Protein AF-A0A328IWG0-F1 (afdb_monomer)

Radius of gyration: 37.29 Å; Cα contacts (8 Å, |Δi|>4): 409; chains: 1; bounding box: 123×72×119 Å

Nearest PDB structures (foldseek):
  6xt9-assembly1_H  TM=5.058E-01  e=4.377E-04  Homo sapiens
  6voa-assembly1_F  TM=5.046E-01  e=1.473E-03  Bos taurus
  5a31-assembly1_J  TM=4.387E-01  e=6.372E-03  Homo sapiens
  4ui9-assembly1_J  TM=4.140E-01  e=6.644E-03  Homo sapiens
  5gap-assembly1_J  TM=2.674E-01  e=7.846E-02  Saccharomyces cerevisiae

Secondary structure (DSSP, 8-state):
--STTSSS----------HHHHHHSTTHHHHHHTS-TTSHHHHHHHHHHHHHHHHHH--HHHHHHHHHHHHHHTTS---HHHHHHHHHHHIIIII-HHHHHHHHHT-----HHHHHHHHHHHHHHHHHH--HHHHHHHHHHHHHHHHHSTT-HHHHHHHHHHHHSTTT--HHHHHHHHHHHHHTT-HHHHHHHHHHHHHHTT-HHHHHHHHHHHT---HHHHHHHHHHHHHTT-HHHHHHHHHH--GGGS-HHHHHHHHHHHHHHHHHTT-HHHHHHHHHHHHHH-TT-HHHHHHHHHHHHHT--GGGHHHHHHHHHHHT-TTT-HHHHHHHHHHHHHHHHHHIIIIIHHHHHHHHHHHHHHHHHHHHHHHHHHHHHHHHGGG----

Solvent-accessible surface area (backbone atoms only — not comparable to full-atom values): 20886 Å² total; per-residue (Å²): 145,83,77,82,76,80,82,79,68,89,69,75,81,71,72,76,75,56,68,56,58,36,65,29,36,89,56,21,54,61,60,47,65,70,48,74,66,85,42,69,64,51,41,50,53,38,32,44,37,34,26,50,49,18,69,72,65,70,45,67,68,34,51,53,51,22,52,53,49,48,57,71,50,62,89,59,91,66,59,68,67,59,48,53,41,44,51,40,37,44,26,48,70,75,71,33,59,69,60,22,49,55,51,56,79,68,54,88,75,85,48,67,56,43,45,56,52,46,34,54,54,28,43,50,47,22,76,75,67,63,42,66,67,29,50,51,46,31,56,54,44,22,51,55,43,38,78,76,45,67,92,45,42,44,41,55,52,53,48,38,54,43,24,24,33,86,93,53,55,32,68,70,63,42,49,54,48,51,52,46,32,65,75,72,69,34,44,95,77,41,43,63,57,48,38,50,24,29,48,67,58,66,37,44,68,55,26,49,52,47,50,68,72,63,70,68,85,51,59,56,47,49,49,50,34,24,53,32,28,46,75,74,65,40,50,71,64,16,45,63,47,56,76,71,50,66,53,87,74,33,61,42,69,57,28,16,50,50,27,33,52,56,14,50,54,28,45,75,73,66,40,42,69,63,14,35,52,26,16,49,48,7,30,66,51,29,76,81,40,40,66,31,34,32,51,32,10,48,35,32,47,71,64,69,45,73,88,30,43,65,55,12,46,50,29,34,59,71,27,66,39,53,90,79,32,69,68,52,34,52,51,47,54,51,52,54,51,49,52,54,48,52,49,40,59,69,51,50,49,53,51,49,50,51,52,52,51,50,53,51,52,52,51,52,52,49,54,51,49,50,57,52,49,54,57,48,50,60,58,59,71,73,69,76,88,86,133

Sequence (387 aa):
MLVLAFILTVSALAFSVDKTDLLLSKNYLMDIQSLDSRDLETKAYLTLAVGLKYRETIQPNYKVWFSNLYSELQGEVLPPYLQEAIEVVYQLVAVSTVSALNMLYSSESEDHLLKAVSLRAFFYDWVDTRDPRSAKQIAETANELIDARPGQYFPYKALLELYSSIGSMDIERLMEIRETVFSENLQGLLGDDLIESEFVSGLTEMVIEDFSRLETEDPLSSYYVAMSYLQLGEVPQAWEILDSLDLNQIPPRFASNASMVIGDIYLEDGNFEEAIERYQEAARFWPNNSRAIRNLGMAYYETKDRDYYDLARFYLQLSGFEDYDYAVSSALKELRRRVIFELALVTVVPLTAVVVLGLFLLEYFSRKRKSSQERKAMKEDGGNDEN

pLDDT: mean 91.88, std 13.82, range [32.06, 98.81]

Foldseek 3Di:
DPPVPVVPPPPDPPPVPDLLLLLLAPPSLVVLVPDDCPDLVSLLSNLLSLLLVCLVPVDVVSLVVSVVSVVVCPPPDDDPVSVLSNVLSCCVRPNHLVVSVVSVVPDPDPDSSNLSSLLSSLLSVCVVPVDVVSLVSLLVSLVSCCVVPNLRQRSLLSQLCQCLDPVRNDVVSLVVSVCCCVVVVVLVRCLLSNLVSCLSNVVLVVLQVSCVVSVDPQLVSLLSNLVSCVVVVVNVSSCVSLVPRPLVRDQLQSSLVSLQVQLVVCVVVVVLVSSLVSLVSSCVSPVPPLVSLCSNLVSLLVPVDPVSLVVSLVSLVVSVCLVPDPVSVVSNVVSVVVVVVVCCVVPVVVVVVVVVVVVVVVVVVVVVVVVVVVVVVVVVVVPPPDD

Mean predicted aligned error: 8.49 Å

Structure (mmCIF, N/CA/C/O backbone):
data_AF-A0A328IWG0-F1
#
_entry.id   AF-A0A328IWG0-F1
#
loop_
_atom_site.group_PDB
_atom_site.id
_atom_site.type_symbol
_atom_site.label_atom_id
_atom_site.label_alt_id
_atom_site.label_comp_id
_atom_site.label_asym_id
_atom_site.label_entity_id
_atom_site.label_seq_id
_atom_site.pdbx_PDB_ins_code
_atom_site.Cartn_x
_atom_site.Cartn_y
_atom_site.Cartn_z
_atom_site.occupancy
_atom_site.B_iso_or_equiv
_atom_site.auth_seq_id
_atom_site.auth_comp_id
_atom_site.auth_asym_id
_atom_site.auth_atom_id
_atom_site.pdbx_PDB_model_num
ATOM 1 N N . MET A 1 1 ? -58.934 -3.078 2.498 1.00 43.19 1 MET A N 1
ATOM 2 C CA . MET A 1 1 ? -58.686 -2.709 3.911 1.00 43.19 1 MET A CA 1
ATOM 3 C C . MET A 1 1 ? -58.237 -3.926 4.738 1.00 43.19 1 MET A C 1
ATOM 5 O O . MET A 1 1 ? -58.719 -4.136 5.838 1.00 43.19 1 MET A O 1
ATOM 9 N N . LEU A 1 2 ? -57.324 -4.751 4.200 1.00 38.16 2 LEU A N 1
ATOM 10 C CA . LEU A 1 2 ? -56.770 -5.932 4.893 1.00 38.16 2 LEU A CA 1
ATOM 11 C C . LEU A 1 2 ? -55.423 -6.388 4.284 1.00 38.16 2 LEU A C 1
ATOM 13 O O . LEU A 1 2 ? -55.051 -7.546 4.373 1.00 38.16 2 LEU A O 1
ATOM 17 N N . VAL A 1 3 ? -54.699 -5.457 3.645 1.00 34.41 3 VAL A N 1
ATOM 18 C CA . VAL A 1 3 ? -53.347 -5.678 3.080 1.00 34.41 3 VAL A CA 1
ATOM 19 C C . VAL A 1 3 ? -52.335 -4.659 3.642 1.00 34.41 3 VAL A C 1
ATOM 21 O O . VAL A 1 3 ? -51.138 -4.787 3.441 1.00 34.41 3 VAL A O 1
ATOM 24 N N . LEU A 1 4 ? -52.788 -3.684 4.444 1.00 32.06 4 LEU A N 1
ATOM 25 C CA . LEU A 1 4 ? -51.922 -2.676 5.077 1.00 32.06 4 LEU A CA 1
ATOM 26 C C . LEU A 1 4 ? -51.420 -3.063 6.482 1.00 32.06 4 LEU A C 1
ATOM 28 O O . LEU A 1 4 ? -50.754 -2.264 7.127 1.00 32.06 4 LEU A O 1
ATOM 32 N N . ALA A 1 5 ? -51.736 -4.266 6.968 1.00 35.44 5 ALA A N 1
ATOM 33 C CA . ALA A 1 5 ? -51.410 -4.697 8.331 1.00 35.44 5 ALA A CA 1
ATOM 34 C C . ALA A 1 5 ? -50.200 -5.647 8.419 1.00 35.44 5 ALA A C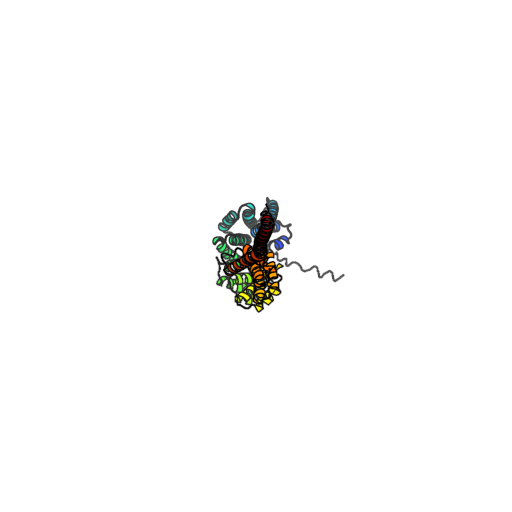 1
ATOM 36 O O . ALA A 1 5 ? -49.877 -6.099 9.510 1.00 35.44 5 ALA A O 1
ATOM 37 N N . PHE A 1 6 ? -49.522 -5.943 7.302 1.00 32.78 6 PHE A N 1
ATOM 38 C CA . PHE A 1 6 ? -48.376 -6.868 7.282 1.00 32.78 6 PHE A CA 1
ATOM 39 C C . PHE A 1 6 ? -47.007 -6.178 7.127 1.00 32.78 6 PHE A C 1
ATOM 41 O O . PHE A 1 6 ? -45.985 -6.848 7.087 1.00 32.78 6 PHE A O 1
ATOM 48 N N . ILE A 1 7 ? -46.967 -4.839 7.077 1.00 38.09 7 ILE A N 1
ATOM 49 C CA . ILE A 1 7 ? -45.715 -4.053 7.000 1.00 38.09 7 ILE A CA 1
ATOM 50 C C . ILE A 1 7 ? -45.317 -3.467 8.374 1.00 38.09 7 ILE A C 1
ATOM 52 O O . ILE A 1 7 ? -44.265 -2.861 8.517 1.00 38.09 7 ILE A O 1
ATOM 56 N N . LEU A 1 8 ? -46.109 -3.686 9.430 1.00 37.59 8 LEU A N 1
ATOM 57 C CA . LEU A 1 8 ? -45.939 -2.993 10.717 1.00 37.59 8 LEU A CA 1
ATOM 58 C C . LEU A 1 8 ? -45.653 -3.895 11.924 1.00 37.59 8 LEU A C 1
ATOM 60 O O . LEU A 1 8 ? -45.870 -3.483 13.059 1.00 37.59 8 LEU A O 1
ATOM 64 N N . THR A 1 9 ? -45.116 -5.096 11.704 1.00 35.69 9 THR A N 1
ATOM 65 C CA . THR A 1 9 ? -44.628 -5.956 12.796 1.00 35.69 9 THR A CA 1
ATOM 66 C C . THR A 1 9 ? -43.388 -6.765 12.400 1.00 35.69 9 THR A C 1
ATOM 68 O O . THR A 1 9 ? -43.342 -7.971 12.616 1.00 35.69 9 THR A O 1
ATOM 71 N N . VAL A 1 10 ? -42.334 -6.110 11.902 1.00 35.44 10 VAL A N 1
ATOM 72 C CA . VAL A 1 10 ? -40.981 -6.480 12.366 1.00 35.44 10 VAL A CA 1
ATOM 73 C C . VAL A 1 10 ? -40.744 -5.652 13.622 1.00 35.44 10 VAL A C 1
ATOM 75 O O . VAL A 1 10 ? -40.074 -4.627 13.651 1.00 35.44 10 VAL A O 1
ATOM 78 N N . SER A 1 11 ? -41.473 -6.060 14.654 1.00 36.34 11 SER A N 1
ATOM 79 C CA . SER A 1 11 ? -41.309 -5.607 16.020 1.00 36.34 11 SER A CA 1
ATOM 80 C C . SER A 1 11 ? -39.923 -6.049 16.472 1.00 36.34 11 SER A C 1
ATOM 82 O O . SER A 1 11 ? -39.730 -7.223 16.770 1.00 36.34 11 SER A O 1
ATOM 84 N N . ALA A 1 12 ? -38.987 -5.105 16.504 1.00 36.34 12 ALA A N 1
ATOM 85 C CA . ALA A 1 12 ? -38.072 -4.919 17.621 1.00 36.34 12 ALA A CA 1
ATOM 86 C C . ALA A 1 12 ? -37.622 -6.210 18.343 1.00 36.34 12 ALA A C 1
ATOM 88 O O . ALA A 1 12 ? -37.922 -6.413 19.515 1.00 36.34 12 ALA A O 1
ATOM 89 N N . LEU A 1 13 ? -36.806 -7.033 17.684 1.00 34.56 13 LEU A N 1
ATOM 90 C CA . LEU A 1 13 ? -35.502 -7.283 18.289 1.00 34.56 13 LEU A CA 1
ATOM 91 C C . LEU A 1 13 ? -34.614 -6.142 17.803 1.00 34.56 13 LEU A C 1
ATOM 93 O O . LEU A 1 13 ? -33.903 -6.259 16.811 1.00 34.56 13 LEU A O 1
ATOM 97 N N . ALA A 1 14 ? -34.737 -4.991 18.462 1.00 37.25 14 ALA A N 1
ATOM 98 C CA . ALA A 1 14 ? -33.698 -3.985 18.397 1.00 37.25 14 ALA A CA 1
ATOM 99 C C . ALA A 1 14 ? -32.498 -4.606 19.115 1.00 37.25 14 ALA A C 1
ATOM 101 O O . ALA A 1 14 ? -32.352 -4.458 20.325 1.00 37.25 14 ALA A O 1
ATOM 102 N N . PHE A 1 15 ? -31.695 -5.388 18.391 1.00 43.84 15 PHE A N 1
ATOM 103 C CA . PHE A 1 15 ? -30.315 -5.586 18.793 1.00 43.84 15 PHE A CA 1
ATOM 104 C C . PHE A 1 15 ? -29.742 -4.175 18.864 1.00 43.84 15 PHE A C 1
ATOM 106 O O . PHE A 1 15 ? -29.611 -3.503 17.841 1.00 43.84 15 PHE A O 1
ATOM 113 N N . SER A 1 16 ? -29.544 -3.668 20.080 1.00 62.09 16 SER A N 1
ATOM 114 C CA . SER A 1 16 ? -28.776 -2.451 20.281 1.00 62.09 16 SER A CA 1
ATOM 115 C C . SER A 1 16 ? -27.409 -2.737 19.683 1.00 62.09 16 SER A C 1
ATOM 117 O O . SER A 1 16 ? -26.665 -3.550 20.229 1.00 62.09 16 SER A O 1
ATOM 119 N N . VAL A 1 17 ? -27.135 -2.161 18.517 1.00 78.19 17 VAL A N 1
ATOM 120 C CA . VAL A 1 17 ? -25.839 -2.303 17.865 1.00 78.19 17 VAL A CA 1
ATOM 121 C C . VAL A 1 17 ? -24.803 -1.749 18.834 1.00 78.19 17 VAL A C 1
ATOM 123 O O . VAL A 1 17 ? -24.912 -0.593 19.252 1.00 78.19 17 VAL A O 1
ATOM 126 N N . ASP A 1 18 ? -23.849 -2.582 19.245 1.00 91.56 18 ASP A N 1
ATOM 127 C CA . ASP A 1 18 ? -22.782 -2.130 20.125 1.00 91.56 18 ASP A CA 1
ATOM 128 C C . ASP A 1 18 ? -21.903 -1.151 19.340 1.00 91.56 18 ASP A C 1
ATOM 130 O O . ASP A 1 18 ? -21.287 -1.486 18.328 1.00 91.56 18 ASP A O 1
ATOM 134 N N . LYS A 1 19 ? -21.869 0.100 19.794 1.00 94.00 19 LYS A N 1
ATOM 135 C CA . LYS A 1 19 ? -21.129 1.176 19.131 1.00 94.00 19 LYS A CA 1
ATOM 136 C C . LYS A 1 19 ? -19.611 0.920 19.157 1.00 94.00 19 LYS A C 1
ATOM 138 O O . LYS A 1 19 ? -18.894 1.449 18.309 1.00 94.00 19 LYS A O 1
ATOM 143 N N . THR A 1 20 ? -19.123 0.087 20.080 1.00 95.69 20 THR A N 1
ATOM 144 C CA . THR A 1 20 ? -17.727 -0.381 20.108 1.00 95.69 20 THR A CA 1
ATOM 145 C C . THR A 1 20 ? -17.436 -1.331 18.951 1.00 95.69 20 THR A C 1
ATOM 147 O O . THR A 1 20 ? -16.402 -1.188 18.304 1.00 95.69 20 THR A O 1
ATOM 150 N N . ASP A 1 21 ? -18.362 -2.238 18.624 1.00 96.62 21 ASP A N 1
ATOM 151 C CA . ASP A 1 21 ? -18.229 -3.105 17.443 1.00 96.62 21 ASP A CA 1
ATOM 152 C C . ASP A 1 21 ? -18.213 -2.263 16.165 1.00 96.62 21 ASP A C 1
ATOM 154 O O . ASP A 1 21 ? -17.387 -2.473 15.279 1.00 96.62 21 ASP A O 1
ATOM 158 N N . LEU A 1 22 ? -19.039 -1.211 16.105 1.00 96.19 22 LEU A N 1
ATOM 159 C CA . LEU A 1 22 ? -18.986 -0.273 14.984 1.00 96.19 22 LEU A CA 1
ATOM 160 C C . LEU A 1 22 ? -17.622 0.410 14.858 1.00 96.19 22 LEU A C 1
ATOM 162 O O . LEU A 1 22 ? -17.141 0.556 13.739 1.00 96.19 22 LEU A O 1
ATOM 166 N N . LEU A 1 23 ? -16.956 0.776 15.959 1.00 96.94 23 LEU A N 1
ATOM 167 C CA . LEU A 1 23 ? -15.590 1.321 15.912 1.00 96.94 23 LEU A CA 1
ATOM 168 C C . LEU A 1 23 ? -14.553 0.316 15.387 1.00 96.94 23 LEU A C 1
ATOM 170 O O . LEU A 1 23 ? -13.536 0.730 14.821 1.00 96.94 23 LEU A O 1
ATOM 174 N N . LEU A 1 24 ? -14.797 -0.985 15.541 1.00 97.94 24 LEU A N 1
ATOM 175 C CA . LEU A 1 24 ? -13.937 -2.060 15.037 1.00 97.94 24 LEU A CA 1
ATOM 176 C C . LEU A 1 24 ? -14.292 -2.504 13.610 1.00 97.94 24 LEU A C 1
ATOM 178 O O . LEU A 1 24 ? -13.554 -3.285 13.013 1.00 97.94 24 LEU A O 1
ATOM 182 N N . SER A 1 25 ? -15.380 -1.998 13.033 1.00 97.00 25 SER A N 1
ATOM 183 C CA . SER A 1 25 ? -15.787 -2.324 11.665 1.00 97.00 25 SER A CA 1
ATOM 184 C C . SER A 1 25 ? -14.884 -1.684 10.594 1.00 97.00 25 SER A C 1
ATOM 186 O O . SER A 1 25 ? -14.150 -0.716 10.839 1.00 97.00 25 SER A O 1
ATOM 188 N N . LYS A 1 26 ? -14.967 -2.211 9.364 1.00 95.44 26 LYS A N 1
ATOM 189 C CA . LYS A 1 26 ? -14.246 -1.698 8.183 1.00 95.44 26 LYS A CA 1
ATOM 190 C C . LYS A 1 26 ? -14.662 -0.264 7.835 1.00 95.44 26 LYS A C 1
ATOM 192 O O . LYS A 1 26 ? -13.807 0.574 7.563 1.00 95.44 26 LYS A O 1
ATOM 197 N N . ASN A 1 27 ? -15.957 0.045 7.943 1.00 96.19 27 ASN A N 1
ATOM 198 C CA . ASN A 1 27 ? -16.545 1.340 7.585 1.00 96.19 27 ASN A CA 1
ATOM 199 C C . ASN A 1 27 ? -16.959 2.174 8.810 1.00 96.19 27 ASN A C 1
ATOM 201 O O . ASN A 1 27 ? -17.872 2.994 8.721 1.00 96.19 27 ASN A O 1
ATOM 205 N N . TYR A 1 28 ? -16.243 2.024 9.930 1.00 96.88 28 TYR A N 1
ATOM 206 C CA . TYR A 1 28 ? -16.608 2.559 11.249 1.00 96.88 28 TYR A CA 1
ATOM 207 C C . TYR A 1 28 ? -17.141 3.995 11.274 1.00 96.88 28 TYR A C 1
ATOM 209 O O . TYR A 1 28 ? -18.137 4.270 11.940 1.00 96.88 28 TYR A O 1
ATOM 217 N N . LEU A 1 29 ? -16.511 4.926 10.549 1.00 97.25 29 LEU A N 1
ATOM 218 C CA . LEU A 1 29 ? -16.974 6.312 10.508 1.00 97.25 29 LEU A CA 1
ATOM 219 C C . LEU A 1 29 ? -18.357 6.425 9.857 1.00 97.25 29 LEU A C 1
ATOM 221 O O . LEU A 1 29 ? -19.216 7.125 10.385 1.00 97.25 29 LEU A O 1
ATOM 225 N N . MET A 1 30 ? -18.569 5.746 8.729 1.00 96.19 30 MET A N 1
ATOM 226 C CA . MET A 1 30 ? -19.844 5.760 8.012 1.00 96.19 30 MET A CA 1
ATOM 227 C C . MET A 1 30 ? -20.933 5.060 8.825 1.00 96.19 30 MET A C 1
ATOM 229 O O . MET A 1 30 ? -22.040 5.587 8.946 1.00 96.19 30 MET A O 1
ATOM 233 N N . ASP A 1 31 ? -20.598 3.927 9.440 1.00 94.88 31 ASP A N 1
ATOM 234 C CA . ASP A 1 31 ? -21.534 3.145 10.242 1.00 94.88 31 ASP A CA 1
ATOM 235 C C . ASP A 1 31 ? -22.001 3.936 11.472 1.00 94.88 31 ASP A C 1
ATOM 237 O O . ASP A 1 31 ? -23.202 4.043 11.722 1.00 94.88 31 ASP A O 1
ATOM 241 N N . ILE A 1 32 ? -21.084 4.596 12.187 1.00 95.12 32 ILE A N 1
ATOM 242 C CA . ILE A 1 32 ? -21.422 5.446 13.341 1.00 95.12 32 ILE A CA 1
ATOM 243 C C . ILE A 1 32 ? -22.162 6.713 12.904 1.00 95.12 32 ILE A C 1
ATOM 245 O O . ILE A 1 32 ? -23.115 7.126 13.564 1.00 95.12 32 ILE A O 1
ATOM 249 N N . GLN A 1 33 ? -21.772 7.326 11.783 1.00 93.69 33 GLN A N 1
ATOM 250 C CA . GLN A 1 33 ? -22.454 8.503 11.239 1.00 93.69 33 GLN A CA 1
ATOM 251 C C . GLN A 1 33 ? -23.907 8.205 10.836 1.00 93.69 33 GLN A C 1
ATOM 253 O O . GLN A 1 33 ? -24.736 9.115 10.840 1.00 93.69 33 GLN A O 1
ATOM 258 N N . SER A 1 34 ? -24.223 6.953 10.494 1.00 91.62 34 SER A N 1
ATOM 259 C CA . SER A 1 34 ? -25.581 6.534 10.135 1.00 91.62 34 SER A CA 1
ATOM 260 C C . SER A 1 34 ? -26.551 6.467 11.326 1.00 91.62 34 SER A C 1
ATOM 262 O O . SER A 1 34 ? -27.767 6.426 11.124 1.00 91.62 34 SER A O 1
ATOM 264 N N . LEU A 1 35 ? -26.037 6.478 12.562 1.00 90.56 35 LEU A N 1
ATOM 265 C CA . LEU A 1 35 ? -26.842 6.436 13.783 1.00 90.56 35 LEU A CA 1
ATOM 266 C C . LEU A 1 35 ? -27.534 7.784 14.071 1.00 90.56 35 LEU A C 1
ATOM 268 O O . LEU A 1 35 ? -27.075 8.849 13.660 1.00 90.56 35 LEU A O 1
ATOM 272 N N . ASP A 1 36 ? -28.640 7.756 14.829 1.00 77.19 36 ASP A N 1
ATOM 273 C CA . ASP A 1 36 ? -29.354 8.978 15.240 1.00 77.19 36 ASP A CA 1
ATOM 274 C C . ASP A 1 36 ? -28.512 9.800 16.230 1.00 77.19 36 ASP A C 1
ATOM 276 O O . ASP A 1 36 ? -28.416 9.492 17.419 1.00 77.19 36 ASP A O 1
ATOM 280 N N . SER A 1 37 ? -27.922 10.894 15.745 1.00 69.94 37 SER A N 1
ATOM 281 C CA . SER A 1 37 ? -26.982 11.743 16.488 1.00 69.94 37 SER A CA 1
ATOM 282 C C . SER A 1 37 ? -27.623 12.626 17.572 1.00 69.94 37 SER A C 1
ATOM 284 O O . SER A 1 37 ? -26.986 13.561 18.063 1.00 69.94 37 SER A O 1
ATOM 286 N N . ARG A 1 38 ? -28.900 12.402 17.910 1.00 77.75 38 ARG A N 1
ATOM 287 C CA . ARG A 1 38 ? -29.600 13.117 18.994 1.00 77.75 38 ARG A CA 1
ATOM 288 C C . ARG A 1 38 ? -29.199 12.627 20.381 1.00 77.75 38 ARG A C 1
ATOM 290 O O . ARG A 1 38 ? -29.353 13.370 21.346 1.00 77.75 38 ARG A O 1
ATOM 297 N N . ASP A 1 39 ? -28.707 11.397 20.471 1.00 88.19 39 ASP A N 1
ATOM 298 C CA . ASP A 1 39 ? -28.166 10.813 21.693 1.00 88.19 39 ASP A CA 1
ATOM 299 C C . ASP A 1 39 ? -26.727 11.302 21.946 1.00 88.19 39 ASP A C 1
ATOM 301 O O . ASP A 1 39 ? -25.875 11.286 21.051 1.00 88.19 39 ASP A O 1
ATOM 305 N N . LEU A 1 40 ? -26.461 11.725 23.185 1.00 92.12 40 LEU A N 1
ATOM 306 C CA . LEU A 1 40 ? -25.160 12.223 23.627 1.00 92.12 40 LEU A CA 1
ATOM 307 C C . LEU A 1 40 ? -24.065 11.155 23.489 1.00 92.12 40 LEU A C 1
ATOM 309 O O . LEU A 1 40 ? -22.946 11.473 23.090 1.00 92.12 40 LEU A O 1
ATOM 313 N N . GLU A 1 41 ? -24.387 9.891 23.765 1.00 93.19 41 GLU A N 1
ATOM 314 C CA . GLU A 1 41 ? -23.439 8.788 23.620 1.00 93.19 41 GLU A CA 1
ATOM 315 C C . GLU A 1 41 ? -23.078 8.574 22.144 1.00 93.19 41 GLU A C 1
ATOM 317 O O . GLU A 1 41 ? -21.906 8.508 21.794 1.00 93.19 41 GLU A O 1
ATOM 322 N N . THR A 1 42 ? -24.056 8.544 21.241 1.00 94.00 42 THR A N 1
ATOM 323 C CA . THR A 1 42 ? -23.813 8.441 19.791 1.00 94.00 42 THR A CA 1
ATOM 324 C C . THR A 1 42 ? -22.951 9.596 19.280 1.00 94.00 42 THR A C 1
ATOM 326 O O . THR A 1 42 ? -22.029 9.374 18.494 1.00 94.00 42 THR A O 1
ATOM 329 N N . LYS A 1 43 ? -23.177 10.821 19.775 1.00 95.56 43 LYS A N 1
ATOM 330 C CA . LYS A 1 43 ? -22.305 11.963 19.471 1.00 95.56 43 LYS A CA 1
ATOM 331 C C . LYS A 1 43 ? -20.875 11.735 19.973 1.00 95.56 43 LYS A C 1
ATOM 333 O O . LYS A 1 43 ? -19.939 12.014 19.232 1.00 95.56 43 LYS A O 1
ATOM 338 N N . ALA A 1 44 ? -20.695 11.191 21.177 1.00 97.06 44 ALA A N 1
ATOM 339 C CA . ALA A 1 44 ? -19.382 10.828 21.710 1.00 97.06 44 ALA A CA 1
ATOM 340 C C . ALA A 1 44 ? -18.656 9.790 20.832 1.00 97.06 44 ALA A C 1
ATOM 342 O O . ALA A 1 44 ? -17.500 10.004 20.472 1.00 97.06 44 ALA A O 1
ATOM 343 N N . TYR A 1 45 ? -19.339 8.727 20.398 1.00 97.69 45 TYR A N 1
ATOM 344 C CA . TYR A 1 45 ? -18.768 7.742 19.470 1.00 97.69 45 TYR A CA 1
ATOM 345 C C . TYR A 1 45 ? -18.431 8.340 18.100 1.00 97.69 45 TYR A C 1
ATOM 347 O O . TYR A 1 45 ? -17.387 8.018 17.534 1.00 97.69 45 TYR A O 1
ATOM 355 N N . LEU A 1 46 ? -19.260 9.250 17.578 1.00 97.69 46 LEU A N 1
ATOM 356 C CA . LEU A 1 46 ? -18.946 9.969 16.343 1.00 97.69 46 LEU A CA 1
ATOM 357 C C . LEU A 1 46 ? -17.698 10.847 16.516 1.00 97.69 46 LEU A C 1
ATOM 359 O O . LEU A 1 46 ? -16.838 10.855 15.639 1.00 97.69 46 LEU A O 1
ATOM 363 N N . THR A 1 47 ? -17.552 11.533 17.654 1.00 98.19 47 THR A N 1
ATOM 364 C CA . THR A 1 47 ? -16.337 12.295 17.985 1.00 98.19 47 THR A CA 1
ATOM 365 C C . THR A 1 47 ? -15.101 11.396 17.980 1.00 98.19 47 THR A C 1
ATOM 367 O O . THR A 1 47 ? -14.102 11.746 17.351 1.00 98.19 47 THR A O 1
ATOM 370 N N . LEU A 1 48 ? -15.169 10.215 18.607 1.00 98.56 48 LEU A N 1
ATOM 371 C CA . LEU A 1 48 ? -14.083 9.228 18.584 1.00 98.56 48 LEU A CA 1
ATOM 372 C C . LEU A 1 48 ? -13.754 8.786 17.153 1.00 98.56 48 LEU A C 1
ATOM 374 O O . LEU A 1 48 ? -12.597 8.856 16.741 1.00 98.56 48 LEU A O 1
ATOM 378 N N . ALA A 1 49 ? -14.765 8.394 16.375 1.00 98.44 49 ALA A N 1
ATOM 379 C CA . ALA A 1 49 ? -14.594 7.925 15.003 1.00 98.44 49 ALA A CA 1
ATOM 380 C C . ALA A 1 49 ? -13.950 8.990 14.102 1.00 98.44 49 ALA A C 1
ATOM 382 O O . ALA A 1 49 ? -13.012 8.703 13.363 1.00 98.44 49 ALA A O 1
ATOM 383 N N . VAL A 1 50 ? -14.395 10.244 14.192 1.00 98.50 50 VAL A N 1
ATOM 384 C CA . VAL A 1 50 ? -13.829 11.349 13.405 1.00 98.50 50 VAL A CA 1
ATOM 385 C C . VAL A 1 50 ? -12.382 11.638 13.809 1.00 98.50 50 VAL A C 1
ATOM 387 O O . VAL A 1 50 ? -11.534 11.861 12.943 1.00 98.50 50 VAL A O 1
ATOM 390 N N . GLY A 1 51 ? -12.070 11.610 15.108 1.00 98.44 51 GLY A N 1
ATOM 391 C CA . GLY A 1 51 ? -10.705 11.823 15.590 1.00 98.44 51 GLY A CA 1
ATOM 392 C C . GLY A 1 51 ? -9.747 10.696 15.189 1.00 98.44 51 GLY A C 1
ATOM 393 O O . GLY A 1 51 ? -8.626 10.959 14.751 1.00 98.44 51 GLY A O 1
ATOM 394 N N . LEU A 1 52 ? -10.209 9.446 15.235 1.00 98.31 52 LEU A N 1
ATOM 395 C CA . LEU A 1 52 ? -9.468 8.293 14.721 1.00 98.31 52 LEU A CA 1
ATOM 396 C C . LEU A 1 52 ? -9.292 8.363 13.198 1.00 98.31 52 LEU A C 1
ATOM 398 O O . LEU A 1 52 ? -8.196 8.099 12.707 1.00 98.31 52 LEU A O 1
ATOM 402 N N . LYS A 1 53 ? -10.302 8.831 12.449 1.00 98.12 53 LYS A N 1
ATOM 403 C CA . LYS A 1 53 ? -10.183 9.038 10.996 1.00 98.12 53 LYS A CA 1
ATOM 404 C C . LYS A 1 53 ? -9.185 10.132 10.645 1.00 98.12 53 LYS A C 1
ATOM 406 O O . LYS A 1 53 ? -8.457 10.021 9.655 1.00 98.12 53 LYS A O 1
ATOM 411 N N . TYR A 1 54 ? -9.107 11.182 11.463 1.00 97.69 54 TYR A N 1
ATOM 412 C CA . TYR A 1 54 ? -8.023 12.150 11.353 1.00 97.69 54 TYR A CA 1
ATOM 413 C C . TYR A 1 54 ? -6.667 11.478 11.575 1.00 97.69 54 TYR A C 1
ATOM 415 O O . TYR A 1 54 ? -5.767 11.707 10.778 1.00 97.69 54 TYR A O 1
ATOM 423 N N . ARG A 1 55 ? -6.510 10.629 12.599 1.00 95.62 55 ARG A N 1
ATOM 424 C CA . ARG A 1 55 ? -5.239 9.931 12.849 1.00 95.62 55 ARG A CA 1
ATOM 425 C C . ARG A 1 55 ? -4.833 9.004 11.698 1.00 95.62 55 ARG A C 1
ATOM 427 O O . ARG A 1 55 ? -3.650 8.947 11.373 1.00 95.62 55 ARG A O 1
ATOM 434 N N . GLU A 1 56 ? -5.799 8.323 11.095 1.00 95.19 56 GLU A N 1
ATOM 435 C CA . GLU A 1 56 ? -5.625 7.434 9.942 1.00 95.19 56 GLU A CA 1
ATOM 436 C C . GLU A 1 56 ? -5.195 8.188 8.673 1.00 95.19 56 GLU A C 1
ATOM 438 O O . GLU A 1 56 ? -4.349 7.716 7.923 1.00 95.19 56 GLU A O 1
ATOM 443 N N . THR A 1 57 ? -5.784 9.359 8.409 1.00 95.69 57 THR A N 1
ATOM 444 C CA . THR A 1 57 ? -5.661 10.029 7.098 1.00 95.69 57 THR A CA 1
ATOM 445 C C . THR A 1 57 ? -4.844 11.319 7.116 1.00 95.69 57 THR A C 1
ATOM 447 O O . THR A 1 57 ? -4.436 11.808 6.063 1.00 95.69 57 THR A O 1
ATOM 450 N N . ILE A 1 58 ? -4.661 11.919 8.293 1.00 94.69 58 ILE A N 1
ATOM 451 C CA . ILE A 1 58 ? -4.043 13.233 8.531 1.00 94.69 58 ILE A CA 1
ATOM 452 C C . ILE A 1 58 ? -4.728 14.370 7.734 1.00 94.69 58 ILE A C 1
ATOM 454 O O . ILE A 1 58 ? -4.178 15.457 7.552 1.00 94.69 58 ILE A O 1
ATOM 458 N N . GLN A 1 59 ? -5.971 14.175 7.272 1.00 96.75 59 GLN A N 1
ATOM 459 C CA . GLN A 1 59 ? -6.665 15.192 6.479 1.00 96.75 59 GLN A CA 1
ATOM 460 C C . GLN A 1 59 ? -7.259 16.306 7.371 1.00 96.75 59 GLN A C 1
ATOM 462 O O . GLN A 1 59 ? -7.991 16.016 8.326 1.00 96.75 59 GLN A O 1
ATOM 467 N N . PRO A 1 60 ? -7.010 17.600 7.072 1.00 96.69 60 PRO A N 1
ATOM 468 C CA . PRO A 1 60 ? -7.423 18.712 7.938 1.00 96.69 60 PRO A CA 1
ATOM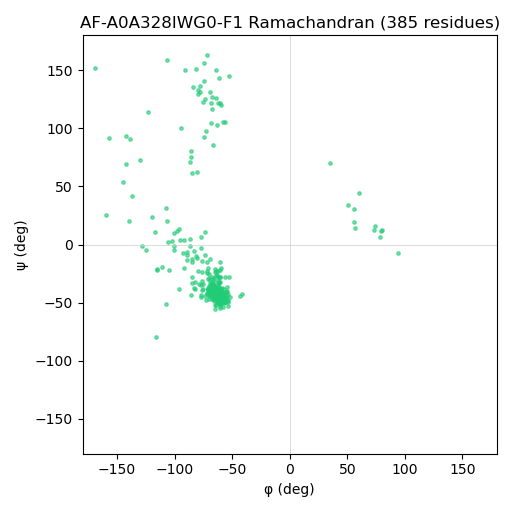 469 C C . PRO A 1 60 ? -8.934 18.841 8.188 1.00 96.69 60 PRO A C 1
ATOM 471 O O . PRO A 1 60 ? -9.344 19.341 9.234 1.00 96.69 60 PRO A O 1
ATOM 474 N N . ASN A 1 61 ? -9.773 18.395 7.253 1.00 97.69 61 ASN A N 1
ATOM 475 C CA . ASN A 1 61 ? -11.233 18.401 7.388 1.00 97.69 61 ASN A CA 1
ATOM 476 C C . ASN A 1 61 ? -11.708 17.572 8.593 1.00 97.69 61 ASN A C 1
ATOM 478 O O . ASN A 1 61 ? -12.555 18.051 9.348 1.00 97.69 61 ASN A O 1
ATOM 482 N N . TYR A 1 62 ? -11.135 16.386 8.829 1.00 98.19 62 TYR A N 1
ATOM 483 C CA . TYR A 1 62 ? -11.492 15.564 9.990 1.00 98.19 62 TYR A CA 1
ATOM 484 C C . TYR A 1 62 ? -11.063 16.216 11.306 1.00 98.19 62 TYR A C 1
ATOM 486 O O . TYR A 1 62 ? -11.801 16.154 12.283 1.00 98.19 62 TYR A O 1
ATOM 494 N N . LYS A 1 63 ? -9.933 16.934 11.330 1.00 98.00 63 LYS A N 1
ATOM 495 C CA . LYS A 1 63 ? -9.505 17.696 12.515 1.00 98.00 63 LYS A CA 1
ATOM 496 C C . LYS A 1 63 ? -10.489 18.804 12.884 1.00 98.00 63 LYS A C 1
ATOM 498 O O . LYS A 1 63 ? -10.804 18.992 14.059 1.00 98.00 63 LYS A O 1
ATOM 503 N N . VAL A 1 64 ? -10.972 19.549 11.889 1.00 98.25 64 VAL A N 1
ATOM 504 C CA . VAL A 1 64 ? -11.975 20.605 12.100 1.00 98.25 64 VAL A CA 1
ATOM 505 C C . VAL A 1 64 ? -13.292 19.995 12.575 1.00 98.25 64 VAL A C 1
ATOM 507 O O . VAL A 1 64 ? -13.872 20.476 13.546 1.00 98.25 64 VAL A O 1
ATOM 510 N N . TRP A 1 65 ? -13.734 18.908 11.939 1.00 98.06 65 TRP A N 1
ATOM 511 C CA . TRP A 1 65 ? -14.958 18.212 12.328 1.00 98.06 65 TRP A CA 1
ATOM 512 C C . TRP A 1 65 ? -14.880 17.674 13.762 1.00 98.06 65 TRP A C 1
ATOM 514 O O . TRP A 1 65 ? -15.779 17.942 14.560 1.00 98.06 65 TRP A O 1
ATOM 524 N N . PHE A 1 66 ? -13.772 17.021 14.121 1.00 98.50 66 PHE A N 1
ATOM 525 C CA . PHE A 1 66 ? -13.505 16.575 15.486 1.00 98.50 66 PHE A CA 1
ATOM 526 C C . PHE A 1 66 ? -13.602 17.733 16.481 1.00 98.50 66 PHE A C 1
ATOM 528 O O . PHE A 1 66 ? -14.281 17.616 17.492 1.00 98.50 66 PHE A O 1
ATOM 535 N N . SER A 1 67 ? -12.957 18.864 16.180 1.00 98.12 67 SER A N 1
ATOM 536 C CA . SER A 1 67 ? -12.903 20.018 17.087 1.00 98.12 67 SER A CA 1
ATOM 537 C C . SER A 1 67 ? -14.297 20.584 17.382 1.00 98.12 67 SER A C 1
ATOM 539 O O . SER A 1 67 ? -14.601 20.912 18.528 1.00 98.12 67 SER A O 1
ATOM 541 N N . ASN A 1 68 ? -15.160 20.646 16.363 1.00 97.56 68 ASN A N 1
ATOM 542 C CA . ASN A 1 68 ? -16.550 21.075 16.511 1.00 97.56 68 ASN A CA 1
ATOM 543 C C . ASN A 1 68 ? -17.344 20.103 17.393 1.00 97.56 68 ASN A C 1
ATOM 545 O O . ASN A 1 68 ? -17.927 20.533 18.386 1.00 97.56 68 ASN A O 1
ATOM 549 N N . LEU A 1 69 ? -17.307 18.801 17.091 1.00 96.88 69 LEU A N 1
ATOM 550 C CA . LEU A 1 69 ? -18.009 17.791 17.890 1.00 96.88 69 LEU A CA 1
ATOM 551 C C . LEU A 1 69 ? -17.503 17.747 19.337 1.00 96.88 69 LEU A C 1
ATOM 553 O O . LEU A 1 69 ? -18.298 17.694 20.270 1.00 96.88 69 LEU A O 1
ATOM 557 N N . TYR A 1 70 ? -16.188 17.824 19.534 1.00 97.38 70 TYR A N 1
ATOM 558 C CA . TYR A 1 70 ? -15.573 17.857 20.856 1.00 97.38 70 TYR A CA 1
ATOM 559 C C . TYR A 1 70 ? -16.052 19.065 21.669 1.00 97.38 70 TYR A C 1
ATOM 561 O O . TYR A 1 70 ? -16.414 18.906 22.831 1.00 97.38 70 TYR A O 1
ATOM 569 N N . SER A 1 71 ? -16.132 20.256 21.059 1.00 96.69 71 SER A N 1
ATOM 570 C CA . SER A 1 71 ? -16.658 21.455 21.730 1.00 96.69 71 SER A CA 1
ATOM 571 C C . SER A 1 71 ? -18.116 21.313 22.170 1.00 96.69 71 SER A C 1
ATOM 573 O O . SER A 1 71 ? -18.483 21.827 23.220 1.00 96.69 71 SER A O 1
ATOM 575 N N . GLU A 1 72 ? -18.935 20.576 21.416 1.00 94.44 72 GLU A N 1
ATOM 576 C CA . GLU A 1 72 ? -20.334 20.324 21.773 1.00 94.44 72 GLU A CA 1
ATOM 577 C C . GLU A 1 72 ? -20.479 19.357 22.952 1.00 94.44 72 GLU A C 1
ATOM 579 O O . GLU A 1 72 ? -21.512 19.356 23.614 1.00 94.44 72 GLU A O 1
ATOM 584 N N . LEU A 1 73 ? -19.464 18.531 23.212 1.00 95.06 73 LEU A N 1
ATOM 585 C CA . LEU A 1 73 ? -19.420 17.635 24.368 1.00 95.06 73 LEU A CA 1
ATOM 586 C C . LEU A 1 73 ? -18.878 18.332 25.624 1.00 95.06 73 LEU A C 1
ATOM 588 O O . LEU A 1 73 ? -18.985 17.788 26.724 1.00 95.06 73 LEU A O 1
ATOM 592 N N . GLN A 1 74 ? -18.293 19.529 25.498 1.00 92.38 74 GLN A N 1
ATOM 593 C CA . GLN A 1 74 ? -17.760 20.253 26.648 1.00 92.38 74 GLN A CA 1
ATOM 594 C C . GLN A 1 74 ? -18.888 20.732 27.566 1.00 92.38 74 GLN A C 1
ATOM 596 O O . GLN A 1 74 ? -19.746 21.517 27.174 1.00 92.38 74 GLN A O 1
ATOM 601 N N . GLY A 1 75 ? -18.840 20.298 28.827 1.00 87.69 75 GLY A N 1
ATOM 602 C CA . GLY A 1 75 ? -19.846 20.626 29.841 1.00 87.69 75 GLY A CA 1
ATOM 603 C C . GLY A 1 75 ? -20.959 19.586 29.978 1.00 87.69 75 GLY A C 1
ATOM 604 O O . GLY A 1 75 ? -21.731 19.665 30.933 1.00 87.69 75 GLY A O 1
ATOM 605 N N . GLU A 1 76 ? -21.002 18.593 29.091 1.00 93.62 76 GLU A N 1
ATOM 606 C CA . GLU A 1 76 ? -21.877 17.432 29.219 1.00 93.62 76 GLU A CA 1
ATOM 607 C C . GLU A 1 76 ? -21.269 16.387 30.169 1.00 93.62 76 GLU A C 1
ATOM 609 O O . GLU A 1 76 ? -20.049 16.270 30.308 1.00 93.62 76 GLU A O 1
ATOM 614 N N . VAL A 1 77 ? -22.121 15.607 30.839 1.00 93.94 77 VAL A N 1
ATOM 615 C CA . VAL A 1 77 ? -21.678 14.539 31.749 1.00 93.94 77 VAL A CA 1
ATOM 616 C C . VAL A 1 77 ? -21.638 13.221 30.986 1.00 93.94 77 VAL A C 1
ATOM 618 O O . VAL A 1 77 ? -22.670 12.583 30.779 1.00 93.94 77 VAL A O 1
ATOM 621 N N . LEU A 1 78 ? -20.439 12.816 30.571 1.00 94.62 78 LEU A N 1
ATOM 622 C CA . LEU A 1 78 ? -20.211 11.541 29.897 1.00 94.62 78 LEU A CA 1
ATOM 623 C C . LEU A 1 78 ? -19.883 10.426 30.902 1.00 94.62 78 LEU A C 1
ATOM 625 O O . LEU A 1 78 ? -19.283 10.692 31.947 1.00 94.62 78 LEU A O 1
ATOM 629 N N . PRO A 1 79 ? -20.237 9.167 30.596 1.00 94.19 79 PRO A N 1
ATOM 630 C CA . PRO A 1 79 ? -19.723 8.017 31.327 1.00 94.19 79 PRO A CA 1
ATOM 631 C C . PRO A 1 79 ? -18.182 8.020 31.395 1.00 94.19 79 PRO A C 1
ATOM 633 O O . PRO A 1 79 ? -17.546 8.393 30.405 1.00 94.19 79 PRO A O 1
ATOM 636 N N . PRO A 1 80 ? -17.565 7.561 32.504 1.00 93.75 80 PRO A N 1
ATOM 637 C CA . PRO A 1 80 ? -16.110 7.619 32.680 1.00 93.75 80 PRO A CA 1
ATOM 638 C C . PRO A 1 80 ? -15.310 6.967 31.545 1.00 93.75 80 PRO A C 1
ATOM 640 O O . PRO A 1 80 ? -14.324 7.539 31.094 1.00 93.75 80 PRO A O 1
ATOM 643 N N . TYR A 1 81 ? -15.777 5.823 31.036 1.00 93.00 81 TYR A N 1
ATOM 644 C CA . TYR A 1 81 ? -15.112 5.098 29.950 1.00 93.00 81 TYR A CA 1
ATOM 645 C C . TYR A 1 81 ? -15.091 5.902 28.631 1.00 93.00 81 TYR A C 1
ATOM 647 O O . TYR A 1 81 ? -14.079 5.944 27.935 1.00 93.00 81 TYR A O 1
ATOM 655 N N . LEU A 1 82 ? -16.169 6.637 28.320 1.00 96.12 82 LEU A N 1
ATOM 656 C CA . LEU A 1 82 ? -16.223 7.542 27.163 1.00 96.12 82 LEU A CA 1
ATOM 657 C C . LEU A 1 82 ? -15.347 8.771 27.358 1.00 96.12 82 LEU A C 1
ATOM 659 O O . LEU A 1 82 ? -14.718 9.229 26.408 1.00 96.12 82 LEU A O 1
ATOM 663 N N . GLN A 1 83 ? -15.314 9.312 28.574 1.00 95.88 83 GLN A N 1
ATOM 664 C CA . GLN A 1 83 ? -14.477 10.461 28.892 1.00 95.88 83 GLN A CA 1
ATOM 665 C C . GLN A 1 83 ? -12.989 10.121 28.726 1.00 95.88 83 GLN A C 1
ATOM 667 O O . GLN A 1 83 ? -12.255 10.904 28.127 1.00 95.88 83 GLN A O 1
ATOM 672 N N . GLU A 1 84 ? -12.563 8.948 29.201 1.00 96.12 84 GLU A N 1
ATOM 673 C CA . GLU A 1 84 ? -11.195 8.449 29.027 1.00 96.12 84 GLU A CA 1
ATOM 674 C C . GLU A 1 84 ? -10.849 8.269 27.541 1.00 96.12 84 GLU A C 1
ATOM 676 O O . GLU A 1 84 ? -9.856 8.823 27.065 1.00 96.12 84 GLU A O 1
ATOM 681 N N . ALA A 1 85 ? -11.706 7.578 26.781 1.00 98.00 85 ALA A N 1
ATOM 682 C CA . ALA A 1 85 ? -11.510 7.372 25.348 1.00 98.00 85 ALA A CA 1
ATOM 683 C C . ALA A 1 85 ? -11.432 8.699 24.566 1.00 98.00 85 ALA A C 1
ATOM 685 O O . ALA A 1 85 ? -10.571 8.868 23.698 1.00 98.00 85 ALA A O 1
ATOM 686 N N . ILE A 1 86 ? -12.307 9.662 24.879 1.00 98.06 86 ILE A N 1
ATOM 687 C CA . ILE A 1 86 ? -12.316 10.981 24.232 1.00 98.06 86 ILE A CA 1
ATOM 688 C C . ILE A 1 86 ? -11.045 11.753 24.549 1.00 98.06 86 ILE A C 1
ATOM 690 O O . ILE A 1 86 ? -10.506 12.393 23.648 1.00 98.06 86 ILE A O 1
ATOM 694 N N . GLU A 1 87 ? -10.554 11.699 25.787 1.00 97.56 87 GLU A N 1
ATOM 695 C CA . GLU A 1 87 ? -9.320 12.388 26.154 1.00 97.56 87 GLU A CA 1
ATOM 696 C C . GLU A 1 87 ? -8.128 11.834 25.361 1.00 97.56 87 GLU A C 1
ATOM 698 O O . GLU A 1 87 ? -7.353 12.607 24.800 1.00 97.56 87 GLU A O 1
ATOM 703 N N . VAL A 1 88 ? -8.020 10.509 25.207 1.00 98.31 88 VAL A N 1
ATOM 704 C CA . VAL A 1 88 ? -6.972 9.894 24.372 1.00 98.31 88 VAL A CA 1
ATOM 705 C C . VAL A 1 88 ? -7.056 10.383 22.925 1.00 98.31 88 VAL A C 1
ATOM 707 O O . VAL A 1 88 ? -6.051 10.810 22.349 1.00 98.31 88 VAL A O 1
ATOM 710 N N . VAL A 1 89 ? -8.250 10.372 22.326 1.00 98.50 89 VAL A N 1
ATOM 711 C CA . VAL A 1 89 ? -8.431 10.843 20.944 1.00 98.50 89 VAL A CA 1
ATOM 712 C C . VAL A 1 89 ? -8.185 12.350 20.826 1.00 98.50 89 VAL A C 1
ATOM 714 O O . VAL A 1 89 ? -7.592 12.804 19.847 1.00 98.50 89 VAL A O 1
ATOM 717 N N . TYR A 1 90 ? -8.547 13.140 21.836 1.00 98.50 90 TYR A N 1
ATOM 718 C CA . TYR A 1 90 ? -8.207 14.557 21.897 1.00 98.50 90 TYR A CA 1
ATOM 719 C C . TYR A 1 90 ? -6.688 14.764 21.879 1.00 98.50 90 TYR A C 1
ATOM 721 O O . TYR A 1 90 ? -6.200 15.572 21.085 1.00 98.50 90 TYR A O 1
ATOM 729 N N . GLN A 1 91 ? -5.921 13.997 22.659 1.00 98.38 91 GLN A N 1
ATOM 730 C CA . GLN A 1 91 ? -4.458 14.059 22.614 1.00 98.38 91 GLN A CA 1
ATOM 731 C C . GLN A 1 91 ? -3.909 13.707 21.223 1.00 98.38 91 GLN A C 1
ATOM 733 O O . GLN A 1 91 ? -3.026 14.420 20.736 1.00 98.38 91 GLN A O 1
ATOM 738 N N . LEU A 1 92 ? -4.460 12.681 20.554 1.00 97.25 92 LEU A N 1
ATOM 739 C CA . LEU A 1 92 ? -4.077 12.297 19.184 1.00 97.25 92 LEU A CA 1
ATOM 740 C C . LEU A 1 92 ? -4.300 13.438 18.178 1.00 97.25 92 LEU A C 1
ATOM 742 O O . LEU A 1 92 ? -3.456 13.682 17.316 1.00 97.25 92 LEU A O 1
ATOM 746 N N . VAL A 1 93 ? -5.434 14.136 18.271 1.00 97.75 93 VAL A N 1
ATOM 747 C CA . VAL A 1 93 ? -5.850 15.136 17.274 1.00 97.75 93 VAL A CA 1
ATOM 748 C C . VAL A 1 93 ? -5.254 16.524 17.548 1.00 97.75 93 VAL A C 1
ATOM 750 O O . VAL A 1 93 ? -4.831 17.234 16.622 1.00 97.75 93 VAL A O 1
ATOM 753 N N . ALA A 1 94 ? -5.259 16.943 18.814 1.00 97.06 94 ALA A N 1
ATOM 754 C CA . ALA A 1 94 ? -5.011 18.322 19.226 1.00 97.06 94 ALA A CA 1
ATOM 755 C C . ALA A 1 94 ? -3.621 18.558 19.833 1.00 97.06 94 ALA A C 1
ATOM 757 O O . ALA A 1 94 ? -3.158 19.699 19.805 1.00 97.06 94 ALA A O 1
ATOM 758 N N . VAL A 1 95 ? -2.948 17.519 20.345 1.00 96.69 95 VAL A N 1
ATOM 759 C CA . VAL A 1 95 ? -1.674 17.659 21.071 1.00 96.69 95 VAL A CA 1
ATOM 760 C C . VAL A 1 95 ? -0.530 16.962 20.338 1.00 96.69 95 VAL A C 1
ATOM 762 O O . VAL A 1 95 ? 0.264 17.624 19.672 1.00 96.69 95 VAL A O 1
ATOM 765 N N . SER A 1 96 ? -0.412 15.639 20.469 1.00 94.88 96 SER A N 1
ATOM 766 C CA . SER A 1 96 ? 0.571 14.821 19.754 1.00 94.88 96 SER A CA 1
ATOM 767 C C . SER A 1 96 ? 0.276 13.331 19.921 1.00 94.88 96 SER A C 1
ATOM 769 O O . SER A 1 96 ? -0.204 12.905 20.974 1.00 94.88 96 SER A O 1
ATOM 771 N N . THR A 1 97 ? 0.679 12.528 18.932 1.00 94.69 97 THR A N 1
ATOM 772 C CA . THR A 1 97 ? 0.624 11.060 19.010 1.00 94.69 97 THR A CA 1
ATOM 773 C C . THR A 1 97 ? 1.355 10.534 20.245 1.00 94.69 97 THR A C 1
ATOM 775 O O . THR A 1 97 ? 0.806 9.731 20.987 1.00 94.69 97 THR A O 1
ATOM 778 N N . VAL A 1 98 ? 2.548 11.060 20.541 1.00 95.94 98 VAL A N 1
ATOM 779 C CA . VAL A 1 98 ? 3.353 10.645 21.705 1.00 95.94 98 VAL A CA 1
ATOM 780 C C . VAL A 1 98 ? 2.616 10.868 23.030 1.00 95.94 98 VAL A C 1
ATOM 782 O O . VAL A 1 98 ? 2.683 10.014 23.910 1.00 95.94 98 VAL A O 1
ATOM 785 N N . SER A 1 99 ? 1.899 11.989 23.178 1.00 97.19 99 SER A N 1
ATOM 786 C CA . SER A 1 99 ? 1.106 12.272 24.384 1.00 97.19 99 SER A CA 1
ATOM 787 C C . SER A 1 99 ? 0.021 11.214 24.594 1.00 97.19 99 SER A C 1
ATOM 789 O O . SER A 1 99 ? -0.065 10.623 25.668 1.00 97.19 99 SER A O 1
ATOM 791 N N . ALA A 1 100 ? -0.744 10.914 23.540 1.00 97.62 100 ALA A N 1
ATOM 792 C CA . ALA A 1 100 ? -1.791 9.900 23.590 1.00 97.62 100 ALA A CA 1
ATOM 793 C C . ALA A 1 100 ? -1.230 8.504 23.890 1.00 97.62 100 ALA A C 1
ATOM 795 O O . ALA A 1 100 ? -1.746 7.806 24.755 1.00 97.62 100 ALA A O 1
ATOM 796 N N . LEU A 1 101 ? -0.134 8.113 23.234 1.00 97.25 101 LEU A N 1
ATOM 797 C CA . LEU A 1 101 ? 0.493 6.813 23.470 1.00 97.25 101 LEU A CA 1
ATOM 798 C C . LEU A 1 101 ? 1.005 6.675 24.904 1.00 97.25 101 LEU A C 1
ATOM 800 O O . LEU A 1 101 ? 0.831 5.624 25.503 1.00 97.25 101 LEU A O 1
ATOM 804 N N . ASN A 1 102 ? 1.587 7.724 25.492 1.00 97.19 102 ASN A N 1
ATOM 805 C CA . ASN A 1 102 ? 2.010 7.687 26.895 1.00 97.19 102 ASN A CA 1
ATOM 806 C C . ASN A 1 102 ? 0.830 7.475 27.853 1.00 97.19 102 ASN A C 1
ATOM 808 O O . ASN A 1 102 ? 0.990 6.777 28.855 1.00 97.19 102 ASN A O 1
ATOM 812 N N . MET A 1 103 ? -0.341 8.050 27.549 1.00 97.38 103 MET A N 1
ATOM 813 C CA . MET A 1 103 ? -1.561 7.771 28.311 1.00 97.38 103 MET A CA 1
ATOM 814 C C . MET A 1 103 ? -1.959 6.303 28.189 1.00 97.38 103 MET A C 1
ATOM 816 O O . MET A 1 103 ? -2.217 5.666 29.203 1.00 97.38 103 MET A O 1
ATOM 820 N N . LEU A 1 104 ? -1.944 5.759 26.971 1.00 97.12 104 LEU A N 1
ATOM 821 C CA . LEU A 1 104 ? -2.314 4.369 26.714 1.00 97.12 104 LEU A CA 1
ATOM 822 C C . LEU A 1 104 ? -1.346 3.370 27.356 1.00 97.12 104 LEU A C 1
ATOM 824 O O . LEU A 1 104 ? -1.792 2.463 28.042 1.00 97.12 104 LEU A O 1
ATOM 828 N N . TYR A 1 105 ? -0.031 3.581 27.235 1.00 95.62 105 TYR A N 1
ATOM 829 C CA . TYR A 1 105 ? 0.988 2.747 27.889 1.00 95.62 105 TYR A CA 1
ATOM 830 C C . TYR A 1 105 ? 0.887 2.747 29.421 1.00 95.62 105 TYR A C 1
ATOM 832 O O . TYR A 1 105 ? 1.429 1.853 30.065 1.00 95.62 105 TYR A O 1
ATOM 840 N N . SER A 1 106 ? 0.256 3.771 30.001 1.00 93.25 106 SER A N 1
ATOM 841 C CA . SER A 1 106 ? 0.069 3.902 31.449 1.00 93.25 106 SER A CA 1
ATOM 842 C C . SER A 1 106 ? -1.331 3.487 31.909 1.00 93.25 106 SER A C 1
ATOM 844 O O . SER A 1 106 ? -1.594 3.524 33.110 1.00 93.25 106 SER A O 1
ATOM 846 N N . SER A 1 107 ? -2.238 3.160 30.985 1.00 91.50 107 SER A N 1
ATOM 847 C CA . SER A 1 107 ? -3.607 2.770 31.314 1.00 91.50 107 SER A CA 1
ATOM 848 C C . SER A 1 107 ? -3.659 1.285 31.669 1.00 91.50 107 SER A C 1
ATOM 850 O O . SER A 1 107 ? -3.078 0.449 30.985 1.00 91.50 107 SER A O 1
ATOM 852 N N . GLU A 1 108 ? -4.379 0.964 32.743 1.00 88.31 108 GLU A N 1
ATOM 853 C CA . GLU A 1 108 ? -4.717 -0.407 33.161 1.00 88.31 108 GLU A CA 1
ATOM 854 C C . GLU A 1 108 ? -6.205 -0.706 32.883 1.00 88.31 108 GLU A C 1
ATOM 856 O O . GLU A 1 108 ? -6.819 -1.554 33.530 1.00 88.31 108 GLU A O 1
ATOM 861 N N . SER A 1 109 ? -6.831 0.060 31.984 1.00 89.50 109 SER A N 1
ATOM 862 C CA . SER A 1 109 ? -8.258 -0.059 31.699 1.00 89.50 109 SER A CA 1
ATOM 863 C C . SER A 1 109 ? -8.559 -1.323 30.894 1.00 89.50 109 SER A C 1
ATOM 865 O O . SER A 1 109 ? -8.041 -1.530 29.799 1.00 89.50 109 SER A O 1
ATOM 867 N N . GLU A 1 110 ? -9.467 -2.142 31.420 1.00 90.38 110 GLU A N 1
ATOM 868 C CA . GLU A 1 110 ? -9.993 -3.333 30.743 1.00 90.38 110 GLU A CA 1
ATOM 869 C C . GLU A 1 110 ? -11.198 -3.015 29.838 1.00 90.38 110 GLU A C 1
ATOM 871 O O . GLU A 1 110 ? -11.822 -3.912 29.270 1.00 90.38 110 GLU A O 1
ATOM 876 N N . ASP A 1 111 ? -11.555 -1.736 29.704 1.00 95.31 111 ASP A N 1
ATOM 877 C CA . ASP A 1 111 ? -12.713 -1.306 28.934 1.00 95.31 111 ASP A CA 1
ATOM 878 C C . ASP A 1 111 ? -12.525 -1.550 27.426 1.00 95.31 111 ASP A C 1
ATOM 880 O O . ASP A 1 111 ? -11.548 -1.120 26.807 1.00 95.31 111 ASP A O 1
ATOM 884 N N . HIS A 1 112 ? -13.490 -2.235 26.807 1.00 95.94 112 HIS A N 1
ATOM 885 C CA . HIS A 1 112 ? -13.385 -2.628 25.401 1.00 95.94 112 HIS A CA 1
ATOM 886 C C . HIS A 1 112 ? -13.416 -1.434 24.434 1.00 95.94 112 HIS A C 1
ATOM 888 O O . HIS A 1 112 ? -12.834 -1.532 23.352 1.00 95.94 112 HIS A O 1
ATOM 894 N N . LEU A 1 113 ? -14.068 -0.318 24.790 1.00 97.50 113 LEU A N 1
ATOM 895 C CA . LEU A 1 113 ? -14.041 0.891 23.966 1.00 97.50 113 LEU A CA 1
ATOM 896 C C . LEU A 1 113 ? -12.634 1.481 23.965 1.00 97.50 113 LEU A C 1
ATOM 898 O O . LEU A 1 113 ? -12.107 1.795 22.894 1.00 97.50 113 LEU A O 1
ATOM 902 N N . LEU A 1 114 ? -12.009 1.598 25.141 1.00 97.62 114 LEU A N 1
ATOM 903 C CA . LEU A 1 114 ? -10.638 2.087 25.201 1.00 97.62 114 LEU A CA 1
ATOM 904 C C . LEU A 1 114 ? -9.695 1.151 24.443 1.00 97.62 114 LEU A C 1
ATOM 906 O O . LEU A 1 114 ? -8.901 1.644 23.653 1.00 97.62 114 LEU A O 1
ATOM 910 N N . LYS A 1 115 ? -9.830 -0.175 24.570 1.00 98.00 115 LYS A N 1
ATOM 911 C CA . LYS A 1 115 ? -9.037 -1.136 23.778 1.00 98.00 115 LYS A CA 1
ATOM 912 C C . LYS A 1 115 ? -9.220 -0.949 22.269 1.00 98.00 115 LYS A C 1
ATOM 914 O O . LYS A 1 115 ? -8.234 -0.952 21.535 1.00 98.00 115 LYS A O 1
ATOM 919 N N . ALA A 1 116 ? -10.444 -0.713 21.791 1.00 98.38 116 ALA A N 1
ATOM 920 C CA . ALA A 1 116 ? -10.699 -0.432 20.376 1.00 98.38 116 ALA A CA 1
ATOM 921 C C . ALA A 1 116 ? -10.010 0.862 19.897 1.00 98.38 116 ALA A C 1
ATOM 923 O O . ALA A 1 116 ? -9.413 0.894 18.815 1.00 98.38 116 ALA A O 1
ATOM 924 N N . VAL A 1 117 ? -10.046 1.921 20.714 1.00 98.50 117 VAL A N 1
ATOM 925 C CA . VAL A 1 117 ? -9.327 3.182 20.458 1.00 98.50 117 VAL A CA 1
ATOM 926 C C . VAL A 1 117 ? -7.812 2.957 20.473 1.00 98.50 117 VAL A C 1
ATOM 928 O O . VAL A 1 117 ? -7.117 3.409 19.559 1.00 98.50 117 VAL A O 1
ATOM 931 N N . SER A 1 118 ? -7.306 2.226 21.466 1.00 98.19 118 SER A N 1
ATOM 932 C CA . SER A 1 118 ? -5.891 1.900 21.644 1.00 98.19 118 SER A CA 1
ATOM 933 C C . SER A 1 118 ? -5.338 1.117 20.468 1.00 98.19 118 SER A C 1
ATOM 935 O O . SER A 1 118 ? -4.306 1.499 19.923 1.00 98.19 118 SER A O 1
ATOM 937 N N . LEU A 1 119 ? -6.043 0.074 20.022 1.00 98.69 119 LEU A N 1
ATOM 938 C CA . LEU A 1 119 ? -5.622 -0.742 18.889 1.00 98.69 119 LEU A CA 1
ATOM 939 C C . LEU A 1 119 ? -5.424 0.123 17.638 1.00 98.69 119 LEU A C 1
ATOM 941 O O . LEU A 1 119 ? -4.383 0.034 16.994 1.00 98.69 119 LEU A O 1
ATOM 945 N N . ARG A 1 120 ? -6.371 1.018 17.321 1.00 98.25 120 ARG A N 1
ATOM 946 C CA . ARG A 1 120 ? -6.231 1.961 16.195 1.00 98.25 120 ARG A CA 1
ATOM 947 C C . ARG A 1 120 ? -5.079 2.944 16.403 1.00 98.25 120 ARG A C 1
ATOM 949 O O . ARG A 1 120 ? -4.341 3.220 15.460 1.00 98.25 120 ARG A O 1
ATOM 956 N N . ALA A 1 121 ? -4.908 3.469 17.615 1.00 98.25 121 ALA A N 1
ATOM 957 C CA . ALA A 1 121 ? -3.831 4.403 17.927 1.00 98.25 121 ALA A CA 1
ATOM 958 C C . ALA A 1 121 ? -2.444 3.765 17.743 1.00 98.25 121 ALA A C 1
ATOM 960 O O . ALA A 1 121 ? -1.603 4.336 17.045 1.00 98.25 121 ALA A O 1
ATOM 961 N N . PHE A 1 122 ? -2.228 2.575 18.314 1.00 98.56 122 PHE A N 1
ATOM 962 C CA . PHE A 1 122 ? -0.987 1.815 18.166 1.00 98.56 122 PHE A CA 1
ATOM 963 C C . PHE A 1 122 ? -0.767 1.363 16.726 1.00 98.56 122 PHE A C 1
ATOM 965 O O . PHE A 1 122 ? 0.349 1.480 16.230 1.00 98.56 122 PHE A O 1
ATOM 972 N N . PHE A 1 123 ? -1.817 0.913 16.034 1.00 98.56 123 PHE A N 1
ATOM 973 C CA . PHE A 1 123 ? -1.733 0.495 14.638 1.00 98.56 123 PHE A CA 1
ATOM 974 C C . PHE A 1 123 ? -1.220 1.616 13.734 1.00 98.56 123 PHE A C 1
ATOM 976 O O . PHE A 1 123 ? -0.204 1.443 13.068 1.00 98.56 123 PHE A O 1
ATOM 983 N N . TYR A 1 124 ? -1.843 2.798 13.756 1.00 97.38 124 TYR A N 1
ATOM 984 C CA . TYR A 1 124 ? -1.393 3.893 12.891 1.00 97.38 124 TYR A CA 1
ATOM 985 C C . TYR A 1 124 ? -0.048 4.483 13.325 1.00 97.38 124 TYR A C 1
ATOM 987 O O . TYR A 1 124 ? 0.712 4.951 12.482 1.00 97.38 124 TYR A O 1
ATOM 995 N N . ASP A 1 125 ? 0.289 4.452 14.618 1.00 97.44 125 ASP A N 1
ATOM 996 C CA . ASP A 1 125 ? 1.651 4.765 15.062 1.00 97.44 125 ASP A CA 1
ATOM 997 C C . ASP A 1 125 ? 2.685 3.782 14.502 1.00 97.44 125 ASP A C 1
ATOM 999 O O . ASP A 1 125 ? 3.714 4.204 13.976 1.00 97.44 125 ASP A O 1
ATOM 1003 N N . TRP A 1 126 ? 2.399 2.483 14.546 1.00 97.94 126 TRP A N 1
ATOM 1004 C CA . TRP A 1 126 ? 3.272 1.453 13.998 1.00 97.94 126 TRP A CA 1
ATOM 1005 C C . TRP A 1 126 ? 3.391 1.538 12.473 1.00 97.94 126 TRP A C 1
ATOM 1007 O O . TRP A 1 126 ? 4.500 1.416 11.955 1.00 97.94 126 TRP A O 1
ATOM 1017 N N . VAL A 1 127 ? 2.304 1.815 11.748 1.00 95.94 127 VAL A N 1
ATOM 1018 C CA . VAL A 1 127 ? 2.347 2.031 10.291 1.00 95.94 127 VAL A CA 1
ATOM 1019 C C . VAL A 1 127 ? 3.330 3.154 9.938 1.00 95.94 127 VAL A C 1
ATOM 1021 O O . VAL A 1 127 ? 4.149 2.988 9.028 1.00 95.94 127 VAL A O 1
ATOM 1024 N N . ASP A 1 128 ? 3.301 4.254 10.698 1.00 94.81 128 ASP A N 1
ATOM 1025 C CA . ASP A 1 128 ? 4.142 5.431 10.465 1.00 94.81 128 ASP A CA 1
ATOM 1026 C C . ASP A 1 128 ? 5.601 5.238 10.907 1.00 94.81 128 ASP A C 1
ATOM 1028 O O . ASP A 1 128 ? 6.524 5.726 10.252 1.00 94.81 128 ASP A O 1
ATOM 1032 N N . THR A 1 129 ? 5.826 4.567 12.040 1.00 95.50 129 THR A N 1
ATOM 1033 C CA . THR A 1 129 ? 7.125 4.584 12.742 1.00 95.50 129 THR A CA 1
ATOM 1034 C C . THR A 1 129 ? 7.830 3.236 12.793 1.00 95.50 129 THR A C 1
ATOM 1036 O O . THR A 1 129 ? 9.044 3.188 12.992 1.00 95.50 129 THR A O 1
ATOM 1039 N N . ARG A 1 130 ? 7.077 2.144 12.632 1.00 95.81 130 ARG A N 1
ATOM 1040 C CA . ARG A 1 130 ? 7.502 0.764 12.898 1.00 95.81 130 ARG A CA 1
ATOM 1041 C C . ARG A 1 130 ? 8.017 0.559 14.333 1.00 95.81 130 ARG A C 1
ATOM 1043 O O . ARG A 1 130 ? 8.878 -0.292 14.550 1.00 95.81 130 ARG A O 1
ATOM 1050 N N . ASP A 1 131 ? 7.509 1.318 15.315 1.00 95.69 131 ASP A N 1
ATOM 1051 C CA . ASP A 1 131 ? 7.897 1.176 16.728 1.00 95.69 131 ASP A CA 1
ATOM 1052 C C . ASP A 1 131 ? 7.550 -0.239 17.248 1.00 95.69 131 ASP A C 1
ATOM 1054 O O . ASP A 1 131 ? 6.377 -0.635 17.234 1.00 95.69 131 ASP A O 1
ATOM 1058 N N . PRO A 1 132 ? 8.536 -1.017 17.740 1.00 95.75 132 PRO A N 1
ATOM 1059 C CA . PRO A 1 132 ? 8.297 -2.359 18.269 1.00 95.75 132 PRO A CA 1
ATOM 1060 C C . PRO A 1 132 ? 7.411 -2.375 19.524 1.00 95.75 132 PRO A C 1
ATOM 1062 O O . PRO A 1 132 ? 6.792 -3.396 19.821 1.00 95.75 132 PRO A O 1
ATOM 1065 N N . ARG A 1 133 ? 7.325 -1.270 20.276 1.00 96.19 133 ARG A N 1
ATOM 1066 C CA . ARG A 1 133 ? 6.414 -1.161 21.426 1.00 96.19 133 ARG A CA 1
ATOM 1067 C C . ARG A 1 133 ? 4.961 -1.130 20.964 1.00 96.19 133 ARG A C 1
ATOM 1069 O O . ARG A 1 133 ? 4.145 -1.864 21.512 1.00 96.19 133 ARG A O 1
ATOM 1076 N N . SER A 1 134 ? 4.672 -0.361 19.915 1.00 97.44 134 SER A N 1
ATOM 1077 C CA . SER A 1 134 ? 3.347 -0.305 19.295 1.00 97.44 134 SER A CA 1
ATOM 1078 C C . SER A 1 134 ? 2.998 -1.646 18.643 1.00 97.44 134 SER A C 1
ATOM 1080 O O . SER A 1 134 ? 1.904 -2.149 18.867 1.00 97.44 134 SER A O 1
ATOM 1082 N N . ALA A 1 135 ? 3.949 -2.296 17.957 1.00 97.88 135 ALA A N 1
ATOM 1083 C CA . ALA A 1 135 ? 3.785 -3.658 17.426 1.00 97.88 135 ALA A CA 1
ATOM 1084 C C . ALA A 1 135 ? 3.348 -4.667 18.503 1.00 97.88 135 ALA A C 1
ATOM 1086 O O . ALA A 1 135 ? 2.386 -5.412 18.318 1.00 97.88 135 ALA A O 1
ATOM 1087 N N . LYS A 1 136 ? 4.026 -4.657 19.658 1.00 97.31 136 LYS A N 1
ATOM 1088 C CA . LYS A 1 136 ? 3.681 -5.521 20.791 1.00 97.31 136 LYS A CA 1
ATOM 1089 C C . LYS A 1 136 ? 2.258 -5.250 21.294 1.00 97.31 136 LYS A C 1
ATOM 1091 O O . LYS A 1 136 ? 1.495 -6.190 21.489 1.00 97.31 136 LYS A O 1
ATOM 1096 N N . GLN A 1 137 ? 1.899 -3.979 21.467 1.00 98.06 137 GLN A N 1
ATOM 1097 C CA . GLN A 1 137 ? 0.570 -3.595 21.943 1.00 98.06 137 GLN A CA 1
ATOM 1098 C C . GLN A 1 137 ? -0.540 -3.918 20.939 1.00 98.06 137 GLN A C 1
ATOM 1100 O O . GLN A 1 137 ? -1.636 -4.265 21.364 1.00 98.06 137 GLN A O 1
ATOM 1105 N N . ILE A 1 138 ? -0.272 -3.856 19.630 1.00 98.56 138 ILE A N 1
ATOM 1106 C CA . ILE A 1 138 ? -1.213 -4.316 18.598 1.00 98.56 138 ILE A CA 1
ATOM 1107 C C . ILE A 1 138 ? -1.505 -5.800 18.794 1.00 98.56 138 ILE A C 1
ATOM 1109 O O . ILE A 1 138 ? -2.671 -6.168 18.883 1.00 98.56 138 ILE A O 1
ATOM 1113 N N . ALA A 1 139 ? -0.465 -6.634 18.909 1.00 98.25 139 ALA A N 1
ATOM 1114 C CA . ALA A 1 139 ? -0.636 -8.072 19.090 1.00 98.25 139 ALA A CA 1
ATOM 1115 C C . ALA A 1 139 ? -1.436 -8.404 20.361 1.00 98.25 139 ALA A C 1
ATOM 1117 O O . ALA A 1 139 ? -2.368 -9.201 20.307 1.00 98.25 139 ALA A O 1
ATOM 1118 N N . GLU A 1 140 ? -1.108 -7.776 21.492 1.00 97.56 140 GLU A N 1
ATOM 1119 C CA . GLU A 1 140 ? -1.814 -7.985 22.766 1.00 97.56 140 GLU A CA 1
ATOM 1120 C C . GLU A 1 140 ? -3.276 -7.509 22.678 1.00 97.56 140 GLU A C 1
ATOM 1122 O O . GLU A 1 140 ? -4.203 -8.299 22.853 1.00 97.56 140 GLU A O 1
ATOM 1127 N N . THR A 1 141 ? -3.493 -6.246 22.299 1.00 98.25 141 THR A N 1
ATOM 1128 C CA . THR A 1 141 ? -4.832 -5.629 22.282 1.00 98.25 141 THR A CA 1
ATOM 1129 C C . THR A 1 141 ? -5.755 -6.280 21.250 1.00 98.25 141 THR A C 1
ATOM 1131 O O . THR A 1 141 ? -6.949 -6.427 21.499 1.00 98.25 141 THR A O 1
ATOM 1134 N N . ALA A 1 142 ? -5.235 -6.668 20.080 1.00 98.56 142 ALA A N 1
ATOM 1135 C CA . ALA A 1 142 ? -6.041 -7.314 19.050 1.00 98.56 142 ALA A CA 1
ATOM 1136 C C . ALA A 1 142 ? -6.516 -8.703 19.485 1.00 98.56 142 ALA A C 1
ATOM 1138 O O . ALA A 1 142 ? -7.694 -8.997 19.312 1.00 98.56 142 ALA A O 1
ATOM 1139 N N . ASN A 1 143 ? -5.649 -9.525 20.088 1.00 98.19 143 ASN A N 1
ATOM 1140 C CA . ASN A 1 143 ? -6.047 -10.847 20.582 1.00 98.19 143 ASN A CA 1
ATOM 1141 C C . ASN A 1 143 ? -7.091 -10.741 21.702 1.00 98.19 143 ASN A C 1
ATOM 1143 O O . ASN A 1 143 ? -8.104 -11.430 21.658 1.00 98.19 143 ASN A O 1
ATOM 1147 N N . GLU A 1 144 ? -6.919 -9.809 22.644 1.00 97.62 144 GLU A N 1
ATOM 1148 C CA . GLU A 1 144 ? -7.925 -9.562 23.687 1.00 97.62 144 GLU A CA 1
ATOM 1149 C C . GLU A 1 144 ? -9.279 -9.125 23.107 1.00 97.62 144 GLU A C 1
ATOM 1151 O O . GLU A 1 144 ? -10.336 -9.534 23.591 1.00 97.62 144 GLU A O 1
ATOM 1156 N N . LEU A 1 145 ? -9.266 -8.293 22.060 1.00 98.12 145 LEU A N 1
ATOM 1157 C CA . LEU A 1 145 ? -10.485 -7.881 21.367 1.00 98.12 145 LEU A CA 1
ATOM 1158 C C . LEU A 1 145 ? -11.114 -9.023 20.567 1.00 98.12 145 LEU A C 1
ATOM 1160 O O . LEU A 1 145 ? -12.336 -9.086 20.522 1.00 98.12 145 LEU A O 1
ATOM 1164 N N . ILE A 1 146 ? -10.326 -9.915 19.967 1.00 97.62 146 ILE A N 1
ATOM 1165 C CA . ILE A 1 146 ? -10.832 -11.110 19.276 1.00 97.62 146 ILE A CA 1
ATOM 1166 C C . ILE A 1 146 ? -11.521 -12.045 20.275 1.00 97.62 146 ILE A C 1
ATOM 1168 O O . ILE A 1 146 ? -12.656 -12.451 20.035 1.00 97.62 146 ILE A O 1
ATOM 1172 N N . ASP A 1 147 ? -10.893 -12.304 21.424 1.00 96.62 147 ASP A N 1
ATOM 1173 C CA . ASP A 1 147 ? -11.460 -13.145 22.484 1.00 96.62 147 ASP A CA 1
ATOM 1174 C C . ASP A 1 147 ? -12.781 -12.573 23.026 1.00 96.62 147 ASP A C 1
ATOM 1176 O O . ASP A 1 147 ? -13.738 -13.305 23.293 1.00 96.62 147 ASP A O 1
ATOM 1180 N N . ALA A 1 148 ? -12.849 -11.250 23.194 1.00 95.94 148 ALA A N 1
ATOM 1181 C CA . ALA A 1 148 ? -14.019 -10.571 23.741 1.00 95.94 148 ALA A CA 1
ATOM 1182 C C . ALA A 1 148 ? -15.126 -10.301 22.708 1.00 95.94 148 ALA A C 1
ATOM 1184 O O . ALA A 1 148 ? -16.306 -10.229 23.064 1.00 95.94 148 ALA A O 1
ATOM 1185 N N . ARG A 1 149 ? -14.745 -10.070 21.449 1.00 94.94 149 ARG A N 1
ATOM 1186 C CA . ARG A 1 149 ? -15.595 -9.600 20.346 1.00 94.94 149 ARG A CA 1
ATOM 1187 C C . ARG A 1 149 ? -15.169 -10.299 19.040 1.00 94.94 149 ARG A C 1
ATOM 1189 O O . ARG A 1 149 ? -14.619 -9.651 18.144 1.00 94.94 149 ARG A O 1
ATOM 1196 N N . PRO A 1 150 ? -15.416 -11.613 18.906 1.00 94.44 150 PRO A N 1
ATOM 1197 C CA . PRO A 1 150 ? -15.012 -12.362 17.722 1.00 94.44 150 PRO A CA 1
ATOM 1198 C C . PRO A 1 150 ? -15.743 -11.862 16.470 1.00 94.44 150 PRO A C 1
ATOM 1200 O O . PRO A 1 150 ? -16.872 -11.370 16.531 1.00 94.44 150 PRO A O 1
ATOM 1203 N N . GLY A 1 151 ? -15.084 -11.987 15.320 1.00 94.19 151 GLY A N 1
ATOM 1204 C CA . GLY A 1 151 ? -15.624 -11.579 14.018 1.00 94.19 151 GLY A CA 1
ATOM 1205 C C . GLY A 1 151 ? -15.584 -10.075 13.723 1.00 94.19 151 GLY A C 1
ATOM 1206 O O . GLY A 1 151 ? -16.110 -9.646 12.697 1.00 94.19 151 GLY A O 1
ATOM 1207 N N . GLN A 1 152 ? -14.957 -9.259 14.576 1.00 96.50 152 GLN A N 1
ATOM 1208 C CA . GLN A 1 152 ? -14.740 -7.841 14.284 1.00 96.50 152 GLN A CA 1
ATOM 1209 C C . GLN A 1 152 ? -13.569 -7.643 13.316 1.00 96.50 152 GLN A C 1
ATOM 1211 O O . GLN A 1 152 ? -12.512 -8.240 13.478 1.00 96.50 152 GLN A O 1
ATOM 1216 N N . TYR A 1 153 ? -13.738 -6.766 12.325 1.00 98.25 153 TYR A N 1
ATOM 1217 C CA . TYR A 1 153 ? -12.773 -6.575 11.233 1.00 98.25 153 TYR A CA 1
ATOM 1218 C C . TYR A 1 153 ? -11.386 -6.125 11.708 1.00 98.25 153 TYR A C 1
ATOM 1220 O O . TYR A 1 153 ? -10.370 -6.734 11.376 1.00 98.25 153 TYR A O 1
ATOM 1228 N N . PHE A 1 154 ? -11.335 -5.026 12.462 1.00 98.56 154 PHE A N 1
ATOM 1229 C CA . PHE A 1 154 ? -10.087 -4.304 12.685 1.00 98.56 154 PHE A CA 1
ATOM 1230 C C . PHE A 1 154 ? -9.034 -5.079 13.501 1.00 98.56 154 PHE A C 1
ATOM 1232 O O . PHE A 1 154 ? -7.863 -4.984 13.141 1.00 98.56 154 PHE A O 1
ATOM 1239 N N . PRO A 1 155 ? -9.389 -5.868 14.538 1.00 98.69 155 PRO A N 1
ATOM 1240 C CA . PRO A 1 155 ? -8.432 -6.735 15.229 1.00 98.69 155 PRO A CA 1
ATOM 1241 C C . PRO A 1 155 ? -7.709 -7.703 14.292 1.00 98.69 155 PRO A C 1
ATOM 1243 O O . PRO A 1 155 ? -6.479 -7.735 14.281 1.00 98.69 155 PRO A O 1
ATOM 1246 N N . TYR A 1 156 ? -8.448 -8.419 13.443 1.00 98.69 156 TYR A N 1
ATOM 1247 C CA . TYR A 1 156 ? -7.844 -9.333 12.477 1.00 98.69 156 TYR A CA 1
ATOM 1248 C C . TYR A 1 156 ? -7.028 -8.591 11.420 1.00 98.69 156 TYR A C 1
ATOM 1250 O O . TYR A 1 156 ? -5.898 -8.987 11.152 1.00 98.69 156 TYR A O 1
ATOM 1258 N N . LYS A 1 157 ? -7.540 -7.478 10.872 1.00 98.56 157 LYS A N 1
ATOM 1259 C CA . LYS A 1 157 ? -6.788 -6.654 9.911 1.00 98.56 157 LYS A CA 1
ATOM 1260 C C . LYS A 1 157 ? -5.452 -6.179 10.490 1.00 98.56 157 LYS A C 1
ATOM 1262 O O . LYS A 1 157 ? -4.422 -6.276 9.827 1.00 98.56 157 LYS A O 1
ATOM 1267 N N . ALA A 1 158 ? -5.453 -5.703 11.734 1.00 98.69 158 ALA A N 1
ATOM 1268 C CA . ALA A 1 158 ? -4.244 -5.232 12.396 1.00 98.69 158 ALA A CA 1
ATOM 1269 C C . ALA A 1 158 ? -3.204 -6.351 12.556 1.00 98.69 158 ALA A C 1
ATOM 1271 O O . ALA A 1 158 ? -2.019 -6.114 12.326 1.00 98.69 158 ALA A O 1
ATOM 1272 N N . LEU A 1 159 ? -3.635 -7.568 12.905 1.00 98.81 159 LEU A N 1
ATOM 1273 C CA . LEU A 1 159 ? -2.743 -8.722 13.013 1.00 98.81 159 LEU A CA 1
ATOM 1274 C C . LEU A 1 159 ? -2.246 -9.220 11.648 1.00 98.81 159 LEU A C 1
ATOM 1276 O O . LEU A 1 159 ? -1.059 -9.511 11.516 1.00 98.81 159 LEU A O 1
ATOM 1280 N N . LEU A 1 160 ? -3.116 -9.274 10.634 1.00 98.69 160 LEU A N 1
ATOM 1281 C CA . LEU A 1 160 ? -2.751 -9.652 9.265 1.00 98.69 160 LEU A CA 1
ATOM 1282 C C . LEU A 1 160 ? -1.625 -8.763 8.730 1.00 98.69 160 LEU A C 1
ATOM 1284 O O . LEU A 1 160 ? -0.645 -9.286 8.203 1.00 98.69 160 LEU A O 1
ATOM 1288 N N . GLU A 1 161 ? -1.732 -7.440 8.879 1.00 98.50 161 GLU A N 1
ATOM 1289 C CA . GL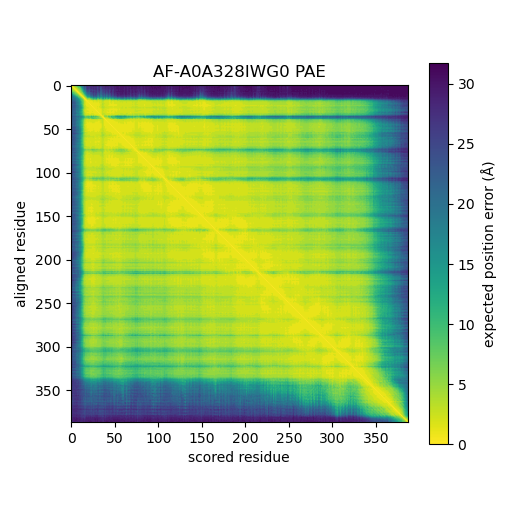U A 1 161 ? -0.681 -6.510 8.444 1.00 98.50 161 GLU A CA 1
ATOM 1290 C C . GLU A 1 161 ? 0.574 -6.579 9.320 1.00 98.50 161 GLU A C 1
ATOM 1292 O O . GLU A 1 161 ? 1.700 -6.485 8.820 1.00 98.50 161 GLU A O 1
ATOM 1297 N N . LEU A 1 162 ? 0.401 -6.736 10.636 1.00 98.56 162 LEU A N 1
ATOM 1298 C CA . LEU A 1 162 ? 1.521 -6.842 11.563 1.00 98.56 162 LEU A CA 1
ATOM 1299 C C . LEU A 1 162 ? 2.402 -8.046 11.217 1.00 98.56 162 LEU A C 1
ATOM 1301 O O . LEU A 1 162 ? 3.616 -7.891 11.069 1.00 98.56 162 LEU A O 1
ATOM 1305 N N . TYR A 1 163 ? 1.788 -9.218 11.053 1.00 98.50 163 TYR A N 1
ATOM 1306 C CA . TYR A 1 163 ? 2.487 -10.482 10.832 1.00 98.50 163 TYR A CA 1
ATOM 1307 C C . TYR A 1 163 ? 2.942 -10.707 9.387 1.00 98.50 163 TYR A C 1
ATOM 1309 O O . TYR A 1 163 ? 3.759 -11.598 9.158 1.00 98.50 163 TYR A O 1
ATOM 1317 N N . SER A 1 164 ? 2.495 -9.899 8.422 1.00 98.06 164 SER A N 1
ATOM 1318 C CA . SER A 1 164 ? 3.066 -9.889 7.065 1.00 98.06 164 SER A CA 1
ATOM 1319 C C . SER A 1 164 ? 4.195 -8.869 6.887 1.00 98.06 164 SER A C 1
ATOM 1321 O O . SER A 1 164 ? 5.042 -8.996 6.005 1.00 98.06 164 SER A O 1
ATOM 1323 N N . SER A 1 165 ? 4.286 -7.857 7.749 1.00 96.25 165 SER A N 1
ATOM 1324 C CA . SER A 1 165 ? 5.321 -6.827 7.654 1.00 96.25 165 SER A CA 1
ATOM 1325 C C . SER A 1 165 ? 6.728 -7.362 7.970 1.00 96.25 165 SER A C 1
ATOM 1327 O O . SER A 1 165 ? 6.963 -7.901 9.044 1.00 96.25 165 SER A O 1
ATOM 1329 N N . ILE A 1 166 ? 7.715 -7.071 7.108 1.00 89.38 166 ILE A N 1
ATOM 1330 C CA . ILE A 1 166 ? 9.130 -7.516 7.192 1.00 89.38 166 ILE A CA 1
ATOM 1331 C C . ILE A 1 166 ? 9.736 -7.472 8.612 1.00 89.38 166 ILE A C 1
ATOM 1333 O O . ILE A 1 166 ? 10.457 -8.384 9.003 1.00 89.38 166 ILE A O 1
ATOM 1337 N N . GLY A 1 167 ? 9.481 -6.412 9.388 1.00 88.56 167 GLY A N 1
ATOM 1338 C CA . GLY A 1 167 ? 10.061 -6.236 10.732 1.00 88.56 167 GLY A CA 1
ATOM 1339 C C . GLY A 1 167 ? 9.351 -6.987 11.867 1.00 88.56 167 GLY A C 1
ATOM 1340 O O . GLY A 1 167 ? 9.850 -7.005 12.990 1.00 88.56 167 GLY A O 1
ATOM 1341 N N . SER A 1 168 ? 8.183 -7.564 11.602 1.00 92.38 168 SER A N 1
ATOM 1342 C CA . SER A 1 168 ? 7.331 -8.252 12.584 1.00 92.38 168 SER A CA 1
ATOM 1343 C C . SER A 1 168 ? 6.725 -9.531 12.000 1.00 92.38 168 SER A C 1
ATOM 1345 O O . SER A 1 168 ? 5.726 -10.027 12.512 1.00 92.38 168 SER A O 1
ATOM 1347 N N . MET A 1 169 ? 7.338 -10.043 10.928 1.00 96.31 169 MET A N 1
ATOM 1348 C CA . MET A 1 169 ? 6.801 -11.141 10.146 1.00 96.31 169 MET A CA 1
ATOM 1349 C C . MET A 1 169 ? 6.732 -12.414 10.985 1.00 96.31 169 MET A C 1
ATOM 1351 O O . MET A 1 169 ? 7.743 -12.846 11.543 1.00 96.31 169 MET A O 1
ATOM 1355 N N . ASP A 1 170 ? 5.549 -13.013 11.036 1.00 97.88 170 ASP A N 1
ATOM 1356 C CA . ASP A 1 170 ? 5.273 -14.237 11.780 1.00 97.88 170 ASP A CA 1
ATOM 1357 C C . ASP A 1 170 ? 4.308 -15.106 10.967 1.00 97.88 170 ASP A C 1
ATOM 1359 O O . ASP A 1 170 ? 3.089 -14.940 10.998 1.00 97.88 170 ASP A O 1
ATOM 1363 N N . ILE A 1 171 ? 4.880 -16.016 10.176 1.00 97.94 171 ILE A N 1
ATOM 1364 C CA . ILE A 1 171 ? 4.107 -16.869 9.268 1.00 97.94 171 ILE A CA 1
ATOM 1365 C C . ILE A 1 171 ? 3.224 -17.847 10.044 1.00 97.94 171 ILE A C 1
ATOM 1367 O O . ILE A 1 171 ? 2.122 -18.137 9.596 1.00 97.94 171 ILE A O 1
ATOM 1371 N N . GLU A 1 172 ? 3.662 -18.330 11.209 1.00 98.25 172 GLU A N 1
ATOM 1372 C CA . GLU A 1 172 ? 2.864 -19.252 12.024 1.00 98.25 172 GLU A CA 1
ATOM 1373 C C . GLU A 1 172 ? 1.578 -18.563 12.490 1.00 98.25 172 GLU A C 1
ATOM 1375 O O . GLU A 1 172 ? 0.482 -19.061 12.236 1.00 98.25 172 GLU A O 1
ATOM 1380 N N . ARG A 1 173 ? 1.696 -17.352 13.048 1.00 98.19 173 ARG A N 1
ATOM 1381 C CA . ARG A 1 173 ? 0.533 -16.555 13.462 1.00 98.19 173 ARG A CA 1
ATOM 1382 C C . ARG A 1 173 ? -0.336 -16.101 12.296 1.00 98.19 173 ARG A C 1
ATOM 1384 O O . ARG A 1 173 ? -1.558 -16.068 12.422 1.00 98.19 173 ARG A O 1
ATOM 1391 N N . LEU A 1 174 ? 0.266 -15.785 11.151 1.00 98.31 174 LEU A N 1
ATOM 1392 C CA . LEU A 1 174 ? -0.491 -15.481 9.939 1.00 98.31 174 LEU A CA 1
ATOM 1393 C C . LEU A 1 174 ? -1.362 -16.677 9.512 1.00 98.31 174 LEU A C 1
ATOM 1395 O O . LEU A 1 174 ? -2.522 -16.486 9.151 1.00 98.31 174 LEU A O 1
ATOM 1399 N N . MET A 1 175 ? -0.838 -17.905 9.603 1.00 98.19 175 MET A N 1
ATOM 1400 C CA . MET A 1 175 ? -1.590 -19.123 9.280 1.00 98.19 175 MET A CA 1
ATOM 1401 C C . MET A 1 175 ? -2.711 -19.414 10.282 1.00 98.19 175 MET A C 1
ATOM 1403 O O . MET A 1 175 ? -3.790 -19.829 9.867 1.00 98.19 175 MET A O 1
ATOM 1407 N N . GLU A 1 176 ? -2.513 -19.138 11.572 1.00 98.19 176 GLU A N 1
ATOM 1408 C CA . GLU A 1 176 ? -3.589 -19.227 12.573 1.00 98.19 176 GLU A CA 1
ATOM 1409 C C . GLU A 1 176 ? -4.763 -18.290 12.222 1.00 98.19 176 GLU A C 1
ATOM 1411 O O . GLU A 1 176 ? -5.935 -18.676 12.286 1.00 98.19 176 GLU A O 1
ATOM 1416 N N . ILE A 1 177 ? -4.461 -17.061 11.787 1.00 98.12 177 ILE A N 1
ATOM 1417 C CA . ILE A 1 177 ? -5.491 -16.103 11.361 1.00 98.12 177 ILE A CA 1
ATOM 1418 C C . ILE A 1 177 ? -6.161 -16.578 10.073 1.00 98.12 177 ILE A C 1
ATOM 1420 O O . ILE A 1 177 ? -7.387 -16.546 9.990 1.00 98.12 177 ILE A O 1
ATOM 1424 N N . ARG A 1 178 ? -5.394 -17.073 9.095 1.00 98.06 178 ARG A N 1
ATOM 1425 C CA . ARG A 1 178 ? -5.933 -17.676 7.866 1.00 98.06 178 ARG A CA 1
ATOM 1426 C C . ARG A 1 178 ? -6.933 -18.790 8.182 1.00 98.06 178 ARG A C 1
ATOM 1428 O O . ARG A 1 178 ? -8.048 -18.789 7.661 1.00 98.06 178 ARG A O 1
ATOM 1435 N N . GLU A 1 179 ? -6.573 -19.729 9.057 1.00 98.06 179 GLU A N 1
ATOM 1436 C CA . GLU A 1 179 ? -7.475 -20.805 9.485 1.00 98.06 179 GLU A CA 1
ATOM 1437 C C . GLU A 1 179 ? -8.756 -20.254 10.124 1.00 98.06 179 GLU A C 1
ATOM 1439 O O . GLU A 1 179 ? -9.856 -20.734 9.828 1.00 98.06 179 GLU A O 1
ATOM 1444 N N . THR A 1 180 ? -8.631 -19.210 10.945 1.00 97.31 180 THR A N 1
ATOM 1445 C CA . THR A 1 180 ? -9.766 -18.518 11.573 1.00 97.31 180 THR A CA 1
ATOM 1446 C C . THR A 1 180 ? -10.677 -17.872 10.527 1.00 97.31 180 THR A C 1
ATOM 1448 O O . THR A 1 180 ? -11.888 -18.088 10.554 1.00 97.31 180 THR A O 1
ATOM 1451 N N . VAL A 1 181 ? -10.113 -17.172 9.532 1.00 97.31 181 VAL A N 1
ATOM 1452 C CA . VAL A 1 181 ? -10.871 -16.529 8.443 1.00 97.31 181 VAL A CA 1
ATOM 1453 C C . VAL A 1 181 ? -11.786 -17.528 7.738 1.00 97.31 181 VAL A C 1
ATOM 1455 O O . VAL A 1 181 ? -12.954 -17.233 7.474 1.00 97.31 181 VAL A O 1
ATOM 1458 N N . PHE A 1 182 ? -11.287 -18.734 7.469 1.00 97.00 182 PHE A N 1
ATOM 1459 C CA . PHE A 1 182 ? -12.079 -19.754 6.794 1.00 97.00 182 PHE A CA 1
ATOM 1460 C C . PHE A 1 182 ? -13.015 -20.538 7.716 1.00 97.00 182 PHE A C 1
ATOM 1462 O O . PHE A 1 182 ? -14.117 -20.886 7.291 1.00 97.00 182 PHE A O 1
ATOM 1469 N N . SER A 1 183 ? -12.593 -20.853 8.940 1.00 96.69 183 SER A N 1
ATOM 1470 C CA . SER A 1 183 ? -13.385 -21.668 9.871 1.00 96.69 183 SER A CA 1
ATOM 1471 C C . SER A 1 183 ? -14.537 -20.893 10.517 1.00 96.69 183 SER A C 1
ATOM 1473 O O . SER A 1 183 ? -15.600 -21.472 10.748 1.00 96.69 183 SER A O 1
ATOM 1475 N N . GLU A 1 184 ? -14.375 -19.584 10.728 1.00 96.00 184 GLU A N 1
ATOM 1476 C CA . GLU A 1 184 ? -15.394 -18.703 11.314 1.00 96.00 184 GLU A CA 1
ATOM 1477 C C . GLU A 1 184 ? -16.253 -17.966 10.274 1.00 96.00 184 GLU A C 1
ATOM 1479 O O . GLU A 1 184 ? -17.134 -17.185 10.627 1.00 96.00 184 GLU A O 1
ATOM 1484 N N . ASN A 1 185 ? -16.060 -18.254 8.986 1.00 95.56 185 ASN A N 1
ATOM 1485 C CA . ASN A 1 185 ? -16.746 -17.606 7.865 1.00 95.56 185 ASN A CA 1
ATOM 1486 C C . ASN A 1 185 ? -16.518 -16.083 7.767 1.00 95.56 185 ASN A C 1
ATOM 1488 O O . ASN A 1 185 ? -17.451 -15.314 7.522 1.00 95.56 185 ASN A O 1
ATOM 1492 N N . LEU A 1 186 ? -15.272 -15.637 7.944 1.00 96.06 186 LEU A N 1
ATOM 1493 C CA . LEU A 1 186 ? -14.878 -14.227 7.833 1.00 96.06 186 LEU A CA 1
ATOM 1494 C C . LEU A 1 186 ? -14.318 -13.874 6.444 1.00 96.06 186 LEU A C 1
ATOM 1496 O O . LEU A 1 186 ? -13.739 -12.803 6.268 1.00 96.06 186 LEU A O 1
ATOM 1500 N N . GLN A 1 187 ? -14.494 -14.740 5.441 1.00 95.94 187 GLN A N 1
ATOM 1501 C CA . GLN A 1 187 ? 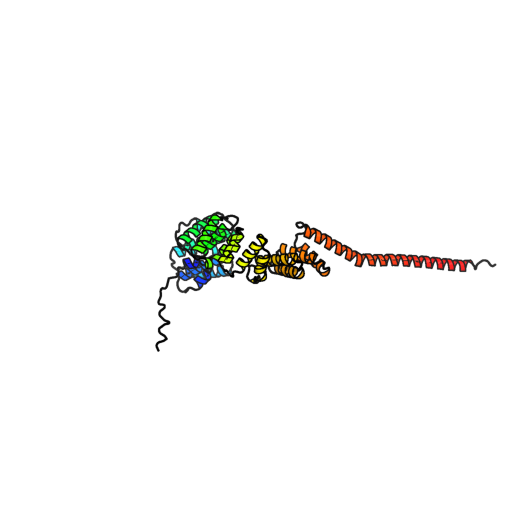-13.928 -14.571 4.097 1.00 95.94 187 GLN A CA 1
ATOM 1502 C C . GLN A 1 187 ? -14.380 -13.264 3.439 1.00 95.94 187 GLN A C 1
ATOM 1504 O O . GLN A 1 187 ? -13.558 -12.506 2.945 1.00 95.94 187 GLN A O 1
ATOM 1509 N N . GLY A 1 188 ? -15.678 -12.951 3.496 1.00 94.06 188 GLY A N 1
ATOM 1510 C CA . GLY A 1 188 ? -16.205 -11.701 2.932 1.00 94.06 188 GLY A CA 1
ATOM 1511 C C . GLY A 1 188 ? -15.773 -10.443 3.695 1.00 94.06 188 GLY A C 1
ATOM 1512 O O . GLY A 1 188 ? -15.980 -9.333 3.211 1.00 94.06 188 GLY A O 1
ATOM 1513 N N . LEU A 1 189 ? -15.203 -10.602 4.894 1.00 95.06 189 LEU A N 1
ATOM 1514 C CA . LEU A 1 189 ? -14.739 -9.500 5.731 1.00 95.06 189 LEU A CA 1
ATOM 1515 C C . LEU A 1 189 ? -13.238 -9.233 5.565 1.00 95.06 189 LEU A C 1
ATOM 1517 O O . LEU A 1 189 ? -12.834 -8.072 5.593 1.00 95.06 189 LEU A O 1
ATOM 1521 N N . LEU A 1 190 ? -12.442 -10.299 5.431 1.00 97.50 190 LEU A N 1
ATOM 1522 C CA . LEU A 1 190 ? -10.977 -10.283 5.534 1.00 97.50 190 LEU A CA 1
ATOM 1523 C C . LEU A 1 190 ? -10.260 -10.939 4.347 1.00 97.50 190 LEU A C 1
ATOM 1525 O O . LEU A 1 190 ? -9.037 -10.981 4.349 1.00 97.50 190 LEU A O 1
ATOM 1529 N N . GLY A 1 191 ? -10.980 -11.480 3.361 1.00 97.56 191 GLY A N 1
ATOM 1530 C CA . GLY A 1 191 ? -10.390 -12.232 2.251 1.00 97.56 191 GLY A CA 1
ATOM 1531 C C . GLY A 1 191 ? -9.346 -11.430 1.477 1.00 97.56 191 GLY A C 1
ATOM 1532 O O . GLY A 1 191 ? -8.224 -11.892 1.311 1.00 97.56 191 GLY A O 1
ATOM 1533 N N . ASP A 1 192 ? -9.678 -10.200 1.087 1.00 97.69 192 ASP A N 1
ATOM 1534 C CA . ASP A 1 192 ? -8.753 -9.335 0.341 1.00 97.69 192 ASP A CA 1
ATOM 1535 C C . ASP A 1 192 ? -7.517 -8.964 1.188 1.00 97.69 192 ASP A C 1
ATOM 1537 O O . ASP A 1 192 ? -6.387 -8.940 0.702 1.00 97.69 192 ASP A O 1
ATOM 1541 N N . ASP A 1 193 ? -7.719 -8.734 2.490 1.00 98.25 193 ASP A N 1
ATOM 1542 C CA . ASP A 1 193 ? -6.649 -8.416 3.439 1.00 98.25 193 ASP A CA 1
ATOM 1543 C C . ASP A 1 193 ? -5.722 -9.614 3.693 1.00 98.25 193 ASP A C 1
ATOM 1545 O O . ASP A 1 193 ? -4.519 -9.444 3.890 1.00 98.25 193 ASP A O 1
ATOM 1549 N N . LEU A 1 194 ? -6.277 -10.828 3.676 1.00 98.56 194 LEU A N 1
ATOM 1550 C CA . LEU A 1 194 ? -5.523 -12.072 3.760 1.00 98.56 194 LEU A CA 1
ATOM 1551 C C . LEU A 1 194 ? -4.646 -12.252 2.516 1.00 98.56 194 LEU A C 1
ATOM 1553 O O . LEU A 1 194 ? -3.447 -12.478 2.668 1.00 98.56 194 LEU A O 1
ATOM 1557 N N . ILE A 1 195 ? -5.207 -12.071 1.314 1.00 98.62 195 ILE A N 1
ATOM 1558 C CA . ILE A 1 195 ? -4.459 -12.157 0.048 1.00 98.62 195 ILE A CA 1
ATOM 1559 C C . ILE A 1 195 ? -3.301 -11.154 0.036 1.00 98.62 195 ILE A C 1
ATOM 1561 O O . ILE A 1 195 ? -2.172 -11.511 -0.311 1.00 98.62 195 ILE A O 1
ATOM 1565 N N . GLU A 1 196 ? -3.553 -9.902 0.434 1.00 98.38 196 GLU A N 1
ATOM 1566 C CA . GLU A 1 196 ? -2.503 -8.886 0.557 1.00 98.38 196 GLU A CA 1
ATOM 1567 C C . GLU A 1 196 ? -1.388 -9.359 1.499 1.00 98.38 196 GLU A C 1
ATOM 1569 O O . GLU A 1 196 ? -0.207 -9.312 1.146 1.00 98.38 196 GLU A O 1
ATOM 1574 N N . SER A 1 197 ? -1.746 -9.846 2.688 1.00 98.50 197 SER A N 1
ATOM 1575 C CA . SER A 1 197 ? -0.770 -10.305 3.675 1.00 98.50 197 SER A CA 1
ATOM 1576 C C . SER A 1 197 ? 0.041 -11.511 3.207 1.00 98.50 197 SER A C 1
ATOM 1578 O O . SER A 1 197 ? 1.251 -11.552 3.432 1.00 98.50 197 SER A O 1
ATOM 1580 N N . GLU A 1 198 ? -0.576 -12.473 2.528 1.00 98.56 198 GLU A N 1
ATOM 1581 C CA . GLU A 1 198 ? 0.121 -13.616 1.936 1.00 98.56 198 GLU A CA 1
ATOM 1582 C C . GLU A 1 198 ? 1.103 -13.177 0.849 1.00 98.56 198 GLU A C 1
ATOM 1584 O O . GLU A 1 198 ? 2.257 -13.622 0.835 1.00 98.56 198 GLU A O 1
ATOM 1589 N N . PHE A 1 199 ? 0.679 -12.253 -0.016 1.00 98.38 199 PHE A N 1
ATOM 1590 C CA . PHE A 1 199 ? 1.521 -11.692 -1.065 1.00 98.38 199 PHE A CA 1
ATOM 1591 C C . PHE A 1 199 ? 2.734 -10.962 -0.481 1.00 98.38 199 PHE A C 1
ATOM 1593 O O . PHE A 1 199 ? 3.870 -11.217 -0.885 1.00 98.38 199 PHE A O 1
ATOM 1600 N N . VAL A 1 200 ? 2.519 -10.097 0.515 1.00 97.31 200 VAL A N 1
ATOM 1601 C CA . VAL A 1 200 ? 3.596 -9.366 1.204 1.00 97.31 200 VAL A CA 1
ATOM 1602 C C . VAL A 1 200 ? 4.561 -10.325 1.915 1.00 97.31 200 VAL A C 1
ATOM 1604 O O . VAL A 1 200 ? 5.770 -10.080 1.921 1.00 97.31 200 VAL A O 1
ATOM 1607 N N . SER A 1 201 ? 4.058 -11.441 2.446 1.00 97.56 201 SER A N 1
ATOM 1608 C CA . SER A 1 201 ? 4.866 -12.507 3.050 1.00 97.56 201 SER A CA 1
ATOM 1609 C C . SER A 1 201 ? 5.566 -13.427 2.040 1.00 97.56 201 SER A C 1
ATOM 1611 O O . SER A 1 201 ? 6.321 -14.314 2.442 1.00 97.56 201 SER A O 1
ATOM 1613 N N . GLY A 1 202 ? 5.355 -13.238 0.734 1.00 96.75 202 GLY A N 1
ATOM 1614 C CA . GLY A 1 202 ? 5.958 -14.058 -0.321 1.00 96.75 202 GLY A CA 1
ATOM 1615 C C . GLY A 1 202 ? 5.345 -15.456 -0.461 1.00 96.75 202 GLY A C 1
ATOM 1616 O O . GLY A 1 202 ? 5.940 -16.327 -1.102 1.00 96.75 202 GLY A O 1
ATOM 1617 N N . LEU A 1 203 ? 4.160 -15.684 0.109 1.00 97.81 203 LEU A N 1
ATOM 1618 C CA . LEU A 1 203 ? 3.440 -16.959 0.114 1.00 97.81 203 LEU A CA 1
ATOM 1619 C C . LEU A 1 203 ? 2.694 -17.173 -1.212 1.00 97.81 203 LEU A C 1
ATOM 1621 O O . LEU A 1 203 ? 1.473 -17.252 -1.273 1.00 97.81 203 LEU A O 1
ATOM 1625 N N . THR A 1 204 ? 3.465 -17.250 -2.293 1.00 97.19 204 THR A N 1
ATOM 1626 C CA . THR A 1 204 ? 2.985 -17.147 -3.683 1.00 97.19 204 THR A CA 1
ATOM 1627 C C . THR A 1 204 ? 1.917 -18.189 -4.032 1.00 97.19 204 THR A C 1
ATOM 1629 O O . THR A 1 204 ? 0.912 -17.858 -4.655 1.00 97.19 204 THR A O 1
ATOM 1632 N N . GLU A 1 205 ? 2.115 -19.441 -3.609 1.00 97.56 205 GLU A N 1
ATOM 1633 C CA . GLU A 1 205 ? 1.163 -20.532 -3.857 1.00 97.56 205 GLU A CA 1
ATOM 1634 C C . GLU A 1 205 ? -0.150 -20.336 -3.082 1.00 97.56 205 GLU A C 1
ATOM 1636 O O . GLU A 1 205 ? -1.219 -20.588 -3.634 1.00 97.56 205 GLU A O 1
ATOM 1641 N N . MET A 1 206 ? -0.084 -19.824 -1.844 1.00 98.12 206 MET A N 1
ATOM 1642 C CA . MET A 1 206 ? -1.279 -19.557 -1.032 1.00 98.12 206 MET A CA 1
ATOM 1643 C C . MET A 1 206 ? -2.115 -18.422 -1.608 1.00 98.12 206 MET A C 1
ATOM 1645 O O . MET A 1 206 ? -3.320 -18.591 -1.722 1.00 98.12 206 MET A O 1
ATOM 1649 N N . VAL A 1 207 ? -1.482 -17.347 -2.090 1.00 98.62 207 VAL A N 1
ATOM 1650 C CA . VAL A 1 207 ? -2.186 -16.251 -2.779 1.00 98.62 207 VAL A CA 1
ATOM 1651 C C . VAL A 1 207 ? -3.079 -16.790 -3.902 1.00 98.62 207 VAL A C 1
ATOM 1653 O O . VAL A 1 207 ? -4.228 -16.378 -4.043 1.00 98.62 207 VAL A O 1
ATOM 1656 N N . ILE A 1 208 ? -2.557 -17.723 -4.705 1.00 98.06 208 ILE A N 1
ATOM 1657 C CA . ILE A 1 208 ? -3.287 -18.326 -5.827 1.00 98.06 208 ILE A CA 1
ATOM 1658 C C . ILE A 1 208 ? -4.406 -19.250 -5.320 1.00 98.06 208 ILE A C 1
ATOM 1660 O O . ILE A 1 208 ? -5.535 -19.169 -5.811 1.00 98.06 208 ILE A O 1
ATOM 1664 N N . GLU A 1 209 ? -4.106 -20.115 -4.345 1.00 97.50 209 GLU A N 1
ATOM 1665 C CA . GLU A 1 209 ? -5.081 -21.025 -3.729 1.00 97.50 209 GLU A CA 1
ATOM 1666 C C . GLU A 1 209 ? -6.262 -20.251 -3.128 1.00 97.50 209 GLU A C 1
ATOM 1668 O O . GLU A 1 209 ? -7.424 -20.545 -3.426 1.00 97.50 209 GLU A O 1
ATOM 1673 N N . ASP A 1 210 ? -5.969 -19.238 -2.319 1.00 98.00 210 ASP A N 1
ATOM 1674 C CA . ASP A 1 210 ? -6.970 -18.506 -1.559 1.00 98.00 210 ASP A CA 1
ATOM 1675 C C . ASP A 1 210 ? -7.750 -17.528 -2.411 1.00 98.00 210 ASP A C 1
ATOM 1677 O O . ASP A 1 210 ? -8.962 -17.440 -2.238 1.00 98.00 210 ASP A O 1
ATOM 1681 N N . PHE A 1 211 ? -7.140 -16.888 -3.407 1.00 97.31 211 PHE A N 1
ATOM 1682 C CA . PHE A 1 211 ? -7.907 -16.122 -4.386 1.00 97.31 211 PHE A CA 1
ATOM 1683 C C . PHE A 1 211 ? -8.949 -16.989 -5.099 1.00 97.31 211 PHE A C 1
ATOM 1685 O O . PHE A 1 211 ? -10.115 -16.604 -5.196 1.00 97.31 211 PHE A O 1
ATOM 1692 N N . SER A 1 212 ? -8.567 -18.202 -5.521 1.00 95.12 212 SER A N 1
ATOM 1693 C CA . SER A 1 212 ? -9.513 -19.143 -6.132 1.00 95.12 212 SER A CA 1
ATOM 1694 C C . SER A 1 212 ? -10.593 -19.608 -5.155 1.00 95.12 212 SER A C 1
ATOM 1696 O O . SER A 1 212 ? -11.703 -19.912 -5.585 1.00 95.12 212 SER A O 1
ATOM 1698 N N . ARG A 1 213 ? -10.275 -19.718 -3.862 1.00 95.94 213 ARG A N 1
ATOM 1699 C CA . ARG A 1 213 ? -11.210 -20.169 -2.826 1.00 95.94 213 ARG A CA 1
ATOM 1700 C C . ARG A 1 213 ? -12.180 -19.076 -2.381 1.00 95.94 213 ARG A C 1
ATOM 1702 O O . ARG A 1 213 ? -13.303 -19.390 -1.991 1.00 95.94 213 ARG A O 1
ATOM 1709 N N . LEU A 1 214 ? -11.726 -17.826 -2.371 1.00 95.12 214 LEU A N 1
ATOM 1710 C CA . LEU A 1 214 ? -12.485 -16.664 -1.918 1.00 95.12 214 LEU A CA 1
ATOM 1711 C C . LEU A 1 214 ? -13.471 -16.165 -2.977 1.00 95.12 214 LEU A C 1
ATOM 1713 O O . LEU A 1 214 ? -14.440 -15.509 -2.607 1.00 95.12 214 LEU A O 1
ATOM 1717 N N . GLU A 1 215 ? -13.232 -16.472 -4.258 1.00 90.75 215 GLU A N 1
ATOM 1718 C CA . GLU A 1 215 ? -14.034 -15.978 -5.391 1.00 90.75 215 GLU A CA 1
ATOM 1719 C C . GLU A 1 215 ? -14.207 -14.441 -5.346 1.00 90.75 215 GLU A C 1
ATOM 1721 O O . GLU A 1 215 ? -15.254 -13.906 -5.707 1.00 90.75 215 GLU A O 1
ATOM 1726 N N . THR A 1 216 ? -13.187 -13.723 -4.852 1.00 90.44 216 THR A N 1
ATOM 1727 C CA . THR A 1 216 ? -13.219 -12.258 -4.735 1.00 90.44 216 THR A CA 1
ATOM 1728 C C . THR A 1 216 ? -13.054 -11.597 -6.102 1.00 90.44 216 THR A C 1
ATOM 1730 O O . THR A 1 216 ? -12.255 -12.029 -6.932 1.00 90.44 216 THR A O 1
ATOM 1733 N N . GLU A 1 217 ? -13.799 -10.515 -6.324 1.00 90.12 217 GLU A N 1
ATOM 1734 C CA . GLU A 1 217 ? -13.671 -9.645 -7.501 1.00 90.12 217 GLU A CA 1
ATOM 1735 C C . GLU A 1 217 ? -12.810 -8.404 -7.199 1.00 90.12 217 GLU A C 1
ATOM 1737 O O . GLU A 1 217 ? -12.798 -7.449 -7.978 1.00 90.12 217 GLU A O 1
ATOM 1742 N N . ASP A 1 218 ? -12.105 -8.380 -6.059 1.00 95.25 218 ASP A N 1
ATOM 1743 C CA . ASP A 1 218 ? -11.266 -7.249 -5.677 1.00 95.25 218 ASP A CA 1
ATOM 1744 C C . ASP A 1 218 ? -10.123 -7.026 -6.699 1.00 95.25 218 ASP A C 1
ATOM 1746 O O . ASP A 1 218 ? -9.290 -7.918 -6.934 1.00 95.25 218 ASP A O 1
ATOM 1750 N N . PRO A 1 219 ? -10.041 -5.832 -7.322 1.00 96.88 219 PRO A N 1
ATOM 1751 C CA . PRO A 1 219 ? -9.031 -5.538 -8.337 1.00 96.88 219 PRO A CA 1
ATOM 1752 C C . PRO A 1 219 ? -7.593 -5.637 -7.816 1.00 96.88 219 PRO A C 1
ATOM 1754 O O . PRO A 1 219 ? -6.684 -6.019 -8.557 1.00 96.88 219 PRO A O 1
ATOM 1757 N N . LEU A 1 220 ? -7.360 -5.293 -6.547 1.00 97.31 220 LEU A N 1
ATOM 1758 C CA . LEU A 1 220 ? -6.020 -5.323 -5.969 1.00 97.31 220 LEU A CA 1
ATOM 1759 C C . LEU A 1 220 ? -5.574 -6.760 -5.661 1.00 97.31 220 LEU A C 1
ATOM 1761 O O . LEU A 1 220 ? -4.436 -7.125 -5.957 1.00 97.31 220 LEU A O 1
ATOM 1765 N N . SER A 1 221 ? -6.491 -7.598 -5.186 1.00 98.00 221 SER A N 1
ATOM 1766 C CA . SER A 1 221 ? -6.299 -9.042 -5.032 1.00 98.00 221 SER A CA 1
ATOM 1767 C C . SER A 1 221 ? -5.984 -9.717 -6.368 1.00 98.00 221 SER A C 1
ATOM 1769 O O . SER A 1 221 ? -5.034 -10.495 -6.462 1.00 98.00 221 SER A O 1
ATOM 1771 N N . SER A 1 222 ? -6.694 -9.333 -7.435 1.00 98.00 222 SER A N 1
ATOM 1772 C CA . SER A 1 222 ? -6.405 -9.792 -8.802 1.00 98.00 222 SER A CA 1
ATOM 1773 C C . SER A 1 222 ? -4.982 -9.419 -9.239 1.00 98.00 222 SER A C 1
ATOM 1775 O O . SER A 1 222 ? -4.249 -10.248 -9.782 1.00 98.00 222 SER A O 1
ATOM 1777 N N . TYR A 1 223 ? -4.541 -8.190 -8.944 1.00 98.44 223 TYR A N 1
ATOM 1778 C CA . TYR A 1 223 ? -3.159 -7.774 -9.185 1.00 98.44 223 TYR A CA 1
ATOM 1779 C C . TYR A 1 223 ? -2.149 -8.648 -8.419 1.00 98.44 223 TYR A C 1
ATOM 1781 O O . TYR A 1 223 ? -1.166 -9.090 -9.017 1.00 98.44 223 TYR A O 1
ATOM 1789 N N . TYR A 1 224 ? -2.371 -8.929 -7.129 1.00 98.50 224 TYR A N 1
ATOM 1790 C CA . TYR A 1 224 ? -1.452 -9.757 -6.336 1.00 98.50 224 TYR A CA 1
ATOM 1791 C C . TYR A 1 224 ? -1.308 -11.167 -6.905 1.00 98.50 224 TYR A C 1
ATOM 1793 O O . TYR A 1 224 ? -0.193 -11.668 -7.039 1.00 98.50 224 TYR A O 1
ATOM 1801 N N . VAL A 1 225 ? -2.413 -11.776 -7.320 1.00 98.12 225 VAL A N 1
ATOM 1802 C CA . VAL A 1 225 ? -2.421 -13.124 -7.897 1.00 98.12 225 VAL A CA 1
ATOM 1803 C C . VAL A 1 225 ? -1.723 -13.154 -9.249 1.00 98.12 225 VAL A C 1
ATOM 1805 O O . VAL A 1 225 ? -0.925 -14.055 -9.504 1.00 98.12 225 VAL A O 1
ATOM 1808 N N . ALA A 1 226 ? -1.935 -12.143 -10.094 1.00 98.19 226 ALA A N 1
ATOM 1809 C CA . ALA A 1 226 ? -1.200 -12.024 -11.347 1.00 98.19 226 ALA A CA 1
ATOM 1810 C C . ALA A 1 226 ? 0.314 -11.898 -11.119 1.00 98.19 226 ALA A C 1
ATOM 1812 O O . ALA A 1 226 ? 1.103 -12.554 -11.800 1.00 98.19 226 ALA A O 1
ATOM 1813 N N . MET A 1 227 ? 0.735 -11.090 -10.139 1.00 98.56 227 MET A N 1
ATOM 1814 C CA . MET A 1 227 ? 2.149 -10.986 -9.768 1.00 98.56 227 MET A CA 1
ATOM 1815 C C . MET A 1 227 ? 2.695 -12.318 -9.230 1.00 98.56 227 MET A C 1
ATOM 1817 O O . MET A 1 227 ? 3.826 -12.682 -9.555 1.00 98.56 227 MET A O 1
ATOM 1821 N N . SER A 1 228 ? 1.893 -13.068 -8.469 1.00 98.38 228 SER A N 1
ATOM 1822 C CA . SER A 1 228 ? 2.255 -14.404 -7.992 1.00 98.38 228 SER A CA 1
ATOM 1823 C C . SER A 1 228 ? 2.445 -15.403 -9.140 1.00 98.38 228 SER A C 1
ATOM 182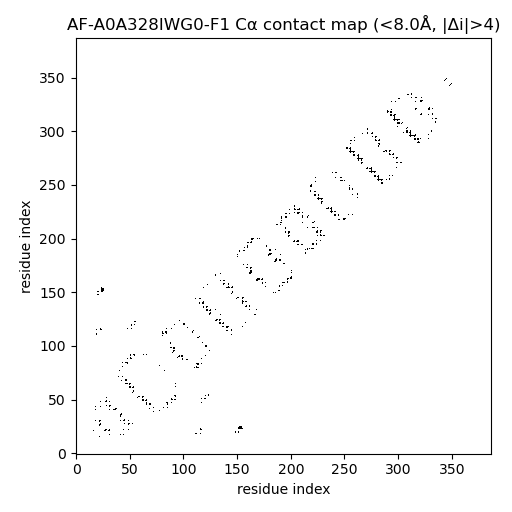5 O O . SER A 1 228 ? 3.455 -16.105 -9.172 1.00 98.38 228 SER A O 1
ATOM 1827 N N . TYR A 1 229 ? 1.555 -15.420 -10.138 1.00 98.38 229 TYR A N 1
ATOM 1828 C CA . TYR A 1 229 ? 1.734 -16.247 -11.338 1.00 98.38 229 TYR A CA 1
ATOM 1829 C C . TYR A 1 229 ? 3.029 -15.908 -12.089 1.00 98.38 229 TYR A C 1
ATOM 1831 O O . TYR A 1 229 ? 3.774 -16.811 -12.473 1.00 98.38 229 TYR A O 1
ATOM 1839 N N . LEU A 1 230 ? 3.366 -14.623 -12.238 1.00 97.75 230 LEU A N 1
ATOM 1840 C CA . LEU A 1 230 ? 4.629 -14.210 -12.869 1.00 97.75 230 LEU A CA 1
ATOM 1841 C C . LEU A 1 230 ? 5.853 -14.675 -12.088 1.00 97.75 230 LEU A C 1
ATOM 1843 O O . LEU A 1 230 ? 6.833 -15.109 -12.693 1.00 97.75 230 LEU A O 1
ATOM 1847 N N . GLN A 1 231 ? 5.802 -14.627 -10.756 1.00 97.12 231 GLN A N 1
ATOM 1848 C CA . GLN A 1 231 ? 6.886 -15.122 -9.910 1.00 97.12 231 GLN A CA 1
ATOM 1849 C C . GLN A 1 231 ? 7.117 -16.632 -10.088 1.00 97.12 231 GLN A C 1
ATOM 1851 O O . GLN A 1 231 ? 8.257 -17.090 -9.990 1.00 97.12 231 GLN A O 1
ATOM 1856 N N . LEU A 1 232 ? 6.064 -17.394 -10.399 1.00 97.25 232 LEU A N 1
ATOM 1857 C CA . LEU A 1 232 ? 6.145 -18.820 -10.734 1.00 97.25 232 LEU A CA 1
ATOM 1858 C C . LEU A 1 232 ? 6.509 -19.087 -12.208 1.00 97.25 232 LEU A C 1
ATOM 1860 O O . LEU A 1 232 ? 6.744 -20.234 -12.583 1.00 97.25 232 LEU A O 1
ATOM 1864 N N . GLY A 1 233 ? 6.593 -18.049 -13.045 1.00 96.31 233 GLY A N 1
ATOM 1865 C CA . GLY A 1 233 ? 6.829 -18.170 -14.488 1.00 96.31 233 GLY A CA 1
ATOM 1866 C C . GLY A 1 233 ? 5.583 -18.553 -15.295 1.00 96.31 233 GLY A C 1
ATOM 1867 O O . GLY A 1 233 ? 5.687 -18.874 -16.479 1.00 96.31 233 GLY A O 1
ATOM 1868 N N . GLU A 1 234 ? 4.400 -18.502 -14.686 1.00 97.31 234 GLU A N 1
ATOM 1869 C CA . GLU A 1 234 ? 3.107 -18.804 -15.303 1.00 97.31 234 GLU A CA 1
ATOM 1870 C C . GLU A 1 234 ? 2.536 -17.572 -16.026 1.00 97.31 234 GLU A C 1
ATOM 1872 O O . GLU A 1 234 ? 1.479 -17.037 -15.692 1.00 97.31 234 GLU A O 1
ATOM 1877 N N . VAL A 1 235 ? 3.270 -17.100 -17.038 1.00 96.69 235 VAL A N 1
ATOM 1878 C CA . VAL A 1 235 ? 2.936 -15.883 -17.800 1.00 96.69 235 VAL A CA 1
ATOM 1879 C C . VAL A 1 235 ? 1.526 -15.911 -18.420 1.00 96.69 235 VAL A C 1
ATOM 1881 O O . VAL A 1 235 ? 0.851 -14.887 -18.329 1.00 96.69 235 VAL A O 1
ATOM 1884 N N . PRO A 1 236 ? 1.018 -17.022 -19.001 1.00 96.94 236 PRO A N 1
ATOM 1885 C CA . PRO A 1 236 ? -0.323 -17.032 -19.595 1.00 96.94 236 PRO A CA 1
ATOM 1886 C C . PRO A 1 236 ? -1.451 -16.744 -18.591 1.00 96.94 236 PRO A C 1
ATOM 1888 O O . PRO A 1 236 ? -2.362 -15.980 -18.899 1.00 96.94 236 PRO A O 1
ATOM 1891 N N . GLN A 1 237 ? -1.372 -17.307 -17.383 1.00 97.25 237 GLN A N 1
ATOM 1892 C CA . GLN A 1 237 ? -2.347 -17.093 -16.312 1.00 97.25 237 GLN A CA 1
ATOM 1893 C C . GLN A 1 237 ? -2.286 -15.654 -15.792 1.00 97.25 237 GLN A C 1
ATOM 1895 O O . GLN A 1 237 ? -3.315 -15.009 -15.598 1.00 97.25 237 GLN A O 1
ATOM 1900 N N . ALA A 1 238 ? -1.074 -15.120 -15.617 1.00 97.69 238 ALA A N 1
ATOM 1901 C CA . ALA A 1 238 ? -0.895 -13.722 -15.246 1.00 97.69 238 ALA A CA 1
ATOM 1902 C C . ALA A 1 238 ? -1.465 -12.767 -16.303 1.00 97.69 238 ALA A C 1
ATOM 1904 O O . ALA A 1 238 ? -2.104 -11.777 -15.951 1.00 97.69 238 ALA A O 1
ATOM 1905 N N . TRP A 1 239 ? -1.249 -13.069 -17.586 1.00 96.31 239 TRP A N 1
ATOM 1906 C CA . TRP A 1 239 ? -1.759 -12.281 -18.703 1.00 96.31 239 TRP A CA 1
ATOM 1907 C C . TRP A 1 239 ? -3.287 -12.208 -18.705 1.00 96.31 239 TRP A C 1
ATOM 1909 O O . TRP A 1 239 ? -3.834 -11.116 -18.808 1.00 96.31 239 TRP A O 1
ATOM 1919 N N . GLU A 1 240 ? -3.976 -13.342 -18.544 1.00 96.12 240 GLU A N 1
ATOM 1920 C CA . GLU A 1 240 ? -5.446 -13.393 -18.520 1.00 96.12 240 GLU A CA 1
ATOM 1921 C C . GLU A 1 240 ? -6.040 -12.459 -17.451 1.00 96.12 240 GLU A C 1
ATOM 1923 O O . GLU A 1 240 ? -7.009 -11.734 -17.703 1.00 96.12 240 GLU A O 1
ATOM 1928 N N . ILE A 1 241 ? -5.411 -12.416 -16.275 1.00 96.69 241 ILE A N 1
ATOM 1929 C CA . ILE A 1 241 ? -5.826 -11.534 -15.183 1.00 96.69 241 ILE A CA 1
ATOM 1930 C C . ILE A 1 241 ? -5.462 -10.074 -15.488 1.00 96.69 241 ILE A C 1
ATOM 1932 O O . ILE A 1 241 ? -6.299 -9.188 -15.344 1.00 96.69 241 ILE A O 1
ATOM 1936 N N . LEU A 1 242 ? -4.230 -9.794 -15.921 1.00 96.81 242 LEU A N 1
ATOM 1937 C CA . LEU A 1 242 ? -3.765 -8.419 -16.145 1.00 96.81 242 LEU A CA 1
ATOM 1938 C C . LEU A 1 242 ? -4.456 -7.725 -17.321 1.00 96.81 242 LEU A C 1
ATOM 1940 O O . LEU A 1 242 ? -4.712 -6.526 -17.237 1.00 96.81 242 LEU A O 1
ATOM 1944 N N . ASP A 1 243 ? -4.755 -8.449 -18.398 1.00 94.06 243 ASP A N 1
ATOM 1945 C CA . ASP A 1 243 ? -5.416 -7.899 -19.588 1.00 94.06 243 ASP A CA 1
ATOM 1946 C C . ASP A 1 243 ? -6.886 -7.537 -19.316 1.00 94.06 243 ASP A C 1
ATOM 1948 O O . ASP A 1 243 ? -7.421 -6.593 -19.897 1.00 94.06 243 ASP A O 1
ATOM 1952 N N . SER A 1 244 ? -7.533 -8.244 -18.381 1.00 94.12 244 SER A N 1
ATOM 1953 C CA . SER A 1 244 ? -8.920 -7.986 -17.970 1.00 94.12 244 SER A CA 1
ATOM 1954 C C . SER A 1 244 ? -9.060 -6.975 -16.823 1.00 94.12 244 SER A C 1
ATOM 1956 O O . SER A 1 244 ? -10.159 -6.467 -16.582 1.00 94.12 244 SER A O 1
ATOM 1958 N N . LEU A 1 245 ? -7.966 -6.643 -16.132 1.00 96.44 245 LEU A N 1
ATOM 1959 C CA . LEU A 1 245 ? -7.968 -5.762 -14.968 1.00 96.44 245 LEU A CA 1
ATOM 1960 C C . LEU A 1 245 ? -8.133 -4.280 -15.353 1.00 96.44 245 LEU A C 1
ATOM 1962 O O . LEU A 1 245 ? -7.292 -3.698 -16.041 1.00 96.44 245 LEU A O 1
ATOM 1966 N N . ASP A 1 246 ? -9.165 -3.614 -14.822 1.00 96.06 246 ASP A N 1
ATOM 1967 C CA . ASP A 1 246 ? -9.262 -2.149 -14.896 1.00 96.06 246 ASP A CA 1
ATOM 1968 C C . ASP A 1 246 ? -8.239 -1.504 -13.949 1.00 96.06 246 ASP A C 1
ATOM 1970 O O . ASP A 1 246 ? -8.471 -1.332 -12.750 1.00 96.06 246 ASP A O 1
ATOM 1974 N N . LEU A 1 247 ? -7.099 -1.102 -14.514 1.00 96.56 247 LEU A N 1
ATOM 1975 C CA . LEU A 1 247 ? -5.991 -0.491 -13.777 1.00 96.56 247 LEU A CA 1
ATOM 1976 C C . LEU A 1 247 ? -6.363 0.824 -13.068 1.00 96.56 247 LEU A C 1
ATOM 1978 O O . LEU A 1 247 ? -5.629 1.262 -12.185 1.00 96.56 247 LEU A O 1
ATOM 1982 N N . ASN A 1 248 ? -7.495 1.454 -13.404 1.00 97.00 248 ASN A N 1
ATOM 1983 C CA . ASN A 1 248 ? -7.971 2.644 -12.693 1.00 97.00 248 ASN A CA 1
ATOM 1984 C C . ASN A 1 248 ? -8.600 2.320 -11.328 1.00 97.00 248 ASN A C 1
ATOM 1986 O O . ASN A 1 248 ? -8.787 3.238 -10.528 1.00 97.00 248 ASN A O 1
ATOM 1990 N N . GLN A 1 249 ? -8.923 1.050 -11.060 1.00 96.75 249 GLN A N 1
ATOM 1991 C CA . GLN A 1 249 ? -9.504 0.607 -9.787 1.00 96.75 249 GLN A CA 1
ATOM 1992 C C . GLN A 1 249 ? -8.453 0.220 -8.741 1.00 96.75 249 GLN A C 1
ATOM 1994 O O . GLN A 1 249 ? -8.800 0.021 -7.580 1.00 96.75 249 GLN A O 1
ATOM 1999 N N . ILE A 1 250 ? -7.173 0.130 -9.114 1.00 97.50 250 ILE A N 1
ATOM 2000 C CA . ILE A 1 250 ? -6.079 -0.174 -8.182 1.00 97.50 250 ILE A CA 1
ATOM 2001 C C . ILE A 1 250 ? -5.230 1.072 -7.896 1.00 97.50 250 ILE A C 1
ATOM 2003 O O . ILE A 1 250 ? -5.229 2.026 -8.681 1.00 97.50 250 ILE A O 1
ATOM 2007 N N . PRO A 1 251 ? -4.473 1.117 -6.782 1.00 97.62 251 PRO A N 1
ATOM 2008 C CA . PRO A 1 251 ? -3.700 2.307 -6.458 1.00 97.62 251 PRO A CA 1
ATOM 2009 C C . PRO A 1 251 ? -2.651 2.621 -7.544 1.00 97.62 251 PRO A C 1
ATOM 2011 O O . PRO A 1 251 ? -1.997 1.703 -8.048 1.00 97.62 251 PRO A O 1
ATOM 2014 N N . PRO A 1 252 ? -2.391 3.908 -7.864 1.00 97.50 252 PRO A N 1
ATOM 2015 C CA . PRO A 1 252 ? -1.598 4.296 -9.038 1.00 97.50 252 PRO A CA 1
ATOM 2016 C C . PRO A 1 252 ? -0.190 3.693 -9.126 1.00 97.50 252 PRO A C 1
ATOM 2018 O O . PRO A 1 252 ? 0.345 3.503 -10.214 1.00 97.50 252 PRO A O 1
ATOM 2021 N N . ARG A 1 253 ? 0.442 3.373 -7.992 1.00 96.94 253 ARG A N 1
ATOM 2022 C CA . ARG A 1 253 ? 1.757 2.710 -7.995 1.00 96.94 253 ARG A CA 1
ATOM 2023 C C . ARG A 1 253 ? 1.676 1.256 -8.465 1.00 96.94 253 ARG A C 1
ATOM 2025 O O . ARG A 1 253 ? 2.562 0.828 -9.196 1.00 96.94 253 ARG A O 1
ATOM 2032 N N . PHE A 1 254 ? 0.624 0.534 -8.079 1.00 97.50 254 PHE A N 1
ATOM 2033 C CA . PHE A 1 254 ? 0.365 -0.825 -8.553 1.00 97.50 254 PHE A CA 1
ATOM 2034 C C . PHE A 1 254 ? -0.080 -0.807 -10.014 1.00 97.50 254 PHE A C 1
ATOM 2036 O O . PHE A 1 254 ? 0.471 -1.563 -10.801 1.00 97.50 254 PHE A O 1
ATOM 2043 N N . ALA A 1 255 ? -0.950 0.135 -10.403 1.00 98.25 255 ALA A N 1
ATOM 2044 C CA . ALA A 1 255 ? -1.316 0.361 -11.805 1.00 98.25 255 ALA A CA 1
ATOM 2045 C C . ALA A 1 255 ? -0.085 0.622 -12.686 1.00 98.25 255 ALA A C 1
ATOM 2047 O O . ALA A 1 255 ? 0.085 -0.007 -13.724 1.00 98.25 255 ALA A O 1
ATOM 2048 N N . SER A 1 256 ? 0.830 1.486 -12.230 1.00 98.31 256 SER A N 1
ATOM 2049 C CA . SER A 1 256 ? 2.095 1.745 -12.923 1.00 98.31 256 SER A CA 1
ATOM 2050 C C . SER A 1 256 ? 2.931 0.474 -13.096 1.00 98.31 256 SER A C 1
ATOM 2052 O O . SER A 1 256 ? 3.442 0.232 -14.185 1.00 98.31 256 SER A O 1
ATOM 2054 N N . ASN A 1 257 ? 3.050 -0.356 -12.054 1.00 97.88 257 ASN A N 1
ATOM 2055 C CA . ASN A 1 257 ? 3.789 -1.616 -12.139 1.00 97.88 257 ASN A CA 1
ATOM 2056 C C . ASN A 1 257 ? 3.095 -2.644 -13.048 1.00 97.88 257 ASN A C 1
ATOM 2058 O O . ASN A 1 257 ? 3.759 -3.277 -13.859 1.00 97.88 257 ASN A O 1
ATOM 2062 N N . ALA A 1 258 ? 1.770 -2.772 -12.962 1.00 98.00 258 ALA A N 1
ATOM 2063 C CA . ALA A 1 258 ? 0.980 -3.647 -13.824 1.00 98.00 258 ALA A CA 1
ATOM 2064 C C . ALA A 1 258 ? 1.145 -3.265 -15.301 1.00 98.00 258 ALA A C 1
ATOM 2066 O O . ALA A 1 258 ? 1.490 -4.112 -16.117 1.00 98.00 258 ALA A O 1
ATOM 2067 N N . SER A 1 259 ? 1.015 -1.977 -15.641 1.00 98.25 259 SER A N 1
ATOM 2068 C CA . SER A 1 259 ? 1.269 -1.481 -16.998 1.00 98.25 259 SER A CA 1
ATOM 2069 C C . SER A 1 259 ? 2.696 -1.775 -17.470 1.00 98.25 259 SER A C 1
ATOM 2071 O O . SER A 1 259 ? 2.893 -2.109 -18.634 1.00 98.25 259 SER A O 1
ATOM 2073 N N . MET A 1 260 ? 3.702 -1.689 -16.591 1.00 98.00 260 MET A N 1
ATOM 2074 C CA . MET A 1 260 ? 5.067 -2.081 -16.958 1.00 98.00 260 MET A CA 1
ATOM 2075 C C . MET A 1 260 ? 5.172 -3.564 -17.278 1.00 98.00 260 MET A C 1
ATOM 2077 O O . MET A 1 260 ? 5.760 -3.908 -18.290 1.00 98.00 260 MET A O 1
ATOM 2081 N N . VAL A 1 261 ? 4.599 -4.420 -16.439 1.00 97.94 261 VAL A N 1
ATOM 2082 C CA . VAL A 1 261 ? 4.612 -5.869 -16.640 1.00 97.94 261 VAL A CA 1
ATOM 2083 C C . VAL A 1 261 ? 3.921 -6.250 -17.949 1.00 97.94 261 VAL A C 1
ATOM 2085 O O . VAL A 1 261 ? 4.472 -7.020 -18.725 1.00 97.94 261 VAL A O 1
ATOM 2088 N N . ILE A 1 262 ? 2.751 -5.673 -18.238 1.00 98.06 262 ILE A N 1
ATOM 2089 C CA . ILE A 1 262 ? 2.050 -5.879 -19.516 1.00 98.06 262 ILE A CA 1
ATOM 2090 C C . ILE A 1 262 ? 2.937 -5.411 -20.683 1.00 98.06 262 ILE A C 1
ATOM 2092 O O . ILE A 1 262 ? 3.035 -6.092 -21.700 1.00 98.06 262 ILE A O 1
ATOM 2096 N N . GLY A 1 263 ? 3.615 -4.269 -20.531 1.00 97.50 263 GLY A N 1
ATOM 2097 C CA . GLY A 1 263 ? 4.578 -3.776 -21.515 1.00 97.50 263 GLY A CA 1
ATOM 2098 C C . GLY A 1 263 ? 5.772 -4.712 -21.716 1.00 97.50 263 GLY A C 1
ATOM 2099 O O . GLY A 1 263 ? 6.174 -4.928 -22.853 1.00 97.50 263 GLY A O 1
ATOM 2100 N N . ASP A 1 264 ? 6.304 -5.299 -20.640 1.00 96.56 264 ASP A N 1
ATOM 2101 C CA . ASP A 1 264 ? 7.399 -6.273 -20.689 1.00 96.56 264 ASP A CA 1
ATOM 2102 C C . ASP A 1 264 ? 6.964 -7.537 -21.455 1.00 96.56 264 ASP A C 1
ATOM 2104 O O . ASP A 1 264 ? 7.705 -7.999 -22.319 1.00 96.56 264 ASP A O 1
ATOM 2108 N N . ILE A 1 265 ? 5.738 -8.028 -21.229 1.00 95.88 265 ILE A N 1
ATOM 2109 C CA . ILE A 1 265 ? 5.165 -9.167 -21.969 1.00 95.88 265 ILE A CA 1
ATOM 2110 C C . ILE A 1 265 ? 5.075 -8.852 -23.471 1.00 95.88 265 ILE A C 1
ATOM 2112 O O . ILE A 1 265 ? 5.581 -9.611 -24.296 1.00 95.88 265 ILE A O 1
ATOM 2116 N N . TYR A 1 266 ? 4.515 -7.695 -23.844 1.00 96.81 266 TYR A N 1
ATOM 2117 C CA . TYR A 1 266 ? 4.461 -7.276 -25.251 1.00 96.81 266 TYR A CA 1
ATOM 2118 C C . TYR A 1 266 ? 5.850 -7.112 -25.877 1.00 96.81 266 TYR A C 1
ATOM 2120 O O . TYR A 1 266 ? 6.053 -7.462 -27.041 1.00 96.81 266 TYR A O 1
ATOM 2128 N N . LEU A 1 267 ? 6.812 -6.590 -25.114 1.00 94.88 267 LEU A N 1
ATOM 2129 C CA . LEU A 1 267 ? 8.179 -6.392 -25.580 1.00 94.88 267 LEU A CA 1
ATOM 2130 C C . LEU A 1 267 ? 8.871 -7.731 -25.869 1.00 94.88 267 LEU A C 1
ATOM 2132 O O . LEU A 1 267 ? 9.564 -7.847 -26.881 1.00 94.88 267 LEU A O 1
ATOM 2136 N N . GLU A 1 268 ? 8.678 -8.734 -25.010 1.00 92.81 268 GLU A N 1
ATOM 2137 C CA . GLU A 1 268 ? 9.206 -10.091 -25.205 1.00 92.81 268 GLU A CA 1
ATOM 2138 C C . GLU A 1 268 ? 8.594 -10.783 -26.430 1.00 92.81 268 GLU A C 1
ATOM 2140 O O . GLU A 1 268 ? 9.313 -11.451 -27.178 1.00 92.81 268 GLU A O 1
ATOM 2145 N N . ASP A 1 269 ? 7.308 -10.543 -26.694 1.00 92.56 269 ASP A N 1
ATOM 2146 C CA . ASP A 1 269 ? 6.611 -11.026 -27.892 1.00 92.56 269 ASP A CA 1
ATOM 2147 C C . ASP A 1 269 ? 6.995 -10.261 -29.177 1.00 92.56 269 ASP A C 1
ATOM 2149 O O . ASP A 1 269 ? 6.643 -10.674 -30.286 1.00 92.56 269 ASP A O 1
ATOM 2153 N N . GLY A 1 270 ? 7.749 -9.161 -29.058 1.00 93.12 270 GLY A N 1
ATOM 2154 C CA . GLY A 1 270 ? 8.170 -8.310 -30.176 1.00 93.12 270 GLY A CA 1
ATOM 2155 C C . GLY A 1 270 ? 7.104 -7.321 -30.662 1.00 93.12 270 GLY A C 1
ATOM 2156 O O . GLY A 1 270 ? 7.275 -6.717 -31.723 1.00 93.12 270 GLY A O 1
ATOM 2157 N N . ASN A 1 271 ? 6.031 -7.137 -29.893 1.00 96.38 271 ASN A N 1
ATOM 2158 C CA . ASN A 1 271 ? 4.949 -6.184 -30.140 1.00 96.38 271 ASN A CA 1
ATOM 2159 C C . ASN A 1 271 ? 5.336 -4.814 -29.558 1.00 96.38 271 ASN A C 1
ATOM 2161 O O . ASN A 1 271 ? 4.932 -4.423 -28.460 1.00 96.38 271 ASN A O 1
ATOM 2165 N N . PHE A 1 272 ? 6.233 -4.112 -30.256 1.00 94.19 272 PHE A N 1
ATOM 2166 C CA . PHE A 1 272 ? 6.879 -2.912 -29.724 1.00 94.19 272 PHE A CA 1
ATOM 2167 C C . PHE A 1 272 ? 5.918 -1.735 -29.533 1.00 94.19 272 PHE A C 1
ATOM 2169 O O . PHE A 1 272 ? 6.071 -0.978 -28.574 1.00 94.19 272 PHE A O 1
ATOM 2176 N N . GLU A 1 273 ? 4.950 -1.558 -30.428 1.00 96.06 273 GLU A N 1
ATOM 2177 C CA . GLU A 1 273 ? 3.969 -0.477 -30.366 1.00 96.06 273 GLU A CA 1
ATOM 2178 C C . GLU A 1 273 ? 3.081 -0.597 -29.119 1.00 96.06 273 GLU A C 1
ATOM 2180 O O . GLU A 1 273 ? 2.947 0.371 -28.363 1.00 96.06 273 GLU A O 1
ATOM 2185 N N . GLU A 1 274 ? 2.547 -1.790 -28.854 1.00 97.50 274 GLU A N 1
ATOM 2186 C CA . GLU A 1 274 ? 1.752 -2.094 -27.665 1.00 97.50 274 GLU A CA 1
ATOM 2187 C C . GLU A 1 274 ? 2.594 -1.969 -26.388 1.00 97.50 274 GLU A C 1
ATOM 2189 O O . GLU A 1 274 ? 2.145 -1.386 -25.397 1.00 97.50 274 GLU A O 1
ATOM 2194 N N . ALA A 1 275 ? 3.849 -2.434 -26.411 1.00 98.00 275 ALA A N 1
ATOM 2195 C CA . ALA A 1 275 ? 4.767 -2.259 -25.288 1.00 98.00 275 ALA A CA 1
ATOM 2196 C C . ALA A 1 275 ? 4.985 -0.771 -24.962 1.00 98.00 275 ALA A C 1
ATOM 2198 O O . ALA A 1 275 ? 4.895 -0.360 -23.802 1.00 98.00 275 ALA A O 1
ATOM 2199 N N . ILE A 1 276 ? 5.225 0.063 -25.981 1.00 98.12 276 ILE A N 1
ATOM 2200 C CA . ILE A 1 276 ? 5.383 1.515 -25.828 1.00 98.12 276 ILE A CA 1
ATOM 2201 C C . ILE A 1 276 ? 4.131 2.136 -25.205 1.00 98.12 276 ILE A C 1
ATOM 2203 O O . ILE A 1 276 ? 4.265 2.926 -24.268 1.00 98.12 276 ILE A O 1
ATOM 2207 N N . GLU A 1 277 ? 2.935 1.792 -25.690 1.00 98.00 277 GLU A N 1
ATOM 2208 C CA . GLU A 1 277 ? 1.674 2.301 -25.137 1.00 98.00 277 GLU A CA 1
ATOM 2209 C C . GLU A 1 277 ? 1.552 1.968 -23.646 1.00 98.00 277 GLU A C 1
ATOM 2211 O O . GLU A 1 277 ? 1.329 2.856 -22.818 1.00 98.00 277 GLU A O 1
ATOM 2216 N N . ARG A 1 278 ? 1.813 0.715 -23.269 1.00 98.06 278 ARG A N 1
ATOM 2217 C CA . ARG A 1 278 ? 1.739 0.276 -21.872 1.00 98.06 278 ARG A CA 1
ATOM 2218 C C . ARG A 1 278 ? 2.790 0.936 -20.985 1.00 98.06 278 ARG A C 1
ATOM 2220 O O . ARG A 1 278 ? 2.478 1.365 -19.874 1.00 98.06 278 ARG A O 1
ATOM 2227 N N . TYR A 1 279 ? 4.013 1.149 -21.464 1.00 98.44 279 TYR A N 1
ATOM 2228 C CA . TYR A 1 279 ? 4.998 1.913 -20.694 1.00 98.44 279 TYR A CA 1
ATOM 2229 C C . TYR A 1 279 ? 4.646 3.405 -20.573 1.00 98.44 279 TYR A C 1
ATOM 2231 O O . TYR A 1 279 ? 4.955 4.028 -19.551 1.00 98.44 279 TYR A O 1
ATOM 2239 N N . GLN A 1 280 ? 3.976 3.997 -21.568 1.00 98.19 280 GLN A N 1
ATOM 2240 C CA . GLN A 1 280 ? 3.432 5.351 -21.442 1.00 98.19 280 GLN A CA 1
ATOM 2241 C C . GLN A 1 280 ? 2.331 5.402 -20.376 1.00 98.19 280 GLN A C 1
ATOM 2243 O O . GLN A 1 280 ? 2.342 6.316 -19.550 1.00 98.19 280 GLN A O 1
ATOM 2248 N N . GLU A 1 281 ? 1.417 4.428 -20.342 1.00 97.88 281 GLU A N 1
ATOM 2249 C CA . GLU A 1 281 ? 0.420 4.298 -19.271 1.00 97.88 281 GLU A CA 1
ATOM 2250 C C . GLU A 1 281 ? 1.086 4.181 -17.898 1.00 97.88 281 GLU A C 1
ATOM 2252 O O . GLU A 1 281 ? 0.735 4.924 -16.977 1.00 97.88 281 GLU A O 1
ATOM 2257 N N . ALA A 1 282 ? 2.121 3.346 -17.775 1.00 98.19 282 ALA A N 1
ATOM 2258 C CA . ALA A 1 282 ? 2.875 3.201 -16.537 1.00 98.19 282 ALA A CA 1
ATOM 2259 C C . ALA A 1 282 ? 3.444 4.538 -16.037 1.00 98.19 282 ALA A C 1
ATOM 2261 O O . ALA A 1 282 ? 3.333 4.865 -14.849 1.00 98.19 282 ALA A O 1
ATOM 2262 N N . ALA A 1 283 ? 4.022 5.330 -16.945 1.00 97.19 283 ALA A N 1
ATOM 2263 C CA . ALA A 1 283 ? 4.529 6.665 -16.650 1.00 97.19 283 ALA A CA 1
ATOM 2264 C C . ALA A 1 283 ? 3.405 7.684 -16.376 1.00 97.19 283 ALA A C 1
ATOM 2266 O O . ALA A 1 283 ? 3.625 8.655 -15.657 1.00 97.19 283 ALA A O 1
ATOM 2267 N N . ARG A 1 284 ? 2.188 7.488 -16.897 1.00 97.50 284 ARG A N 1
ATOM 2268 C CA . ARG A 1 284 ? 1.027 8.335 -16.571 1.00 97.50 284 ARG A CA 1
ATOM 2269 C C . ARG A 1 284 ? 0.490 8.058 -15.171 1.00 97.50 284 ARG A C 1
ATOM 2271 O O . ARG A 1 284 ? 0.222 9.014 -14.446 1.00 97.50 284 ARG A O 1
ATOM 2278 N N . PHE A 1 285 ? 0.362 6.789 -14.780 1.00 98.00 285 PHE A N 1
ATOM 2279 C CA . PHE A 1 285 ? -0.071 6.410 -13.430 1.00 98.00 285 PHE A CA 1
ATOM 2280 C C . PHE A 1 285 ? 0.924 6.870 -12.362 1.00 98.00 285 PHE A C 1
ATOM 2282 O O . PHE A 1 285 ? 0.526 7.359 -11.303 1.00 98.00 285 PHE A O 1
ATOM 2289 N N . TRP A 1 286 ? 2.226 6.766 -12.647 1.00 97.69 286 TRP A N 1
ATOM 2290 C CA . TRP A 1 286 ? 3.266 7.235 -11.740 1.00 97.69 286 TRP A CA 1
ATOM 2291 C C . TRP A 1 286 ? 4.408 7.945 -12.492 1.00 97.69 286 TRP A C 1
ATOM 2293 O O . TRP A 1 286 ? 5.415 7.323 -12.834 1.00 97.69 286 TRP A O 1
ATOM 2303 N N . PRO A 1 287 ? 4.312 9.279 -12.675 1.00 95.50 287 PRO A N 1
ATOM 2304 C CA . PRO A 1 287 ? 5.280 10.067 -13.455 1.00 95.50 287 PRO A CA 1
ATOM 2305 C C . PRO A 1 287 ? 6.726 10.041 -12.962 1.00 95.50 287 PRO A C 1
ATOM 2307 O O . PRO A 1 287 ? 7.637 10.341 -13.724 1.00 95.50 287 PRO A O 1
ATOM 2310 N N . ASN A 1 288 ? 6.948 9.681 -11.697 1.00 92.81 288 ASN A N 1
ATOM 2311 C CA . ASN A 1 288 ? 8.280 9.600 -11.098 1.00 92.81 288 ASN A CA 1
ATOM 2312 C C . ASN A 1 288 ? 8.816 8.159 -11.036 1.00 92.81 288 ASN A C 1
ATOM 2314 O O . ASN A 1 288 ? 9.829 7.915 -10.380 1.00 92.81 288 ASN A O 1
ATOM 2318 N N . ASN A 1 289 ? 8.150 7.196 -11.680 1.00 96.19 289 ASN A N 1
ATOM 2319 C CA . ASN A 1 289 ? 8.642 5.828 -11.776 1.00 96.19 289 ASN A CA 1
ATOM 2320 C C . ASN A 1 289 ? 9.801 5.759 -12.783 1.00 96.19 289 ASN A C 1
ATOM 2322 O O . ASN A 1 289 ? 9.601 5.580 -13.986 1.00 96.19 289 ASN A O 1
ATOM 2326 N N . SER A 1 290 ? 11.034 5.894 -12.292 1.00 96.00 290 SER A N 1
ATOM 2327 C CA . SER A 1 290 ? 12.236 5.871 -13.133 1.00 96.00 290 SER A CA 1
ATOM 2328 C C . SER A 1 290 ? 12.407 4.554 -13.897 1.00 96.00 290 SER A C 1
ATOM 2330 O O . SER A 1 290 ? 12.962 4.560 -14.995 1.00 96.00 290 SER A O 1
ATOM 2332 N N . ARG A 1 291 ? 11.884 3.437 -13.369 1.00 96.94 291 ARG A N 1
ATOM 2333 C CA . ARG A 1 291 ? 11.901 2.133 -14.043 1.00 96.94 291 ARG A CA 1
ATOM 2334 C C . ARG A 1 291 ? 10.932 2.098 -15.228 1.00 96.94 291 ARG A C 1
ATOM 2336 O O . ARG A 1 291 ? 11.322 1.634 -16.292 1.00 96.94 291 ARG A O 1
ATOM 2343 N N . ALA A 1 292 ? 9.729 2.661 -15.086 1.00 97.31 292 ALA A N 1
ATOM 2344 C CA . ALA A 1 292 ? 8.791 2.817 -16.205 1.00 97.31 292 ALA A CA 1
ATOM 2345 C C . ALA A 1 292 ? 9.383 3.708 -17.309 1.00 97.31 292 ALA A C 1
ATOM 2347 O O . ALA A 1 292 ? 9.351 3.357 -18.484 1.00 97.31 292 ALA A O 1
ATOM 2348 N N . ILE A 1 293 ? 9.998 4.831 -16.921 1.00 97.81 293 ILE A N 1
ATOM 2349 C CA . ILE A 1 293 ? 10.682 5.754 -17.842 1.00 97.81 293 ILE A CA 1
ATOM 2350 C C . ILE A 1 293 ? 11.828 5.048 -18.582 1.00 97.81 293 ILE A C 1
ATOM 2352 O O . ILE A 1 293 ? 11.987 5.215 -19.792 1.00 97.81 293 ILE A O 1
ATOM 2356 N N . ARG A 1 294 ? 12.621 4.245 -17.864 1.00 97.69 294 ARG A N 1
ATOM 2357 C CA . ARG A 1 294 ? 13.689 3.423 -18.440 1.00 97.69 294 ARG A CA 1
ATOM 2358 C C . ARG A 1 294 ? 13.133 2.418 -19.452 1.00 97.69 294 ARG A C 1
ATOM 2360 O O . ARG A 1 294 ? 13.654 2.353 -20.563 1.00 97.69 294 ARG A O 1
ATOM 2367 N N . ASN A 1 295 ? 12.094 1.664 -19.092 1.00 97.81 295 ASN A N 1
ATOM 2368 C CA . ASN A 1 295 ? 11.498 0.662 -19.978 1.00 97.81 295 ASN A CA 1
ATOM 2369 C C . ASN A 1 295 ? 10.882 1.307 -21.225 1.00 97.81 295 ASN A C 1
ATOM 2371 O O . ASN A 1 295 ? 11.135 0.828 -22.323 1.00 97.81 295 ASN A O 1
ATOM 2375 N N . LEU A 1 296 ? 10.226 2.465 -21.093 1.00 98.19 296 LEU A N 1
ATOM 2376 C CA . LEU A 1 296 ? 9.750 3.251 -22.235 1.00 98.19 296 LEU A CA 1
ATOM 2377 C C . LEU A 1 296 ? 10.897 3.659 -23.177 1.00 98.19 296 LEU A C 1
ATOM 2379 O O . LEU A 1 296 ? 10.795 3.515 -24.394 1.00 98.19 296 LEU A O 1
ATOM 2383 N N . GLY A 1 297 ? 12.010 4.151 -22.624 1.00 97.62 297 GLY A N 1
ATOM 2384 C CA . GLY A 1 297 ? 13.193 4.514 -23.408 1.00 97.62 297 GLY A CA 1
ATOM 2385 C C . GLY A 1 297 ? 13.828 3.321 -24.129 1.00 97.62 297 GLY A C 1
ATOM 2386 O O . GLY A 1 297 ? 14.246 3.455 -25.280 1.00 97.62 297 GLY A O 1
ATOM 2387 N N . MET A 1 298 ? 13.870 2.156 -23.475 1.00 97.31 298 MET A N 1
ATOM 2388 C CA . MET A 1 298 ? 14.347 0.914 -24.085 1.00 97.31 298 MET A CA 1
ATOM 2389 C C . MET A 1 298 ? 13.389 0.402 -25.160 1.00 97.31 298 MET A C 1
ATOM 2391 O O . MET A 1 298 ? 13.856 0.016 -26.221 1.00 97.31 298 MET A O 1
ATOM 2395 N N . ALA A 1 299 ? 12.076 0.469 -24.949 1.00 97.31 299 ALA A N 1
ATOM 2396 C CA . ALA A 1 299 ? 11.093 0.063 -25.948 1.00 97.31 299 ALA A CA 1
ATOM 2397 C C . ALA A 1 299 ? 11.247 0.876 -27.239 1.00 97.31 299 ALA A C 1
ATOM 2399 O O . ALA A 1 299 ? 11.411 0.305 -28.314 1.00 97.31 299 ALA A O 1
ATOM 2400 N N . TYR A 1 300 ? 11.345 2.208 -27.129 1.00 97.75 300 TYR A N 1
ATOM 2401 C CA . TYR A 1 300 ? 11.652 3.071 -28.272 1.00 97.75 300 TYR A CA 1
ATOM 2402 C C . TYR A 1 300 ? 12.967 2.704 -28.966 1.00 97.75 300 TYR A C 1
ATOM 2404 O O . TYR A 1 300 ? 13.055 2.773 -30.188 1.00 97.75 300 TYR A O 1
ATOM 2412 N N . TYR A 1 301 ? 13.994 2.318 -28.209 1.00 96.75 301 TYR A N 1
ATOM 2413 C CA . TYR A 1 301 ? 15.278 1.906 -28.769 1.00 96.75 301 TYR A CA 1
ATOM 2414 C C . TYR A 1 301 ? 15.191 0.568 -29.527 1.00 96.75 301 TYR A C 1
ATOM 2416 O O . TYR A 1 301 ? 15.728 0.452 -30.632 1.00 96.75 301 TYR A O 1
ATOM 2424 N N . GLU A 1 302 ? 14.496 -0.419 -28.961 1.00 94.88 302 GLU A N 1
ATOM 2425 C CA . GLU A 1 302 ? 14.393 -1.781 -29.501 1.00 94.88 302 GLU A CA 1
ATOM 2426 C C . GLU A 1 302 ? 13.525 -1.873 -30.763 1.00 94.88 302 GLU A C 1
ATOM 2428 O O . GLU A 1 302 ? 13.799 -2.729 -31.608 1.00 94.88 302 GLU A O 1
ATOM 2433 N N . THR A 1 303 ? 12.584 -0.936 -30.976 1.00 94.31 303 THR A N 1
ATOM 2434 C CA . THR A 1 303 ? 11.848 -0.811 -32.258 1.00 94.31 303 THR A CA 1
ATOM 2435 C C . THR A 1 303 ? 12.785 -0.716 -33.467 1.00 94.31 303 THR A C 1
ATOM 2437 O O . THR A 1 303 ? 12.419 -1.078 -34.584 1.00 94.31 303 THR A O 1
ATOM 2440 N N . LYS A 1 304 ? 14.006 -0.192 -33.262 1.00 92.06 304 LYS A N 1
ATOM 2441 C CA . LYS A 1 304 ? 14.986 0.157 -34.302 1.00 92.06 304 LYS A CA 1
ATOM 2442 C C . LYS A 1 304 ? 14.455 1.144 -35.348 1.00 92.06 304 LYS A C 1
ATOM 2444 O O . LYS A 1 304 ? 15.144 1.361 -36.350 1.00 92.06 304 LYS A O 1
ATOM 2449 N N . ASP A 1 305 ? 13.324 1.796 -35.087 1.00 93.81 305 ASP A N 1
ATOM 2450 C CA . ASP A 1 305 ? 12.818 2.893 -35.899 1.00 93.81 305 ASP A CA 1
ATOM 2451 C C . ASP A 1 305 ? 13.585 4.179 -35.569 1.00 93.81 305 ASP A C 1
ATOM 2453 O O . ASP A 1 305 ? 13.771 4.557 -34.409 1.00 93.81 305 ASP A O 1
ATOM 2457 N N . ARG A 1 306 ? 14.050 4.864 -36.614 1.00 90.19 306 ARG A N 1
ATOM 2458 C CA . ARG A 1 306 ? 14.815 6.104 -36.474 1.00 90.19 306 ARG A CA 1
ATOM 2459 C C . ARG A 1 306 ? 13.972 7.230 -35.903 1.00 90.19 306 ARG A C 1
ATOM 2461 O O . ARG A 1 306 ? 14.527 8.076 -35.202 1.00 90.19 306 ARG A O 1
ATOM 2468 N N . ASP A 1 307 ? 12.668 7.214 -36.158 1.00 92.94 307 ASP A N 1
ATOM 2469 C CA . ASP A 1 307 ? 11.750 8.240 -35.671 1.00 92.94 307 ASP A CA 1
ATOM 2470 C C . ASP A 1 307 ? 11.655 8.220 -34.133 1.00 92.94 307 ASP A C 1
ATOM 2472 O O . ASP A 1 307 ? 11.406 9.250 -33.503 1.00 92.94 307 ASP A O 1
ATOM 2476 N N . TYR A 1 308 ? 11.970 7.080 -33.505 1.00 96.00 308 TYR A N 1
ATOM 2477 C CA . TYR A 1 308 ? 11.976 6.922 -32.053 1.00 96.00 308 TYR A CA 1
ATOM 2478 C C . TYR A 1 308 ? 13.328 7.184 -31.379 1.00 96.00 308 TYR A C 1
ATOM 2480 O O . TYR A 1 308 ? 13.386 7.261 -30.153 1.00 96.00 308 TYR A O 1
ATOM 2488 N N . TYR A 1 309 ? 14.427 7.388 -32.110 1.00 95.25 309 TYR A N 1
ATOM 2489 C CA . TYR A 1 309 ? 15.765 7.496 -31.505 1.00 95.25 309 TYR A CA 1
ATOM 2490 C C . TYR A 1 309 ? 15.960 8.714 -30.595 1.00 95.25 309 TYR A C 1
ATOM 2492 O O . TYR A 1 309 ? 16.657 8.620 -29.578 1.00 95.25 309 TYR A O 1
ATOM 2500 N N . ASP A 1 310 ? 15.355 9.854 -30.925 1.00 95.31 310 ASP A N 1
ATOM 2501 C CA . ASP A 1 310 ? 15.414 11.033 -30.059 1.00 95.31 310 ASP A CA 1
ATOM 2502 C C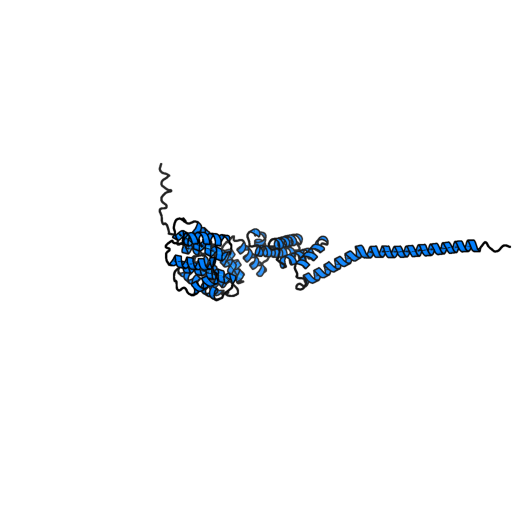 . ASP A 1 310 ? 14.602 10.829 -28.775 1.00 95.31 310 ASP A C 1
ATOM 2504 O O . ASP A 1 310 ? 15.072 11.198 -27.694 1.00 95.31 310 ASP A O 1
ATOM 2508 N N . LEU A 1 311 ? 13.436 10.181 -28.877 1.00 96.75 311 LEU A N 1
ATOM 2509 C CA . LEU A 1 311 ? 12.600 9.817 -27.731 1.00 96.75 311 LEU A CA 1
ATOM 2510 C C . LEU A 1 311 ? 13.299 8.781 -26.848 1.00 96.75 311 LEU A C 1
ATOM 2512 O O . LEU A 1 311 ? 13.397 8.989 -25.639 1.00 96.75 311 LEU A O 1
ATOM 2516 N N . ALA A 1 312 ? 13.870 7.731 -27.442 1.00 97.88 312 ALA A N 1
ATOM 2517 C CA . ALA A 1 312 ? 14.679 6.738 -26.746 1.00 97.88 312 ALA A CA 1
ATOM 2518 C C . ALA A 1 312 ? 15.801 7.416 -25.952 1.00 97.88 312 ALA A C 1
ATOM 2520 O O . ALA A 1 312 ? 15.904 7.241 -24.741 1.00 97.88 312 ALA A O 1
ATOM 2521 N N . ARG A 1 313 ? 16.603 8.271 -26.603 1.00 97.56 313 ARG A N 1
ATOM 252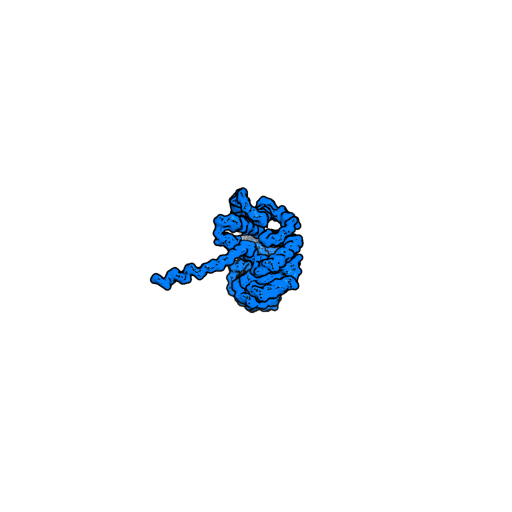2 C CA . ARG A 1 313 ? 17.698 8.988 -25.934 1.00 97.56 313 ARG A CA 1
ATOM 2523 C C . ARG A 1 313 ? 17.183 9.852 -24.784 1.00 97.56 313 ARG A C 1
ATOM 2525 O O . ARG A 1 313 ? 17.780 9.828 -23.710 1.00 97.56 313 ARG A O 1
ATOM 2532 N N . PHE A 1 314 ? 16.106 10.605 -25.007 1.00 97.31 314 PHE A N 1
ATOM 2533 C CA . PHE A 1 314 ? 15.511 11.481 -24.001 1.00 97.31 314 PHE A CA 1
ATOM 2534 C C . PHE A 1 314 ? 15.044 10.699 -22.768 1.00 97.31 314 PHE A C 1
ATOM 2536 O O . PHE A 1 314 ? 15.470 11.016 -21.659 1.00 97.31 314 PHE A O 1
ATOM 2543 N N . TYR A 1 315 ? 14.227 9.659 -22.950 1.00 97.75 315 TYR A N 1
ATOM 2544 C CA . TYR A 1 315 ? 13.686 8.876 -21.837 1.00 97.75 315 TYR A CA 1
ATOM 2545 C C . TYR A 1 315 ? 14.764 8.058 -21.120 1.00 97.75 315 TYR A C 1
ATOM 2547 O O . TYR A 1 315 ? 14.780 8.016 -19.892 1.00 97.75 315 TYR A O 1
ATOM 2555 N N . LEU A 1 316 ? 15.734 7.494 -21.844 1.00 98.12 316 LEU A N 1
ATOM 2556 C CA . LEU A 1 316 ? 16.867 6.803 -21.227 1.00 98.12 316 LEU A CA 1
ATOM 2557 C C . LEU A 1 316 ? 17.724 7.750 -20.373 1.00 98.12 316 LEU A C 1
ATOM 2559 O O . LEU A 1 316 ? 18.113 7.380 -19.268 1.00 98.12 316 LEU A O 1
ATOM 2563 N N . GLN A 1 317 ? 17.969 8.985 -20.824 1.00 97.00 317 GLN A N 1
ATOM 2564 C CA . GLN A 1 317 ? 18.648 9.999 -20.005 1.00 97.00 317 GLN A CA 1
ATOM 2565 C C . GLN A 1 317 ? 17.806 10.419 -18.798 1.00 97.00 317 GLN A C 1
ATOM 2567 O O . GLN A 1 317 ? 18.325 10.484 -17.685 1.00 97.00 317 GLN A O 1
ATOM 2572 N N . LEU A 1 318 ? 16.511 10.671 -19.009 1.00 96.81 318 LEU A N 1
ATOM 2573 C CA . LEU A 1 318 ? 15.578 11.069 -17.956 1.00 96.81 318 LEU A CA 1
ATOM 2574 C C . LEU A 1 318 ? 15.456 10.001 -16.862 1.00 96.81 318 LEU A C 1
ATOM 2576 O O . LEU A 1 318 ? 15.281 10.340 -15.696 1.00 96.81 318 LEU A O 1
ATOM 2580 N N . SER A 1 319 ? 15.581 8.723 -17.228 1.00 96.44 319 SER A N 1
ATOM 2581 C CA . SER A 1 319 ? 15.503 7.609 -16.284 1.00 96.44 319 SER A CA 1
ATOM 2582 C C . SER A 1 319 ? 16.603 7.635 -15.214 1.00 96.44 319 SER A C 1
ATOM 2584 O O . SER A 1 319 ? 16.393 7.126 -14.116 1.00 96.44 319 SER A O 1
ATOM 2586 N N . GLY A 1 320 ? 17.773 8.213 -15.518 1.00 96.38 320 GLY A N 1
ATOM 2587 C CA . GLY A 1 320 ? 18.935 8.215 -14.625 1.00 96.38 320 GLY A CA 1
ATOM 2588 C C . GLY A 1 320 ? 19.664 6.868 -14.507 1.00 96.38 320 GLY A C 1
ATOM 2589 O O . GLY A 1 320 ? 20.501 6.713 -13.623 1.00 96.38 320 GLY A O 1
ATOM 2590 N N . PHE A 1 321 ? 19.379 5.893 -15.379 1.00 96.81 321 PHE A N 1
ATOM 2591 C CA . PHE A 1 321 ? 19.966 4.545 -15.308 1.00 96.81 321 PHE A CA 1
ATOM 2592 C C . PHE A 1 321 ? 21.322 4.384 -16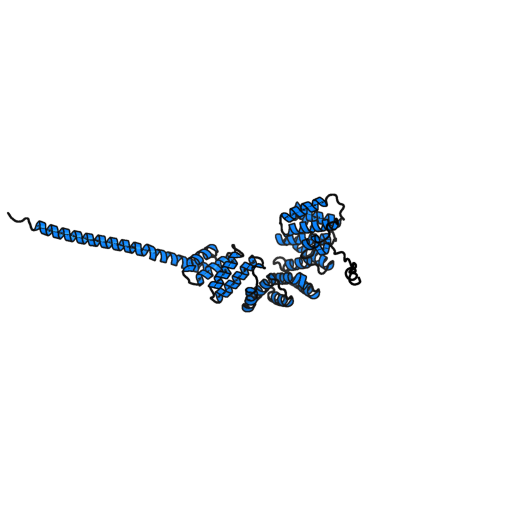.020 1.00 96.81 321 PHE A C 1
ATOM 2594 O O . PHE A 1 321 ? 21.895 3.302 -15.959 1.00 96.81 321 PHE A O 1
ATOM 2601 N N . GLU A 1 322 ? 21.870 5.417 -16.674 1.00 95.81 322 GLU A N 1
ATOM 2602 C CA . GLU A 1 322 ? 23.112 5.306 -17.473 1.00 95.81 322 GLU A CA 1
ATOM 2603 C C . GLU A 1 322 ? 24.306 4.730 -16.690 1.00 95.81 322 GLU A C 1
ATOM 2605 O O . GLU A 1 322 ? 25.081 3.956 -17.251 1.00 95.81 322 GLU A O 1
ATOM 2610 N N . ASP A 1 323 ? 24.427 5.066 -15.403 1.00 95.06 323 ASP A N 1
ATOM 2611 C CA . ASP A 1 323 ? 25.533 4.613 -14.549 1.00 95.06 323 ASP A CA 1
ATOM 2612 C C . ASP A 1 323 ? 25.299 3.224 -13.926 1.00 95.06 323 ASP A C 1
ATOM 2614 O O . ASP A 1 323 ? 26.238 2.602 -13.426 1.00 95.06 323 ASP A O 1
ATOM 2618 N N . TYR A 1 324 ? 24.058 2.728 -13.947 1.00 93.81 324 TYR A N 1
ATOM 2619 C CA . TYR A 1 324 ? 23.635 1.522 -13.219 1.00 93.81 324 TYR A CA 1
ATOM 2620 C C . TYR A 1 324 ? 23.204 0.376 -14.136 1.00 93.81 324 TYR A C 1
ATOM 2622 O O . TYR A 1 324 ? 23.212 -0.781 -13.720 1.00 93.81 324 TYR A O 1
ATOM 2630 N N . ASP A 1 325 ? 22.834 0.682 -15.377 1.00 95.88 325 ASP A N 1
ATOM 2631 C CA . ASP A 1 325 ? 22.315 -0.274 -16.341 1.00 95.88 325 ASP A CA 1
ATOM 2632 C C . ASP A 1 325 ? 23.161 -0.267 -17.616 1.00 95.88 325 ASP A C 1
ATOM 2634 O O . ASP A 1 325 ? 23.200 0.698 -18.387 1.00 95.88 325 ASP A O 1
ATOM 2638 N N . TYR A 1 326 ? 23.839 -1.390 -17.850 1.00 96.31 326 TYR A N 1
ATOM 2639 C CA . TYR A 1 326 ? 24.710 -1.570 -19.003 1.00 96.31 326 TYR A CA 1
ATOM 2640 C C . TYR A 1 326 ? 23.962 -1.460 -20.339 1.00 96.31 326 TYR A C 1
ATOM 2642 O O . TYR A 1 326 ? 24.502 -0.886 -21.288 1.00 96.31 326 TYR A O 1
ATOM 2650 N N . ALA A 1 327 ? 22.733 -1.979 -20.425 1.00 96.56 327 ALA A N 1
ATOM 2651 C CA . ALA A 1 327 ? 21.939 -1.910 -21.647 1.00 96.56 327 ALA A CA 1
ATOM 2652 C C . ALA A 1 327 ? 21.592 -0.453 -21.970 1.00 96.56 327 ALA A C 1
ATOM 2654 O O . ALA A 1 327 ? 21.803 -0.005 -23.098 1.00 96.56 327 ALA A O 1
ATOM 2655 N N . VAL A 1 328 ? 21.186 0.314 -20.954 1.00 97.75 328 VAL A N 1
ATOM 2656 C CA . VAL A 1 328 ? 20.907 1.753 -21.080 1.00 97.75 328 VAL A CA 1
ATOM 2657 C C . VAL A 1 328 ? 22.161 2.521 -21.500 1.00 97.75 328 VAL A C 1
ATOM 2659 O O . VAL A 1 328 ? 22.118 3.310 -22.445 1.00 97.75 328 VAL A O 1
ATOM 2662 N N . SER A 1 329 ? 23.298 2.269 -20.846 1.00 97.81 329 SER A N 1
ATOM 2663 C CA . SER A 1 329 ? 24.581 2.901 -21.178 1.00 97.81 329 SER A CA 1
ATOM 2664 C C . SER A 1 329 ? 25.005 2.623 -22.625 1.00 97.81 329 SER A C 1
ATOM 2666 O O . SER A 1 329 ? 25.395 3.531 -23.371 1.00 97.81 329 SER A O 1
ATOM 2668 N N . SER A 1 330 ? 24.878 1.366 -23.055 1.00 97.81 330 SER A N 1
ATOM 2669 C CA . SER A 1 330 ? 25.196 0.931 -24.414 1.00 97.81 330 SER A CA 1
ATOM 2670 C C . SER A 1 330 ? 24.289 1.601 -25.451 1.00 97.81 330 SER A C 1
ATOM 2672 O O . SER A 1 330 ? 24.790 2.205 -26.406 1.00 97.81 330 SER A O 1
ATOM 2674 N N . ALA A 1 331 ? 22.971 1.586 -25.223 1.00 97.44 331 ALA A N 1
ATOM 2675 C CA . ALA A 1 331 ? 21.986 2.226 -26.089 1.00 97.44 331 ALA A CA 1
ATOM 2676 C C . ALA A 1 331 ? 22.242 3.735 -26.216 1.00 97.44 331 ALA A C 1
ATOM 2678 O O . ALA A 1 331 ? 22.320 4.273 -27.322 1.00 97.44 331 ALA A O 1
ATOM 2679 N N . LEU A 1 332 ? 22.480 4.432 -25.100 1.00 98.12 332 LEU A N 1
ATOM 2680 C CA . LEU A 1 332 ? 22.797 5.862 -25.104 1.00 98.12 332 LEU A CA 1
ATOM 2681 C C . LEU A 1 332 ? 24.080 6.175 -25.877 1.00 98.12 332 LEU A C 1
ATOM 2683 O O . LEU A 1 332 ? 24.117 7.145 -26.640 1.00 98.12 332 LEU A O 1
ATOM 2687 N N . LYS A 1 333 ? 25.129 5.362 -25.723 1.00 97.31 333 LYS A N 1
ATOM 2688 C CA . LYS A 1 333 ? 26.381 5.521 -26.474 1.00 97.31 333 LYS A CA 1
ATOM 2689 C C . LYS A 1 333 ? 26.155 5.372 -27.977 1.00 97.31 333 LYS A C 1
ATOM 2691 O O . LYS A 1 333 ? 26.702 6.156 -28.759 1.00 97.31 333 LYS A O 1
ATOM 2696 N N . GLU A 1 334 ? 25.355 4.392 -28.383 1.00 96.44 334 GLU A N 1
ATOM 2697 C CA . GLU A 1 334 ? 24.994 4.185 -29.781 1.00 96.44 334 GLU A CA 1
ATOM 2698 C C . GLU A 1 334 ? 24.182 5.362 -30.339 1.00 96.44 334 GLU A C 1
ATOM 2700 O O . GLU A 1 334 ? 24.574 5.953 -31.351 1.00 96.44 334 GLU A O 1
ATOM 2705 N N . LEU A 1 335 ? 23.109 5.759 -29.651 1.00 96.38 335 LEU A N 1
ATOM 2706 C CA . LEU A 1 335 ? 22.231 6.862 -30.051 1.00 96.38 335 LEU A CA 1
ATOM 2707 C C . LEU A 1 335 ? 22.997 8.189 -30.167 1.00 96.38 335 LEU A C 1
ATOM 2709 O O . LEU A 1 335 ? 22.847 8.913 -31.152 1.00 96.38 335 LEU A O 1
ATOM 2713 N N . ARG A 1 336 ? 23.892 8.496 -29.217 1.00 95.88 336 ARG A N 1
ATOM 2714 C CA . ARG A 1 336 ? 24.754 9.693 -29.275 1.00 95.88 336 ARG A CA 1
ATOM 2715 C C . ARG A 1 336 ? 25.709 9.648 -30.466 1.00 95.88 336 ARG A C 1
ATOM 2717 O O . ARG A 1 336 ? 25.882 10.653 -31.156 1.00 95.88 336 ARG A O 1
ATOM 2724 N N . ARG A 1 337 ? 26.322 8.492 -30.741 1.00 94.25 337 ARG A N 1
ATOM 2725 C CA . ARG A 1 337 ? 27.230 8.327 -31.886 1.00 94.25 337 ARG A CA 1
ATOM 2726 C C . ARG A 1 337 ? 26.502 8.527 -33.214 1.00 94.25 337 ARG A C 1
ATOM 2728 O O . ARG A 1 337 ? 27.069 9.146 -34.114 1.00 94.25 337 ARG A O 1
ATOM 2735 N N . ARG A 1 338 ? 25.270 8.024 -33.332 1.00 90.62 338 ARG A N 1
ATOM 2736 C CA . ARG A 1 338 ? 24.425 8.205 -34.523 1.00 90.62 338 ARG A CA 1
ATOM 2737 C C . ARG A 1 338 ? 24.169 9.683 -34.797 1.00 90.62 338 ARG A C 1
ATOM 2739 O O . ARG A 1 338 ? 24.468 10.137 -35.894 1.00 90.62 338 ARG A O 1
ATOM 2746 N N . VAL A 1 339 ? 23.760 10.443 -33.783 1.00 90.00 339 VAL A N 1
ATOM 2747 C CA . VAL A 1 339 ? 23.509 11.892 -33.902 1.00 90.00 339 VAL A CA 1
ATOM 2748 C C . VAL A 1 339 ? 24.759 12.646 -34.352 1.00 90.00 339 VAL A C 1
ATOM 2750 O O . VAL A 1 339 ? 24.690 13.475 -35.254 1.00 90.00 339 VAL A O 1
ATOM 2753 N N . ILE A 1 340 ? 25.926 12.335 -33.773 1.00 90.25 340 ILE A N 1
ATOM 2754 C CA . ILE A 1 340 ? 27.200 12.949 -34.184 1.00 90.25 340 ILE A CA 1
ATOM 2755 C C . ILE A 1 340 ? 27.499 12.641 -35.655 1.00 90.25 340 ILE A C 1
ATOM 2757 O O . ILE A 1 340 ? 27.931 13.523 -36.398 1.00 90.25 340 ILE A O 1
ATOM 2761 N N . PHE A 1 341 ? 27.278 11.396 -36.082 1.00 89.94 341 PHE A N 1
ATOM 2762 C CA . PHE A 1 341 ? 27.524 10.981 -37.457 1.00 89.94 341 PHE A CA 1
ATOM 2763 C C . PHE A 1 341 ? 26.561 11.649 -38.445 1.00 89.94 341 PHE A C 1
ATOM 2765 O O . PHE A 1 341 ? 27.010 12.149 -39.473 1.00 89.94 341 PHE A O 1
ATOM 2772 N N . GLU A 1 342 ? 25.267 11.710 -38.131 1.00 86.88 342 GLU A N 1
ATOM 2773 C CA . GLU A 1 342 ? 24.266 12.396 -38.953 1.00 86.88 342 GLU A CA 1
ATOM 2774 C C . GLU A 1 342 ? 24.558 13.891 -39.055 1.00 86.88 342 GLU A C 1
ATOM 2776 O O . GLU A 1 342 ? 24.588 14.435 -40.159 1.00 86.88 342 GLU A O 1
ATOM 2781 N N . LEU A 1 343 ? 24.888 14.541 -37.935 1.00 86.44 343 LEU A N 1
ATOM 2782 C CA . LEU A 1 343 ? 25.302 15.939 -37.930 1.00 86.44 343 LEU A CA 1
ATOM 2783 C C . LEU A 1 343 ? 26.535 16.141 -38.820 1.00 86.44 343 LEU A C 1
ATOM 2785 O O . LEU A 1 343 ? 26.547 17.040 -39.660 1.00 86.44 343 LEU A O 1
ATOM 2789 N N . ALA A 1 344 ? 27.560 15.295 -38.691 1.00 88.62 344 ALA A N 1
ATOM 2790 C CA . ALA A 1 344 ? 28.760 15.377 -39.519 1.00 88.62 344 ALA A CA 1
ATOM 2791 C C . ALA A 1 344 ? 28.447 15.179 -41.012 1.00 88.62 344 ALA A C 1
ATOM 2793 O O . ALA A 1 344 ? 28.947 15.925 -41.855 1.00 88.62 344 ALA A O 1
ATOM 2794 N N . LEU A 1 345 ? 27.593 14.216 -41.351 1.00 91.44 345 LEU A N 1
ATOM 2795 C CA . LEU A 1 345 ? 27.247 13.892 -42.732 1.00 91.44 345 LEU A CA 1
ATOM 2796 C C . LEU A 1 345 ? 26.372 14.966 -43.390 1.00 91.44 345 LEU A C 1
ATOM 2798 O O . LEU A 1 345 ? 26.565 15.264 -44.565 1.00 91.44 345 LEU A O 1
ATOM 2802 N N . VAL A 1 346 ? 25.445 15.571 -42.645 1.00 89.19 346 VAL A N 1
ATOM 2803 C CA . VAL A 1 346 ? 24.520 16.591 -43.166 1.00 89.19 346 VAL A CA 1
ATOM 2804 C C . VAL A 1 346 ? 25.134 17.991 -43.148 1.00 89.19 346 VAL A C 1
ATOM 2806 O O . VAL A 1 346 ? 24.848 18.793 -44.032 1.00 89.19 346 VAL A O 1
ATOM 2809 N N . THR A 1 347 ? 25.994 18.310 -42.177 1.00 86.06 347 THR A N 1
ATOM 2810 C CA . THR A 1 347 ? 26.541 19.672 -42.023 1.00 86.06 347 THR A CA 1
ATOM 2811 C C . THR A 1 347 ? 28.007 19.774 -42.430 1.00 86.06 347 THR A C 1
ATOM 2813 O O . THR A 1 347 ? 28.368 20.622 -43.247 1.00 86.06 347 THR A O 1
ATOM 2816 N N . VAL A 1 348 ? 28.868 18.896 -41.911 1.00 88.06 348 VAL A N 1
ATOM 2817 C CA . VAL A 1 348 ? 30.324 19.009 -42.074 1.00 88.06 348 VAL A CA 1
ATOM 2818 C C . VAL A 1 348 ? 30.761 18.562 -43.468 1.00 88.06 348 VAL A C 1
ATOM 2820 O O . VAL A 1 348 ? 31.563 19.243 -44.108 1.00 88.06 348 VAL A O 1
ATOM 2823 N N . VAL A 1 349 ? 30.224 17.455 -43.986 1.00 90.31 349 VAL A N 1
ATOM 2824 C CA . VAL A 1 349 ? 30.601 16.936 -45.313 1.00 90.31 349 VAL A CA 1
ATOM 2825 C C . VAL A 1 349 ? 30.223 17.906 -46.447 1.00 90.31 349 VAL A C 1
ATOM 2827 O O . VAL A 1 349 ? 31.094 18.218 -47.260 1.00 90.31 349 VAL A O 1
ATOM 2830 N N . PRO A 1 350 ? 29.006 18.477 -46.515 1.00 92.25 350 PRO A N 1
ATOM 2831 C CA . PRO A 1 350 ? 28.676 19.437 -47.567 1.00 92.25 350 PRO A CA 1
ATOM 2832 C C . PRO A 1 350 ? 29.481 20.729 -47.447 1.00 92.25 350 PRO A C 1
ATOM 2834 O O . PRO A 1 350 ? 29.964 21.246 -48.453 1.00 92.25 350 PRO A O 1
ATOM 2837 N N . LEU A 1 351 ? 29.691 21.228 -46.223 1.00 91.12 351 LEU A N 1
ATOM 2838 C CA . LEU A 1 351 ? 30.493 22.427 -45.996 1.00 91.12 351 LEU A CA 1
ATOM 2839 C C . LEU A 1 351 ? 31.940 22.224 -46.462 1.00 91.12 351 LEU A C 1
ATOM 2841 O O . LEU A 1 351 ? 32.488 23.059 -47.181 1.00 91.12 351 LEU A O 1
ATOM 2845 N N . THR A 1 352 ? 32.548 21.092 -46.103 1.00 90.56 352 THR A N 1
ATOM 2846 C CA . THR A 1 352 ? 33.906 20.749 -46.549 1.00 90.56 352 THR A CA 1
ATOM 2847 C C . THR A 1 352 ? 33.972 20.576 -48.064 1.00 90.56 352 THR A C 1
ATOM 2849 O O . THR A 1 352 ? 34.896 21.103 -48.682 1.00 90.56 352 THR A O 1
ATOM 2852 N N . ALA A 1 353 ? 32.972 19.950 -48.691 1.00 93.38 353 ALA A N 1
ATOM 2853 C CA . ALA A 1 353 ? 32.891 19.836 -50.146 1.00 93.38 353 ALA A CA 1
ATOM 2854 C C . ALA A 1 353 ? 32.822 21.210 -50.840 1.00 93.38 353 ALA A C 1
ATOM 2856 O O . ALA A 1 353 ? 33.539 21.436 -51.814 1.00 93.38 353 ALA A O 1
ATOM 2857 N N . VAL A 1 354 ? 32.024 22.150 -50.318 1.00 94.94 354 VAL A N 1
ATOM 2858 C CA . VAL A 1 354 ? 31.931 23.527 -50.840 1.00 94.94 354 VAL A CA 1
ATOM 2859 C C . VAL A 1 354 ? 33.267 24.258 -50.718 1.00 94.94 354 VAL A C 1
ATOM 2861 O O . VAL A 1 354 ? 33.704 24.898 -51.676 1.00 94.94 354 VAL A O 1
ATOM 2864 N N . VAL A 1 355 ? 33.944 24.142 -49.573 1.00 94.62 355 VAL A N 1
ATOM 2865 C CA . VAL A 1 355 ? 35.260 24.763 -49.355 1.00 94.62 355 VAL A CA 1
ATOM 2866 C C . VAL A 1 355 ? 36.299 24.194 -50.322 1.00 94.62 355 VAL A C 1
ATOM 2868 O O . VAL A 1 355 ? 37.009 24.958 -50.977 1.00 94.62 355 VAL A O 1
ATOM 2871 N N . VAL A 1 356 ? 36.363 22.867 -50.465 1.00 95.69 356 VAL A N 1
ATOM 2872 C CA . VAL A 1 356 ? 37.299 22.192 -51.380 1.00 95.69 356 VAL A CA 1
ATOM 2873 C C . VAL A 1 356 ? 37.030 22.591 -52.832 1.00 95.69 356 VAL A C 1
ATOM 2875 O O . VAL A 1 356 ? 37.966 22.938 -53.554 1.00 95.69 356 VAL A O 1
ATOM 2878 N N . LEU A 1 357 ? 35.763 22.617 -53.256 1.00 95.25 357 LEU A N 1
ATOM 2879 C CA . LEU A 1 357 ? 35.377 23.051 -54.599 1.00 95.25 357 LEU A CA 1
ATOM 2880 C C . LEU A 1 357 ? 35.750 24.523 -54.843 1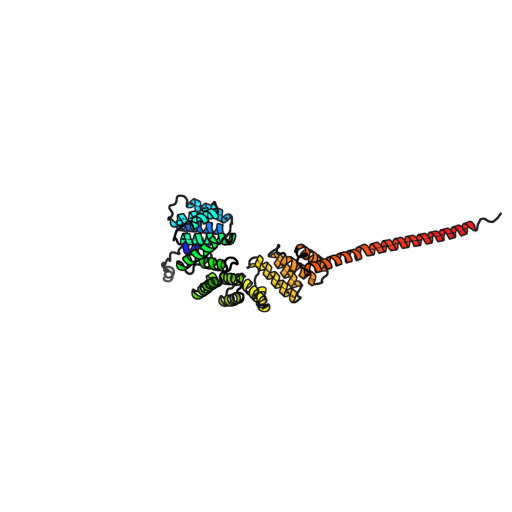.00 95.25 357 LEU A C 1
ATOM 2882 O O . LEU A 1 357 ? 36.267 24.865 -55.905 1.00 95.25 357 LEU A O 1
ATOM 2886 N N . GLY A 1 358 ? 35.528 25.392 -53.854 1.00 94.94 358 GLY A N 1
ATOM 2887 C CA . GLY A 1 358 ? 35.882 26.809 -53.920 1.00 94.94 358 GLY A CA 1
ATOM 2888 C C . GLY A 1 358 ? 37.386 27.032 -54.080 1.00 94.94 358 GLY A C 1
ATOM 2889 O O . GLY A 1 358 ? 37.804 27.784 -54.962 1.00 94.94 358 GLY A O 1
ATOM 2890 N N . LEU A 1 359 ? 38.205 26.335 -53.285 1.00 95.19 359 LEU A N 1
ATOM 2891 C CA . LEU A 1 359 ? 39.667 26.373 -53.402 1.00 95.19 359 LEU A CA 1
ATOM 2892 C C . LEU A 1 359 ? 40.138 25.862 -54.770 1.00 95.19 359 LEU A C 1
ATOM 2894 O O . LEU A 1 359 ? 40.964 26.507 -55.417 1.00 95.19 359 LEU A O 1
ATOM 2898 N N . PHE A 1 360 ? 39.564 24.756 -55.249 1.00 95.25 360 PHE A N 1
ATOM 2899 C CA . PHE A 1 360 ? 39.879 24.202 -56.564 1.00 95.25 360 PHE A CA 1
ATOM 2900 C C . PHE A 1 360 ? 39.545 25.179 -57.702 1.00 95.25 360 PHE A C 1
ATOM 2902 O O . PHE A 1 360 ? 40.359 25.394 -58.603 1.00 95.25 360 PHE A O 1
ATOM 2909 N N . LEU A 1 361 ? 38.373 25.822 -57.655 1.00 93.69 361 LEU A N 1
ATOM 2910 C CA . LEU A 1 361 ? 37.973 26.828 -58.641 1.00 93.69 361 LEU A CA 1
ATOM 2911 C C . LEU A 1 361 ? 38.885 28.060 -58.601 1.00 93.69 361 LEU A C 1
ATOM 2913 O O . LEU A 1 361 ? 39.290 28.546 -59.659 1.00 93.69 361 LEU A O 1
ATOM 2917 N N . LEU A 1 362 ? 39.246 28.550 -57.410 1.00 93.94 362 LEU A N 1
ATOM 2918 C CA . LEU A 1 362 ? 40.191 29.660 -57.254 1.00 93.94 362 LEU A CA 1
ATOM 2919 C C . LEU A 1 362 ? 41.540 29.342 -57.900 1.00 93.94 362 LEU A C 1
ATOM 2921 O O . LEU A 1 362 ? 42.066 30.158 -58.663 1.00 93.94 362 LEU A O 1
ATOM 2925 N N . GLU A 1 363 ? 42.079 28.151 -57.649 1.00 92.31 363 GLU A N 1
ATOM 2926 C CA . GLU A 1 363 ? 43.338 27.725 -58.249 1.00 92.31 363 GLU A CA 1
ATOM 2927 C C . GLU A 1 363 ? 43.222 27.568 -59.773 1.00 92.31 363 GLU A C 1
ATOM 2929 O O . GLU A 1 363 ? 44.075 28.064 -60.516 1.00 92.31 363 GLU A O 1
ATOM 2934 N N . TYR A 1 364 ? 42.137 26.961 -60.260 1.00 93.44 364 TYR A N 1
ATOM 2935 C CA . TYR A 1 364 ? 41.861 26.823 -61.690 1.00 93.44 364 TYR A CA 1
ATOM 2936 C C . TYR A 1 364 ? 41.818 28.185 -62.403 1.00 93.44 364 TYR A C 1
ATOM 2938 O O . TYR A 1 364 ? 42.490 28.385 -63.422 1.00 93.44 364 TYR A O 1
ATOM 2946 N N . PHE A 1 365 ? 41.076 29.156 -61.860 1.00 91.12 365 PHE A N 1
ATOM 2947 C CA . PHE A 1 365 ? 40.992 30.501 -62.433 1.00 91.12 365 PHE A CA 1
ATOM 2948 C C . PHE A 1 365 ? 42.304 31.277 -62.313 1.00 91.12 365 PHE A C 1
ATOM 2950 O O . PHE A 1 365 ? 42.646 32.012 -63.242 1.00 91.12 365 PHE A O 1
ATOM 2957 N N . SER A 1 366 ? 43.054 31.105 -61.223 1.00 88.88 366 SER A N 1
ATOM 2958 C CA . SER A 1 366 ? 44.386 31.696 -61.054 1.00 88.88 366 SER A CA 1
ATOM 2959 C C . SER A 1 366 ? 45.352 31.206 -62.138 1.00 88.88 366 SER A C 1
ATOM 2961 O O . SER A 1 366 ? 45.925 32.016 -62.872 1.00 88.88 366 SER A O 1
ATOM 2963 N N . ARG A 1 367 ? 45.443 29.884 -62.343 1.00 86.12 367 ARG A N 1
ATOM 2964 C CA . ARG A 1 367 ? 46.260 29.280 -63.411 1.00 86.12 367 ARG A CA 1
ATOM 2965 C C . ARG A 1 367 ? 45.815 29.751 -64.798 1.00 86.12 367 ARG A C 1
ATOM 2967 O O . ARG A 1 367 ? 46.651 30.120 -65.623 1.00 86.12 367 ARG A O 1
ATOM 2974 N N . LYS A 1 368 ? 44.502 29.819 -65.047 1.00 85.62 368 LYS A N 1
ATOM 2975 C CA . LYS A 1 368 ? 43.948 30.322 -66.314 1.00 85.62 368 LYS A CA 1
ATOM 2976 C C . LYS A 1 368 ? 44.303 31.794 -66.554 1.00 85.62 368 LYS A C 1
ATOM 2978 O O . LYS A 1 368 ? 44.739 32.131 -67.655 1.00 85.62 368 LYS A O 1
ATOM 2983 N N . ARG A 1 369 ? 44.180 32.665 -65.544 1.00 81.56 369 ARG A N 1
ATOM 2984 C CA . ARG A 1 369 ? 44.589 34.081 -65.633 1.00 81.56 369 ARG A CA 1
ATOM 2985 C C . ARG A 1 369 ? 46.079 34.216 -65.924 1.00 81.56 369 ARG A C 1
ATOM 2987 O O . ARG A 1 369 ? 46.422 34.948 -66.848 1.00 81.56 369 ARG A O 1
ATOM 2994 N N . LYS A 1 370 ? 46.929 33.467 -65.215 1.00 79.25 370 LYS A N 1
ATOM 2995 C CA . LYS A 1 370 ? 48.381 33.465 -65.436 1.00 79.25 370 LYS A CA 1
ATOM 2996 C C . LYS A 1 370 ? 48.728 33.075 -66.878 1.00 79.25 370 LYS A C 1
ATOM 2998 O O . LYS A 1 370 ? 49.392 33.839 -67.567 1.00 79.25 370 LYS A O 1
ATOM 3003 N N . SER A 1 371 ? 48.143 31.989 -67.391 1.00 74.38 371 SER A N 1
ATOM 3004 C CA . SER A 1 371 ? 48.344 31.564 -68.788 1.00 74.38 371 SER A CA 1
ATOM 3005 C C . SER A 1 371 ? 47.860 32.597 -69.822 1.00 74.38 371 SER A C 1
ATOM 3007 O O . SER A 1 371 ? 48.439 32.735 -70.897 1.00 74.38 371 SER A O 1
ATOM 3009 N N . SER A 1 372 ? 46.802 33.357 -69.512 1.00 72.88 372 SER A N 1
ATOM 3010 C CA . SER A 1 372 ? 46.311 34.427 -70.386 1.00 72.88 372 SER A CA 1
ATOM 3011 C C . SER A 1 372 ? 47.195 35.673 -70.343 1.00 72.88 372 SER A C 1
ATOM 3013 O O . SER A 1 372 ? 47.282 36.361 -71.358 1.00 72.88 372 SER A O 1
ATOM 3015 N N . GLN A 1 373 ? 47.792 35.993 -69.193 1.00 75.62 373 GLN A N 1
ATOM 3016 C CA . GLN A 1 373 ? 48.740 37.099 -69.049 1.00 75.62 373 GLN A CA 1
ATOM 3017 C C . GLN A 1 373 ? 50.051 36.781 -69.771 1.00 75.62 373 GLN A C 1
ATOM 3019 O O . GLN A 1 373 ? 50.509 37.604 -70.552 1.00 75.62 373 GLN A O 1
ATOM 3024 N N . GLU A 1 374 ? 50.576 35.563 -69.621 1.00 73.00 374 GLU A N 1
ATOM 3025 C CA . GLU A 1 374 ? 51.756 35.082 -70.356 1.00 73.00 374 GLU A CA 1
ATOM 3026 C C . GLU A 1 374 ? 51.534 35.141 -71.879 1.00 73.00 374 GLU A C 1
ATOM 3028 O O . GLU A 1 374 ? 52.369 35.664 -72.612 1.00 73.00 374 GLU A O 1
ATOM 3033 N N . ARG A 1 375 ? 50.359 34.717 -72.371 1.00 70.69 375 ARG A N 1
ATOM 3034 C CA . ARG A 1 375 ? 49.994 34.833 -73.799 1.00 70.69 375 ARG A CA 1
ATOM 3035 C C . ARG A 1 375 ? 49.843 36.273 -74.300 1.00 70.69 375 ARG A C 1
ATOM 3037 O O . ARG A 1 375 ? 49.998 36.498 -75.497 1.00 70.69 375 ARG A O 1
ATOM 3044 N N . LYS A 1 376 ? 49.470 37.226 -73.437 1.00 71.69 376 LYS A N 1
ATOM 3045 C CA . LYS A 1 376 ? 49.403 38.654 -73.794 1.00 71.69 376 LYS A CA 1
ATOM 3046 C C . LYS A 1 376 ? 50.796 39.279 -73.818 1.00 71.69 376 LYS A C 1
ATOM 3048 O O . LYS A 1 376 ? 51.122 39.920 -74.805 1.00 71.69 376 LYS A O 1
ATOM 3053 N N . ALA A 1 377 ? 51.623 39.001 -72.812 1.00 68.06 377 ALA A N 1
ATOM 3054 C CA . ALA A 1 377 ? 53.011 39.455 -72.763 1.00 68.06 377 ALA A CA 1
ATOM 3055 C C . ALA A 1 377 ? 53.810 38.959 -73.980 1.00 68.06 377 ALA A C 1
ATOM 3057 O O . ALA A 1 377 ? 54.457 39.755 -74.641 1.00 68.06 377 ALA A O 1
ATOM 3058 N N . MET A 1 378 ? 53.658 37.689 -74.378 1.00 64.06 378 MET A N 1
ATOM 3059 C CA . MET A 1 378 ? 54.285 37.159 -75.603 1.00 64.06 378 MET A CA 1
ATOM 3060 C C . MET A 1 378 ? 53.813 37.838 -76.903 1.00 64.06 378 MET A C 1
ATOM 3062 O O . MET A 1 378 ? 54.510 37.768 -77.909 1.00 64.06 378 MET A O 1
ATOM 3066 N N . LYS A 1 379 ? 52.630 38.467 -76.918 1.00 63.03 379 LYS A N 1
ATOM 3067 C CA . LYS A 1 379 ? 52.153 39.257 -78.066 1.00 63.03 379 LYS A CA 1
ATOM 3068 C C . LYS A 1 379 ? 52.678 40.693 -78.056 1.00 63.03 379 LYS A C 1
ATOM 3070 O O . LYS A 1 379 ? 52.779 41.280 -79.124 1.00 63.03 379 LYS A O 1
ATOM 3075 N N . GLU A 1 380 ? 52.968 41.246 -76.882 1.00 59.09 380 GLU A N 1
ATOM 3076 C CA . GLU A 1 380 ? 53.516 42.598 -76.718 1.00 59.09 380 GLU A CA 1
ATOM 3077 C C . GLU A 1 380 ? 55.045 42.615 -76.911 1.00 59.09 380 GLU A C 1
ATOM 3079 O O . GLU A 1 380 ? 55.553 43.512 -77.575 1.00 59.09 380 GLU A O 1
ATOM 3084 N N . ASP A 1 381 ? 55.763 41.581 -76.454 1.00 56.91 381 ASP A N 1
ATOM 3085 C CA . ASP A 1 381 ? 57.219 41.426 -76.658 1.00 56.91 381 ASP A CA 1
ATOM 3086 C C . ASP A 1 381 ? 57.594 41.086 -78.112 1.00 56.91 381 ASP A C 1
ATOM 3088 O O . ASP A 1 381 ? 58.716 41.318 -78.546 1.00 56.91 381 ASP A O 1
ATOM 3092 N N . GLY A 1 382 ? 56.650 40.573 -78.906 1.00 56.00 382 GLY A N 1
ATOM 3093 C CA . GLY A 1 382 ? 56.848 40.342 -80.341 1.00 56.00 382 GLY A CA 1
ATOM 3094 C C . GLY A 1 382 ? 56.768 41.608 -81.207 1.00 56.00 382 GLY A C 1
ATOM 3095 O O . GLY A 1 382 ? 56.739 41.485 -82.428 1.00 56.00 382 GLY A O 1
ATOM 3096 N N . GLY A 1 383 ? 56.656 42.798 -80.602 1.00 53.34 383 GLY A N 1
ATOM 3097 C CA . GLY A 1 383 ? 56.383 44.059 -81.296 1.00 53.34 383 GLY A CA 1
ATOM 3098 C C . GLY A 1 383 ? 57.473 45.128 -81.218 1.00 53.34 383 GLY A C 1
ATOM 3099 O O . GLY A 1 383 ? 57.174 46.261 -81.581 1.00 53.34 383 GLY A O 1
ATOM 3100 N N . ASN A 1 384 ? 58.687 44.829 -80.740 1.00 50.41 384 ASN A N 1
ATOM 3101 C CA . ASN A 1 384 ? 59.681 45.876 -80.466 1.00 50.41 384 ASN A CA 1
ATOM 3102 C C . ASN A 1 384 ? 61.124 45.560 -80.908 1.00 50.41 384 ASN A C 1
ATOM 3104 O O . ASN A 1 384 ? 62.063 45.911 -80.205 1.00 50.41 384 ASN A O 1
ATOM 3108 N N . ASP A 1 385 ? 61.294 44.974 -82.095 1.00 50.06 385 ASP A N 1
ATOM 3109 C CA . ASP A 1 385 ? 62.579 44.943 -82.815 1.00 50.06 385 ASP A CA 1
ATOM 3110 C C . ASP A 1 385 ? 62.369 45.403 -84.271 1.00 50.06 385 ASP A C 1
ATOM 3112 O O . ASP A 1 385 ? 62.372 44.596 -85.193 1.00 50.06 385 ASP A O 1
ATOM 3116 N N . GLU A 1 386 ? 62.141 46.702 -84.490 1.00 47.06 386 GLU A N 1
ATOM 3117 C CA . GLU A 1 386 ? 62.337 47.349 -85.801 1.00 47.06 386 GLU A CA 1
ATOM 3118 C C . GLU A 1 386 ? 62.551 48.868 -85.629 1.00 47.06 386 GLU A C 1
ATOM 3120 O O . GLU A 1 386 ? 61.602 49.654 -85.554 1.00 47.06 386 GLU A O 1
ATOM 3125 N N . ASN A 1 387 ? 63.823 49.268 -85.502 1.00 42.81 387 ASN A N 1
ATOM 3126 C CA . ASN A 1 387 ? 64.469 50.364 -86.250 1.00 42.81 387 ASN A CA 1
ATOM 3127 C C . ASN A 1 387 ? 65.937 50.534 -85.853 1.00 42.81 387 ASN A C 1
ATOM 3129 O O . ASN A 1 387 ? 66.203 50.789 -84.656 1.00 42.81 387 ASN A O 1
#